Protein AF-A1Z9I0-F1 (afdb_monomer_lite)

pLDDT: mean 71.01, std 23.06, range [28.8, 97.38]

Foldseek 3Di:
DDDDDDDDDDDDDDDDDDDFDDDDDDDDDDDDDDDDDDDDDDDDDDDDDDDDDDDDDPPDDDPLRVVLVVVLVVLCVVQVDDDPDVVLVVLLSVQLSVLVVVQVVVVVCVVVVVAPHHDDDDNCSSDDPVRVVVVVDDPDDDDPDDPVVVVVVLVVVLVVVLVVLCLLQVDDDPDPVLVVLLSVQLSVLVVVQVVVQVCVVVVNDPDHDDDDNCSSPDPVRVPDDDDPDDDDDDDDDDDPPDSLVVNLVVVLVVLCVQQVDDDPDVVRVVLLSVQLSVLVVVQSVVVVCVVVVVDNDHDDDANCSSDDPVRVVVLWDFPDPPPPPDDDDDDDDDDVVVLVVVLVVVLVVLCVRQVDDDDDPVLVVLLSVQLSVLVVVQVVVVVCVVVVNDVDHDDDTNCSSDDPVRVVVVRDRCDDPPPPPPDDDDDDDDDDDDDDDDD

InterPro domains:
  IPR013201 Cathepsin propeptide inhibitor domain (I29) [PF08246] (72-132)
  IPR013201 Cathepsin propeptide inhibitor domain (I29) [PF08246] (162-221)
  IPR013201 Cathepsin propeptide inhibitor domain (I29) [PF08246] (252-312)
  IPR013201 Cathepsin propeptide inhibitor domain (I29) [PF08246] (347-407)
  IPR013201 Cathepsin propeptide inhibitor domain (I29) [SM00848] (72-132)
  IPR013201 Cathepsin propeptide inhibitor domain (I29) [SM00848] (162-222)
  IPR013201 Cathepsin propeptide inhibitor domain (I29) [SM00848] (252-312)
  IPR013201 Cathepsin propeptide inhibitor domain (I29) [SM00848] (347-407)
  IPR038765 Papain-like cysteine peptidase superfamily [SSF54001] (64-145)
  IPR038765 Papain-like cysteine peptidase superfamily [SSF54001] (156-223)
  IPR038765 Papain-like cysteine peptidase superfamily [SSF54001] (248-332)
  IPR038765 Papain-like cysteine peptidase superfamily [SSF54001] (341-419)

Organism: Drosophila melanogaster (NCBI:txid7227)

Structure (mmCIF, N/CA/C/O backbone):
data_AF-A1Z9I0-F1
#
_entry.id   AF-A1Z9I0-F1
#
loop_
_atom_site.group_PDB
_atom_site.id
_atom_site.type_symbol
_atom_site.label_atom_id
_atom_site.label_alt_id
_atom_site.label_comp_id
_atom_site.label_asym_id
_atom_site.label_entity_id
_atom_site.label_seq_id
_atom_site.pdbx_PDB_ins_code
_atom_site.Cartn_x
_atom_site.Cartn_y
_atom_site.Cartn_z
_atom_site.occupancy
_atom_site.B_iso_or_equiv
_atom_site.auth_seq_id
_atom_site.auth_comp_id
_atom_site.auth_asym_id
_atom_site.auth_atom_id
_atom_site.pdbx_PDB_model_num
ATOM 1 N N . MET A 1 1 ? 41.800 -22.179 2.570 1.00 43.41 1 MET A N 1
ATOM 2 C CA . MET A 1 1 ? 41.866 -21.353 1.348 1.00 43.41 1 MET A CA 1
ATOM 3 C C . MET A 1 1 ? 40.417 -21.153 0.883 1.00 43.41 1 MET A C 1
ATOM 5 O O . MET A 1 1 ? 39.860 -22.103 0.359 1.00 43.41 1 MET A O 1
ATOM 9 N N . THR A 1 2 ? 39.642 -20.210 1.454 1.00 34.44 2 THR A N 1
ATOM 10 C CA . THR A 1 2 ? 39.461 -18.777 1.050 1.00 34.44 2 THR A CA 1
ATOM 11 C C . THR A 1 2 ? 38.999 -18.659 -0.412 1.00 34.44 2 THR A C 1
ATOM 13 O O . THR A 1 2 ? 39.713 -19.169 -1.263 1.00 34.44 2 THR A O 1
ATOM 16 N N . SER A 1 3 ? 37.878 -18.054 -0.834 1.00 37.53 3 SER A N 1
ATOM 17 C CA . SER A 1 3 ? 36.896 -17.085 -0.289 1.00 37.53 3 SER A CA 1
ATOM 18 C C . SER A 1 3 ? 35.614 -17.184 -1.158 1.00 37.53 3 SER A C 1
ATOM 20 O O . SER A 1 3 ? 35.730 -17.409 -2.357 1.00 37.53 3 SER A O 1
ATOM 22 N N . ALA A 1 4 ? 34.395 -17.289 -0.617 1.00 37.38 4 ALA A N 1
ATOM 23 C CA . ALA A 1 4 ? 33.466 -16.244 -0.136 1.00 37.38 4 ALA A CA 1
ATOM 24 C C . ALA A 1 4 ? 32.798 -15.376 -1.238 1.00 37.38 4 ALA A C 1
ATOM 26 O O . ALA A 1 4 ? 33.452 -14.605 -1.932 1.00 37.38 4 ALA A O 1
ATOM 27 N N . ARG A 1 5 ? 31.466 -15.534 -1.341 1.00 34.91 5 ARG A N 1
ATOM 28 C CA . ARG A 1 5 ? 30.485 -14.810 -2.174 1.00 34.91 5 ARG A CA 1
ATOM 29 C C . ARG A 1 5 ? 30.151 -13.442 -1.558 1.00 34.91 5 ARG A C 1
ATOM 31 O O . ARG A 1 5 ? 30.059 -13.358 -0.337 1.00 34.91 5 ARG A O 1
ATOM 38 N N . ILE A 1 6 ? 29.864 -12.426 -2.378 1.00 44.31 6 ILE A N 1
ATOM 39 C CA . ILE A 1 6 ? 29.218 -11.171 -1.947 1.00 44.31 6 ILE A CA 1
ATOM 40 C C . ILE A 1 6 ? 28.050 -10.877 -2.900 1.00 44.31 6 ILE A C 1
ATOM 42 O O . ILE A 1 6 ? 28.255 -10.660 -4.090 1.00 44.31 6 ILE A O 1
ATOM 46 N N . LEU A 1 7 ? 26.830 -10.910 -2.356 1.00 37.28 7 LEU A N 1
ATOM 47 C CA . LEU A 1 7 ? 25.601 -10.373 -2.946 1.00 37.28 7 LEU A CA 1
ATOM 48 C C . LEU A 1 7 ? 25.390 -8.973 -2.352 1.00 37.28 7 LEU A C 1
ATOM 50 O O . LEU A 1 7 ? 25.405 -8.832 -1.131 1.00 37.28 7 LEU A O 1
ATOM 54 N N . LEU A 1 8 ? 25.192 -7.958 -3.195 1.00 43.47 8 LEU A N 1
ATOM 55 C CA . LEU A 1 8 ? 24.790 -6.611 -2.781 1.00 43.47 8 LEU A CA 1
ATOM 56 C C . LEU A 1 8 ? 23.334 -6.388 -3.200 1.00 43.47 8 LEU A C 1
ATOM 58 O O . LEU A 1 8 ? 23.023 -6.383 -4.389 1.00 43.47 8 LEU A O 1
ATOM 62 N N . GLY A 1 9 ? 22.453 -6.257 -2.207 1.00 34.62 9 GLY A N 1
ATOM 63 C CA . GLY A 1 9 ? 21.043 -5.906 -2.369 1.00 34.62 9 GLY A CA 1
ATOM 64 C C . GLY A 1 9 ? 20.837 -4.390 -2.390 1.00 34.62 9 GLY A C 1
ATOM 65 O O . GLY A 1 9 ? 21.487 -3.657 -1.647 1.00 34.62 9 GLY A O 1
ATOM 66 N N . VAL A 1 10 ? 19.920 -3.942 -3.246 1.00 39.88 10 VAL A N 1
ATOM 67 C CA . VAL A 1 10 ? 19.469 -2.551 -3.398 1.00 39.88 10 VAL A CA 1
ATOM 68 C C . VAL A 1 10 ? 18.107 -2.402 -2.696 1.00 39.88 10 VAL A C 1
ATOM 70 O O . VAL A 1 10 ? 17.238 -3.246 -2.922 1.00 39.88 10 VAL A O 1
ATOM 73 N N . PRO A 1 11 ? 17.881 -1.376 -1.851 1.00 36.09 11 PRO A N 1
ATOM 74 C CA . PRO A 1 11 ? 16.621 -1.203 -1.129 1.00 36.09 11 PRO A CA 1
ATOM 75 C C . PRO A 1 11 ? 15.579 -0.462 -1.987 1.00 36.09 11 PRO A C 1
ATOM 77 O O . PRO A 1 11 ? 15.831 0.642 -2.469 1.00 36.09 11 PRO A O 1
ATOM 80 N N . LEU A 1 12 ? 14.394 -1.061 -2.162 1.00 37.59 12 LEU A N 1
ATOM 81 C CA . LEU A 1 12 ? 13.264 -0.487 -2.903 1.00 37.59 12 LEU A CA 1
ATOM 82 C C . LEU A 1 12 ? 12.260 0.174 -1.938 1.00 37.59 12 LEU A C 1
ATOM 84 O O . LEU A 1 12 ? 11.637 -0.492 -1.115 1.00 37.59 12 LEU A O 1
ATOM 88 N N . LEU A 1 13 ? 12.095 1.491 -2.070 1.00 37.12 13 LEU A N 1
ATOM 89 C CA . LEU A 1 13 ? 11.088 2.319 -1.396 1.00 37.12 13 LEU A CA 1
ATOM 90 C C . LEU A 1 13 ? 9.708 2.146 -2.059 1.00 37.12 13 LEU A C 1
ATOM 92 O O . LEU A 1 13 ? 9.589 2.321 -3.271 1.00 37.12 13 LEU A O 1
ATOM 96 N N . LEU A 1 14 ? 8.651 1.870 -1.282 1.00 37.88 14 LEU A N 1
ATOM 97 C CA . LEU A 1 14 ? 7.260 1.851 -1.766 1.00 37.88 14 LEU A CA 1
ATOM 98 C C . LEU A 1 14 ? 6.380 2.848 -1.001 1.00 37.88 14 LEU A C 1
ATOM 100 O O . LEU A 1 14 ? 6.072 2.667 0.174 1.00 37.88 14 LEU A O 1
ATOM 104 N N . TYR A 1 15 ? 5.945 3.881 -1.726 1.00 36.34 15 TYR A N 1
ATOM 105 C CA . TYR A 1 15 ? 4.875 4.812 -1.366 1.00 36.34 15 TYR A CA 1
ATOM 106 C C . TYR A 1 15 ? 3.502 4.130 -1.512 1.00 36.34 15 TYR A C 1
ATOM 108 O O . TYR A 1 15 ? 3.177 3.624 -2.586 1.00 36.34 15 TYR A O 1
ATOM 116 N N . LEU A 1 16 ? 2.658 4.181 -0.475 1.00 38.50 16 LEU A N 1
ATOM 117 C CA . LEU A 1 16 ? 1.238 3.816 -0.552 1.00 38.50 16 LEU A CA 1
ATOM 118 C C . LEU A 1 16 ? 0.364 5.067 -0.392 1.00 38.50 16 LEU A C 1
ATOM 120 O O . LEU A 1 16 ? 0.183 5.583 0.707 1.00 38.50 16 LEU A O 1
ATOM 124 N N . MET A 1 17 ? -0.204 5.522 -1.510 1.00 37.25 17 MET A N 1
ATOM 125 C CA . MET A 1 17 ? -1.327 6.460 -1.546 1.00 37.25 17 MET A CA 1
ATOM 126 C C . MET A 1 17 ? -2.627 5.666 -1.379 1.00 37.25 17 MET A C 1
ATOM 128 O O . MET A 1 17 ? -2.884 4.716 -2.118 1.00 37.25 17 MET A O 1
ATOM 132 N N . GLY A 1 18 ? -3.426 6.036 -0.378 1.00 33.12 18 GLY A N 1
ATOM 133 C CA . GLY A 1 18 ? -4.686 5.376 -0.045 1.00 33.12 18 GLY A CA 1
ATOM 134 C C . GLY A 1 18 ? -5.742 5.525 -1.140 1.00 33.12 18 GLY A C 1
ATOM 135 O O . GLY A 1 18 ? -5.995 6.620 -1.635 1.00 33.12 18 GLY A O 1
ATOM 136 N N . VAL A 1 19 ? -6.390 4.413 -1.485 1.00 35.28 19 VAL A N 1
ATOM 137 C CA . VAL A 1 19 ? -7.591 4.386 -2.325 1.00 35.28 19 VAL A CA 1
ATOM 138 C C . VAL A 1 19 ? -8.806 4.567 -1.416 1.00 35.28 19 VAL A C 1
ATOM 140 O O . VAL A 1 19 ? -9.101 3.709 -0.583 1.00 35.28 19 VAL A O 1
ATOM 143 N N . ALA A 1 20 ? -9.505 5.693 -1.567 1.00 36.19 20 ALA A N 1
ATOM 144 C CA . ALA A 1 20 ? -10.797 5.933 -0.940 1.00 36.19 20 ALA A CA 1
ATOM 145 C C . ALA A 1 20 ? -11.881 5.137 -1.685 1.00 36.19 20 ALA A C 1
ATOM 147 O O . ALA A 1 20 ? -12.201 5.433 -2.835 1.00 36.19 20 ALA A O 1
ATOM 148 N N . LEU A 1 21 ? -12.458 4.129 -1.029 1.00 37.97 21 LEU A N 1
ATOM 149 C CA . LEU A 1 21 ? -13.727 3.544 -1.455 1.00 37.97 21 LEU A CA 1
ATOM 150 C C . LEU A 1 21 ? -14.845 4.482 -0.992 1.00 37.97 21 LEU A C 1
ATOM 152 O O . LEU A 1 21 ? -15.122 4.585 0.203 1.00 37.97 21 LEU A O 1
ATOM 156 N N . GLY A 1 22 ? -15.450 5.198 -1.940 1.00 31.09 22 GLY A N 1
ATOM 157 C CA . GLY A 1 22 ? -16.661 5.974 -1.703 1.00 31.09 22 GLY A CA 1
ATOM 158 C C . GLY A 1 22 ? -17.817 5.047 -1.335 1.00 31.09 22 GLY A C 1
ATOM 159 O O . GLY A 1 22 ? -18.150 4.134 -2.087 1.00 31.09 22 GLY A O 1
ATOM 160 N N . VAL A 1 23 ? -18.415 5.287 -0.171 1.00 41.28 23 VAL A N 1
ATOM 161 C CA . VAL A 1 23 ? -19.722 4.748 0.208 1.00 41.28 23 VAL A CA 1
ATOM 162 C C . VAL A 1 23 ? -20.722 5.895 0.037 1.00 41.28 23 VAL A C 1
ATOM 164 O O . VAL A 1 23 ? -20.463 6.972 0.583 1.00 41.28 23 VAL A O 1
ATOM 167 N N . PRO A 1 24 ? -21.827 5.722 -0.709 1.00 36.19 24 PRO A N 1
ATOM 168 C CA . PRO A 1 24 ? -22.887 6.718 -0.732 1.00 36.19 24 PRO A CA 1
ATOM 169 C C . PRO A 1 24 ? -23.533 6.767 0.658 1.00 36.19 24 PRO A C 1
ATOM 171 O O . PRO A 1 24 ? -23.943 5.742 1.200 1.00 36.19 24 PRO A O 1
ATOM 174 N N . VAL A 1 25 ? -23.567 7.955 1.260 1.00 37.38 25 VAL A N 1
ATOM 175 C CA . VAL A 1 25 ? -24.416 8.237 2.420 1.00 37.38 25 VAL A CA 1
ATOM 176 C C . VAL A 1 25 ? -25.590 9.040 1.891 1.00 37.38 25 VAL A C 1
ATOM 178 O O . VAL A 1 25 ? -25.453 10.218 1.567 1.00 37.38 25 VAL A O 1
ATOM 181 N N . SER A 1 26 ? -26.729 8.367 1.783 1.00 36.41 26 SER A N 1
ATOM 182 C CA . SER A 1 26 ? -28.038 8.953 1.536 1.00 36.41 26 SER A CA 1
ATOM 183 C C . SER A 1 26 ? -28.444 9.782 2.760 1.00 36.41 26 SER A C 1
ATOM 185 O O . SER A 1 26 ? -28.920 9.245 3.757 1.00 36.41 26 SER A O 1
ATOM 187 N N . THR A 1 27 ? -28.221 11.098 2.725 1.00 36.06 27 THR A N 1
ATOM 188 C CA . THR A 1 27 ? -28.807 12.027 3.699 1.00 36.06 27 THR A CA 1
ATOM 189 C C . THR A 1 27 ? -30.202 12.424 3.228 1.00 36.06 27 THR A C 1
ATOM 191 O O . THR A 1 27 ? -30.397 13.248 2.337 1.00 36.06 27 THR A O 1
ATOM 194 N N . SER A 1 28 ? -31.211 11.819 3.846 1.00 36.97 28 SER A N 1
ATOM 195 C CA . SER A 1 28 ? -32.586 12.301 3.788 1.00 36.97 28 SER A CA 1
ATOM 196 C C . SER A 1 28 ? -32.672 13.689 4.433 1.00 36.97 28 SER A C 1
ATOM 198 O O . SER A 1 28 ? -32.441 13.837 5.634 1.00 36.97 28 SER A O 1
ATOM 200 N N . SER A 1 29 ? -33.021 14.701 3.639 1.00 34.72 29 SER A N 1
ATOM 201 C CA . SER A 1 29 ? -33.411 16.036 4.106 1.00 34.72 29 SER A CA 1
ATOM 202 C C . SER A 1 29 ? -34.598 15.947 5.079 1.00 34.72 29 SER A C 1
ATOM 204 O O . SER A 1 29 ? -35.634 15.396 4.697 1.00 34.72 29 SER A O 1
ATOM 206 N N . PRO A 1 30 ? -34.543 16.543 6.284 1.00 38.78 30 PRO A N 1
ATOM 207 C CA . PRO A 1 30 ? -35.752 16.849 7.026 1.00 38.78 30 PRO A CA 1
ATOM 208 C C . PRO A 1 30 ? -36.396 18.100 6.421 1.00 38.78 30 PRO A C 1
ATOM 210 O O . PRO A 1 30 ? -35.777 19.157 6.298 1.00 38.78 30 PRO A O 1
ATOM 213 N N . ALA A 1 31 ? -37.658 17.957 6.023 1.00 32.50 31 ALA A N 1
ATOM 214 C CA . ALA A 1 31 ? -38.503 19.034 5.538 1.00 32.50 31 ALA A CA 1
ATOM 215 C C . ALA A 1 31 ? -38.617 20.161 6.579 1.00 32.50 31 ALA A C 1
ATOM 217 O O . ALA A 1 31 ? -39.081 19.952 7.699 1.00 32.50 31 ALA A O 1
ATOM 218 N N . THR A 1 32 ? -38.233 21.377 6.191 1.00 33.28 32 THR A N 1
ATOM 219 C CA . THR A 1 32 ? -38.437 22.596 6.977 1.00 33.28 32 THR A CA 1
ATOM 220 C C . THR A 1 32 ? -39.926 22.953 6.995 1.00 33.28 32 THR A C 1
ATOM 222 O O . THR A 1 32 ? -40.451 23.520 6.036 1.00 33.28 32 THR A O 1
ATOM 225 N N . GLN A 1 33 ? -40.623 22.646 8.091 1.00 35.53 33 GLN A N 1
ATOM 226 C CA . GLN A 1 33 ? -41.892 23.300 8.413 1.00 35.53 33 GLN A CA 1
ATOM 227 C C . GLN A 1 33 ? -41.602 24.628 9.123 1.00 35.53 33 GLN A C 1
ATOM 229 O O . GLN A 1 33 ? -41.048 24.666 10.217 1.00 35.53 33 GLN A O 1
ATOM 234 N N . LYS A 1 34 ? -41.970 25.725 8.454 1.00 28.80 34 LYS A N 1
ATOM 235 C CA . LYS A 1 34 ? -42.073 27.081 9.008 1.00 28.80 34 LYS A CA 1
ATOM 236 C C . LYS A 1 34 ? -43.088 27.090 10.152 1.00 28.80 34 LYS A C 1
ATOM 238 O O . LYS A 1 34 ? -44.208 26.683 9.884 1.00 28.80 34 LYS A O 1
ATOM 243 N N . ILE A 1 35 ? -42.752 27.650 11.317 1.00 35.78 35 ILE A N 1
ATOM 244 C CA . ILE A 1 35 ? -43.654 28.411 12.210 1.00 35.78 35 ILE A CA 1
ATOM 245 C C . ILE A 1 35 ? -42.771 29.271 13.147 1.00 35.78 35 ILE A C 1
ATOM 247 O O . ILE A 1 35 ? -41.953 28.741 13.892 1.00 35.78 35 ILE A O 1
ATOM 251 N N . ASN A 1 36 ? -42.942 30.597 13.091 1.00 30.64 36 ASN A N 1
ATOM 252 C CA . ASN A 1 36 ? -42.462 31.563 14.093 1.00 30.64 36 ASN A CA 1
ATOM 253 C C . ASN A 1 36 ? -43.268 31.423 15.395 1.00 30.64 36 ASN A C 1
ATOM 255 O O . ASN A 1 36 ? -44.474 31.181 15.316 1.00 30.64 36 ASN A O 1
ATOM 259 N N . PRO A 1 37 ? -42.682 31.770 16.551 1.00 39.50 37 PRO A N 1
ATOM 260 C CA . PRO A 1 37 ? -43.475 32.360 17.620 1.00 39.50 37 PRO A CA 1
ATOM 261 C C . PRO A 1 37 ? -42.853 33.669 18.125 1.00 39.50 37 PRO A C 1
ATOM 263 O O . PRO A 1 37 ? -41.742 33.710 18.646 1.00 39.50 37 PRO A O 1
ATOM 266 N N . GLU A 1 38 ? -43.622 34.741 17.969 1.00 30.47 38 GLU A N 1
ATOM 267 C CA . GLU A 1 38 ? -43.549 35.957 18.779 1.00 30.47 38 GLU A CA 1
ATOM 268 C C . GLU A 1 38 ? -44.595 35.825 19.911 1.00 30.47 38 GLU A C 1
ATOM 270 O O . GLU A 1 38 ? -45.464 34.958 19.820 1.00 30.47 38 GLU A O 1
ATOM 275 N N . ILE A 1 39 ? -44.544 36.712 20.917 1.00 37.28 39 ILE A N 1
ATOM 276 C CA . ILE A 1 39 ? -45.289 36.752 22.205 1.00 37.28 39 ILE A CA 1
ATOM 277 C C . ILE A 1 39 ? -44.434 36.130 23.333 1.00 37.28 39 ILE A C 1
ATOM 279 O O . ILE A 1 39 ? -44.256 34.923 23.390 1.00 37.28 39 ILE A O 1
ATOM 283 N N . GLY A 1 40 ? -43.795 36.858 24.254 1.00 32.03 40 GLY A N 1
ATOM 284 C CA . GLY A 1 40 ? -44.116 38.155 24.848 1.00 32.03 40 GLY A CA 1
ATOM 285 C C . GLY A 1 40 ? -44.891 37.955 26.157 1.00 32.03 40 GLY A C 1
ATOM 286 O O . GLY A 1 40 ? -45.962 37.368 26.120 1.00 32.03 40 GLY A O 1
ATOM 287 N N . VAL A 1 41 ? -44.377 38.531 27.258 1.00 33.34 41 VAL A N 1
ATOM 288 C CA . VAL A 1 41 ? -45.084 38.932 28.507 1.00 33.34 41 VAL A CA 1
ATOM 289 C C . VAL A 1 41 ? -44.722 38.187 29.822 1.00 33.34 41 VAL A C 1
ATOM 291 O O . VAL A 1 41 ? -45.245 37.135 30.164 1.00 33.34 41 VAL A O 1
ATOM 294 N N . THR A 1 42 ? -43.816 38.861 30.554 1.00 34.12 42 THR A N 1
ATOM 295 C CA . THR A 1 42 ? -43.811 39.284 31.983 1.00 34.12 42 THR A CA 1
ATOM 296 C C . THR A 1 42 ? -43.694 38.315 33.175 1.00 34.12 42 THR A C 1
ATOM 298 O O . THR A 1 42 ? -44.644 37.651 33.568 1.00 34.12 42 THR A O 1
ATOM 301 N N . THR A 1 43 ? -42.532 38.444 33.836 1.00 31.69 43 THR A N 1
ATOM 302 C CA . THR A 1 43 ? -42.279 38.852 35.244 1.00 31.69 43 THR A CA 1
ATOM 303 C C . THR A 1 43 ? -43.100 38.267 36.406 1.00 31.69 43 THR A C 1
ATOM 305 O O . THR A 1 43 ? -44.276 38.569 36.574 1.00 31.69 43 THR A O 1
ATOM 308 N N . GLY A 1 44 ? -42.393 37.627 37.349 1.00 38.62 44 GLY A N 1
ATOM 309 C CA . GLY A 1 44 ? -42.858 37.370 38.718 1.00 38.62 44 GLY A CA 1
ATOM 310 C C . GLY A 1 44 ? -41.786 36.699 39.587 1.00 38.62 44 GLY A C 1
ATOM 311 O O . GLY A 1 44 ? -41.400 35.568 39.335 1.00 38.62 44 GLY A O 1
ATOM 312 N N . LYS A 1 45 ? -41.289 37.436 40.581 1.00 37.62 45 LYS A N 1
ATOM 313 C CA . LYS A 1 45 ? -40.150 37.188 41.488 1.00 37.62 45 LYS A CA 1
ATOM 314 C C . LYS A 1 45 ? -40.559 36.402 42.748 1.00 37.62 45 LYS A C 1
ATOM 316 O O . LYS A 1 45 ? -41.625 36.697 43.278 1.00 37.62 45 LYS A O 1
ATOM 321 N N . SER A 1 46 ? -39.703 35.514 43.281 1.00 42.00 46 SER A N 1
ATOM 322 C CA . SER A 1 46 ? -39.294 35.466 44.714 1.00 42.00 46 SER A CA 1
ATOM 323 C C . SER A 1 46 ? -38.434 34.241 45.102 1.00 42.00 46 SER A C 1
ATOM 325 O O . SER A 1 46 ? -38.826 33.092 44.946 1.00 42.00 46 SER A O 1
ATOM 327 N N . ASP A 1 47 ? -37.238 34.592 45.579 1.00 39.06 47 ASP A N 1
ATOM 328 C CA . ASP A 1 47 ? -36.304 34.066 46.593 1.00 39.06 47 ASP A CA 1
ATOM 329 C C . ASP A 1 47 ? -36.656 32.816 47.442 1.00 39.06 47 ASP A C 1
ATOM 331 O O . ASP A 1 47 ? -37.715 32.762 48.062 1.00 39.06 47 ASP A O 1
ATOM 335 N N . ALA A 1 48 ? -35.693 31.885 47.598 1.00 42.19 48 ALA A N 1
ATOM 336 C CA . ALA A 1 48 ? -34.864 31.713 48.818 1.00 42.19 48 ALA A CA 1
ATOM 337 C C . ALA A 1 48 ? -34.287 30.280 49.008 1.00 42.19 4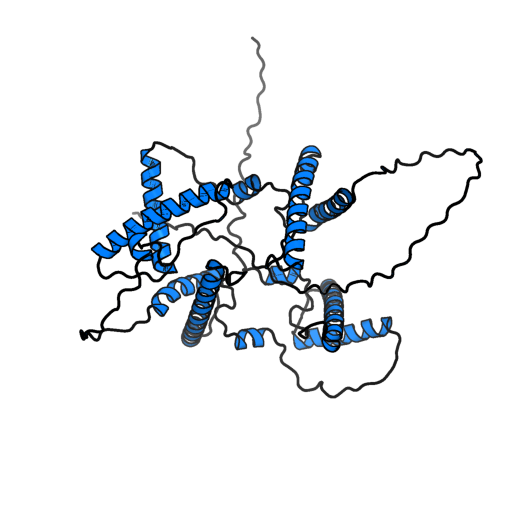8 ALA A C 1
ATOM 339 O O . ALA A 1 48 ? -35.024 29.301 49.054 1.00 42.19 48 ALA A O 1
ATOM 340 N N . ASP A 1 49 ? -32.955 30.231 49.169 1.00 37.31 49 ASP A N 1
ATOM 341 C CA . ASP A 1 49 ? -32.086 29.316 49.941 1.00 37.31 49 ASP A CA 1
ATOM 342 C C . ASP A 1 49 ? -32.342 27.794 50.022 1.00 37.31 49 ASP A C 1
ATOM 344 O O . ASP A 1 49 ? -33.227 27.333 50.738 1.00 37.31 49 ASP A O 1
ATOM 348 N N . SER A 1 50 ? -31.386 27.002 49.504 1.00 39.88 50 SER A N 1
ATOM 349 C CA . SER A 1 50 ? -30.664 26.004 50.323 1.00 39.88 50 SER A CA 1
ATOM 350 C C . SER A 1 50 ? -29.430 25.427 49.612 1.00 39.88 50 SER A C 1
ATOM 352 O O . SER A 1 50 ? -29.461 25.078 48.435 1.00 39.88 50 SER A O 1
ATOM 354 N N . SER A 1 51 ? -28.338 25.329 50.363 1.00 39.53 51 SER A N 1
ATOM 355 C CA . SER A 1 51 ? -26.960 25.071 49.944 1.00 39.53 51 SER A CA 1
ATOM 356 C C . SER A 1 51 ? -26.637 23.590 49.701 1.00 39.53 51 SER A C 1
ATOM 358 O O . SER A 1 51 ? -26.867 22.753 50.569 1.00 39.53 51 SER A O 1
ATOM 360 N N . THR A 1 52 ? -25.977 23.259 48.584 1.00 39.69 52 THR A N 1
ATOM 361 C CA . THR A 1 52 ? -25.137 22.048 48.406 1.00 39.69 52 THR A CA 1
ATOM 362 C C . THR A 1 52 ? -24.128 22.326 47.273 1.00 39.69 52 THR A C 1
ATOM 364 O O . THR A 1 52 ? -24.526 22.941 46.281 1.00 39.69 52 THR A O 1
ATOM 367 N N . PRO A 1 53 ? -22.828 21.968 47.384 1.00 35.81 53 PRO A N 1
ATOM 368 C CA . PRO A 1 53 ? -21.817 22.417 46.429 1.00 35.81 53 PRO A CA 1
ATOM 369 C C . PRO A 1 53 ? -22.047 21.739 45.076 1.00 35.81 53 PRO A C 1
ATOM 371 O O . PRO A 1 53 ? -21.855 20.535 44.921 1.00 35.81 53 PRO A O 1
ATOM 374 N N . THR A 1 54 ? -22.512 22.527 44.110 1.00 31.25 54 THR A N 1
ATOM 375 C CA . THR A 1 54 ? -22.735 22.093 42.733 1.00 31.25 54 THR A CA 1
ATOM 376 C C . THR A 1 54 ? -21.413 22.198 41.989 1.00 31.25 54 THR A C 1
ATOM 378 O O . THR A 1 54 ? -20.806 23.265 41.942 1.00 31.25 54 THR A O 1
ATOM 381 N N . ILE A 1 55 ? -20.969 21.063 41.453 1.00 45.19 55 ILE A N 1
ATOM 382 C CA . ILE A 1 55 ? -19.869 20.942 40.497 1.00 45.19 55 ILE A CA 1
ATOM 383 C C . ILE A 1 55 ? -20.100 21.967 39.380 1.00 45.19 55 ILE A C 1
ATOM 385 O O . ILE A 1 55 ? -21.159 21.966 38.753 1.00 45.19 55 ILE A O 1
ATOM 389 N N . GLU A 1 56 ? -19.129 22.860 39.184 1.00 34.56 56 GLU A N 1
ATOM 390 C CA . GLU A 1 56 ? -19.154 23.910 38.168 1.00 34.56 56 GLU A CA 1
ATOM 391 C C . GLU A 1 56 ? -19.394 23.303 36.779 1.00 34.56 56 GLU A C 1
ATOM 393 O O . GLU A 1 56 ? -18.514 22.692 36.176 1.00 34.56 56 GLU A O 1
ATOM 398 N N . HIS A 1 57 ? -20.610 23.481 36.265 1.00 34.16 57 HIS A N 1
ATOM 399 C CA . HIS A 1 57 ? -20.892 23.371 34.844 1.00 34.16 57 HIS A CA 1
ATOM 400 C C . HIS A 1 57 ? -20.269 24.590 34.158 1.00 34.16 57 HIS A C 1
ATOM 402 O O . HIS A 1 57 ? -20.787 25.703 34.250 1.00 34.16 57 HIS A O 1
ATOM 408 N N . THR A 1 58 ? -19.150 24.381 33.468 1.00 39.28 58 THR A N 1
ATOM 409 C CA . THR A 1 58 ? -18.551 25.343 32.544 1.00 39.28 58 THR A CA 1
ATOM 410 C C . THR A 1 58 ? -19.471 25.544 31.341 1.00 39.28 58 THR A C 1
ATOM 412 O O . THR A 1 58 ? -19.416 24.849 30.333 1.00 39.28 58 THR A O 1
ATOM 415 N N . SER A 1 59 ? -20.357 26.521 31.472 1.00 43.56 59 SER A N 1
ATOM 416 C CA . SER A 1 59 ? -21.163 27.106 30.408 1.00 43.56 59 SER A CA 1
ATOM 417 C C . SER A 1 59 ? -20.291 27.956 29.471 1.00 43.56 59 SER A C 1
ATOM 419 O O . SER A 1 59 ? -19.753 28.970 29.916 1.00 43.56 59 SER A O 1
ATOM 421 N N . GLY A 1 60 ? -20.191 27.586 28.184 1.00 46.25 60 GLY A N 1
ATOM 422 C CA . GLY A 1 60 ? -19.745 28.498 27.116 1.00 46.25 60 GLY A CA 1
ATOM 423 C C . GLY A 1 60 ? -18.728 27.984 26.085 1.00 46.25 60 GLY A C 1
ATOM 424 O O . GLY A 1 60 ? -18.046 28.811 25.485 1.00 46.25 60 GLY A O 1
ATOM 425 N N . LEU A 1 61 ? -18.582 26.673 25.864 1.00 54.16 61 LEU A N 1
ATOM 426 C CA . LEU A 1 61 ? -17.755 26.162 24.760 1.00 54.16 61 LEU A CA 1
ATOM 427 C C . LEU A 1 61 ? -18.507 26.311 23.429 1.00 54.16 61 LEU A C 1
ATOM 429 O O . LEU A 1 61 ? -19.711 26.081 23.357 1.00 54.16 61 LEU A O 1
ATOM 433 N N . SER A 1 62 ? -17.812 26.760 22.378 1.00 75.75 62 SER A N 1
ATOM 434 C CA . SER A 1 62 ? -18.412 26.858 21.041 1.00 75.75 62 SER A CA 1
ATOM 435 C C . SER A 1 62 ? -18.825 25.468 20.546 1.00 75.75 62 SER A C 1
ATOM 437 O O . SER A 1 62 ? -18.122 24.504 20.837 1.00 75.75 62 SER A O 1
ATOM 439 N N . GLU A 1 63 ? -19.902 25.366 19.763 1.00 81.31 63 GLU A N 1
ATOM 440 C CA . GLU A 1 63 ? -20.362 24.102 19.148 1.00 81.31 63 GLU A CA 1
ATOM 441 C C . GLU A 1 63 ? -19.205 23.346 18.465 1.00 81.31 63 GLU A C 1
ATOM 443 O O . GLU A 1 63 ? -19.056 22.137 18.617 1.00 81.31 63 GLU A O 1
ATOM 448 N N . PHE A 1 64 ? -18.302 24.087 17.814 1.00 80.12 64 PHE A N 1
ATOM 449 C CA . PHE A 1 64 ? -17.086 23.549 17.205 1.00 80.12 64 PHE A CA 1
ATOM 450 C C . PHE A 1 64 ? -16.142 22.863 18.208 1.00 80.12 64 PHE A C 1
ATOM 452 O O . PHE A 1 64 ? -15.578 21.812 17.908 1.00 80.12 64 PHE A O 1
ATOM 459 N N . GLU A 1 65 ? -15.971 23.443 19.394 1.00 86.88 65 GLU A N 1
ATOM 460 C CA . GLU A 1 65 ? -15.083 22.908 20.429 1.00 86.88 65 GLU A CA 1
ATOM 461 C C . GLU A 1 65 ? -15.689 21.659 21.078 1.00 86.88 65 GLU A C 1
ATOM 463 O O . GLU A 1 65 ? -14.969 20.700 21.337 1.00 86.88 65 GLU A O 1
ATOM 468 N N . GLU A 1 66 ? -17.013 21.615 21.268 1.00 86.62 66 GLU A N 1
ATOM 469 C CA . GLU A 1 66 ? -17.705 20.409 21.746 1.00 86.62 66 GLU A CA 1
ATOM 470 C C . GLU A 1 66 ? -17.601 19.256 20.736 1.00 86.62 66 GLU A C 1
ATOM 472 O O . GLU A 1 66 ? -17.292 18.119 21.109 1.00 86.62 66 GLU A O 1
ATOM 477 N N . GLU A 1 67 ? -17.789 19.544 19.445 1.00 89.19 67 GLU A N 1
ATOM 478 C CA . GLU A 1 67 ? -17.611 18.550 18.388 1.00 89.19 67 GLU A CA 1
ATOM 479 C C . GLU A 1 67 ? -16.156 18.060 18.303 1.00 89.19 67 GLU A C 1
ATOM 481 O O . GLU A 1 67 ? -15.922 16.847 18.203 1.00 89.19 67 GLU A O 1
ATOM 486 N N . CYS A 1 68 ? -15.169 18.967 18.384 1.00 93.56 68 CYS A N 1
ATOM 487 C CA . CYS A 1 68 ? -13.767 18.556 18.384 1.00 93.56 68 CYS A CA 1
ATOM 488 C C . CYS A 1 68 ? -13.430 17.725 19.626 1.00 93.56 68 CYS A C 1
ATOM 490 O O . CYS A 1 68 ? -12.778 16.689 19.505 1.00 93.56 68 CYS A O 1
ATOM 492 N N . GLN A 1 69 ? -13.903 18.124 20.808 1.00 91.50 69 GLN A N 1
ATOM 493 C CA . GLN A 1 69 ? -13.699 17.392 22.058 1.00 91.50 69 GLN A CA 1
ATOM 494 C C . GLN A 1 69 ? -14.173 15.936 21.924 1.00 91.50 69 GLN A C 1
ATOM 496 O O . GLN A 1 69 ? -13.452 15.010 22.306 1.00 91.50 69 GLN A O 1
ATOM 501 N N . PHE A 1 70 ? -15.352 15.716 21.334 1.00 89.75 70 PHE A N 1
ATOM 502 C CA . PHE A 1 70 ? -15.882 14.374 21.094 1.00 89.75 70 PHE A CA 1
ATOM 503 C C . PHE A 1 70 ? -15.043 13.592 20.070 1.00 89.75 70 PHE A C 1
ATOM 505 O O . PHE A 1 70 ? -14.703 12.425 20.290 1.00 89.75 70 PHE A O 1
ATOM 512 N N . ALA A 1 71 ? -14.655 14.232 18.962 1.00 91.50 71 ALA A N 1
ATOM 513 C CA . ALA A 1 71 ? -13.806 13.615 17.945 1.00 91.50 71 ALA A CA 1
ATOM 514 C C . ALA A 1 71 ? -12.412 13.248 18.483 1.00 91.50 71 ALA A C 1
ATOM 516 O O . ALA A 1 71 ? -11.876 12.193 18.145 1.00 91.50 71 ALA A O 1
ATOM 517 N N . TRP A 1 72 ? -11.851 14.085 19.352 1.00 94.50 72 TRP A N 1
ATOM 518 C CA . TRP A 1 72 ? -10.572 13.875 20.017 1.00 94.50 72 TRP A CA 1
ATOM 519 C C . TRP A 1 72 ? -10.617 12.688 20.978 1.00 94.50 72 TRP A C 1
ATOM 521 O O . TRP A 1 72 ? -9.753 11.816 20.921 1.00 94.50 72 TRP A O 1
ATOM 531 N N . GLN A 1 73 ? -11.653 12.603 21.820 1.00 91.88 73 GLN A N 1
ATOM 532 C CA . GLN A 1 73 ? -11.851 11.452 22.708 1.00 91.88 73 GLN A CA 1
ATOM 533 C C . GLN A 1 73 ? -11.940 10.148 21.917 1.00 91.88 73 GLN A C 1
ATOM 535 O O . GLN A 1 73 ? -11.317 9.153 22.281 1.00 91.88 73 GLN A O 1
ATOM 540 N N . ARG A 1 74 ? -12.665 10.175 20.797 1.00 89.69 74 ARG A N 1
ATOM 541 C CA . ARG A 1 74 ? -12.764 9.032 19.897 1.00 89.69 74 ARG A CA 1
ATOM 542 C C . ARG A 1 74 ? -11.425 8.683 19.251 1.00 89.69 74 ARG A C 1
ATOM 544 O O . ARG A 1 74 ? -11.083 7.512 19.205 1.00 89.69 74 ARG A O 1
ATOM 551 N N . PHE A 1 75 ? -10.646 9.669 18.809 1.00 92.94 75 PHE A N 1
ATOM 552 C CA . PHE A 1 75 ? -9.311 9.454 18.243 1.00 92.94 75 PHE A CA 1
ATOM 553 C C . PHE A 1 75 ? -8.357 8.761 19.226 1.00 92.94 75 PHE A C 1
ATOM 555 O O . PHE A 1 75 ? -7.685 7.804 18.849 1.00 92.94 75 PHE A O 1
ATOM 562 N N . LEU A 1 76 ? -8.340 9.192 20.491 1.00 90.69 76 LEU A N 1
ATOM 563 C CA . LEU A 1 76 ? -7.517 8.563 21.529 1.00 90.69 76 LEU A CA 1
ATOM 564 C C . LEU A 1 76 ? -7.849 7.074 21.704 1.00 90.69 76 LEU A C 1
ATOM 566 O O . LEU A 1 76 ? -6.940 6.267 21.872 1.00 90.69 76 LEU A O 1
ATOM 570 N N . VAL A 1 77 ? -9.139 6.723 21.646 1.00 85.88 77 VAL A N 1
ATOM 571 C CA . VAL A 1 77 ? -9.628 5.343 21.792 1.00 85.88 77 VAL A CA 1
ATOM 572 C C . VAL A 1 77 ? -9.391 4.524 20.522 1.00 85.88 77 VAL A C 1
ATOM 574 O O . VAL A 1 77 ? -8.852 3.425 20.599 1.00 85.88 77 VAL A O 1
ATOM 577 N N . ASP A 1 78 ? -9.764 5.054 19.356 1.00 80.62 78 ASP A N 1
ATOM 578 C CA . ASP A 1 78 ? -9.712 4.342 18.074 1.00 80.62 78 ASP A CA 1
ATOM 579 C C . ASP A 1 78 ? -8.261 4.028 17.644 1.00 80.62 78 ASP A C 1
ATOM 581 O O . ASP A 1 78 ? -8.029 3.029 16.961 1.00 80.62 78 ASP A O 1
ATOM 585 N N . PHE A 1 79 ? -7.283 4.853 18.047 1.00 85.31 79 PHE A N 1
ATOM 586 C CA . PHE A 1 79 ? -5.862 4.701 17.691 1.00 85.31 79 PHE A CA 1
ATOM 587 C C . PHE A 1 79 ? -4.941 4.371 18.876 1.00 85.31 79 PHE A C 1
ATOM 589 O O . PHE A 1 79 ? -3.724 4.361 18.700 1.00 85.31 79 PHE A O 1
ATOM 596 N N . ASP A 1 80 ? -5.506 4.090 20.056 1.00 89.06 80 ASP A N 1
ATOM 597 C CA . ASP A 1 80 ? -4.769 3.718 21.276 1.00 89.06 80 ASP A CA 1
ATOM 598 C C . ASP A 1 80 ? -3.633 4.705 21.633 1.00 89.06 80 ASP A C 1
ATOM 600 O O . ASP A 1 80 ? -2.496 4.336 21.945 1.00 89.06 80 ASP A O 1
ATOM 604 N N . VAL A 1 81 ? -3.923 6.007 21.531 1.00 87.50 81 VAL A N 1
ATOM 605 C CA . VAL A 1 81 ? -2.905 7.065 21.620 1.00 87.50 81 VAL A CA 1
ATOM 606 C C . VAL A 1 81 ? -2.656 7.488 23.063 1.00 87.50 81 VAL A C 1
ATOM 608 O O . VAL A 1 81 ? -3.564 7.886 23.796 1.00 87.50 81 VAL A O 1
ATOM 611 N N . HIS A 1 82 ? -1.380 7.481 23.442 1.00 89.38 82 HIS A N 1
ATOM 612 C CA . HIS A 1 82 ? -0.902 7.844 24.768 1.00 89.38 82 HIS A CA 1
ATOM 613 C C . HIS A 1 82 ? 0.147 8.954 24.662 1.00 89.38 82 HIS A C 1
ATOM 615 O O . HIS A 1 82 ? 1.063 8.868 23.847 1.00 89.38 82 HIS A O 1
ATOM 621 N N . TYR A 1 83 ? 0.024 9.981 25.504 1.00 92.12 83 TYR A N 1
ATOM 622 C CA . TYR A 1 83 ? 0.965 11.100 25.566 1.00 92.12 83 TYR A CA 1
ATOM 623 C C . TYR A 1 83 ? 1.656 11.145 26.922 1.00 92.12 83 TYR A C 1
ATOM 625 O O . TYR A 1 83 ? 1.028 10.876 27.947 1.00 92.12 83 TYR A O 1
ATOM 633 N N . ASP A 1 84 ? 2.930 11.532 26.916 1.00 89.00 84 ASP A N 1
ATOM 634 C CA . ASP A 1 84 ? 3.798 11.503 28.098 1.00 89.00 84 ASP A CA 1
ATOM 635 C C . ASP A 1 84 ? 3.333 12.435 29.222 1.00 89.00 84 ASP A C 1
ATOM 637 O O . ASP A 1 84 ? 3.592 12.184 30.398 1.00 89.00 84 ASP A O 1
ATOM 641 N N . ASN A 1 85 ? 2.691 13.547 28.867 1.00 92.06 85 ASN A N 1
ATOM 642 C CA . ASN A 1 85 ? 2.235 14.560 29.808 1.00 92.06 85 ASN A CA 1
ATOM 643 C C . ASN A 1 85 ? 1.081 15.384 29.221 1.00 92.06 85 ASN A C 1
ATOM 645 O O . ASN A 1 85 ? 0.824 15.367 28.014 1.00 92.06 85 ASN A O 1
ATOM 649 N N . ASP A 1 86 ? 0.404 16.136 30.088 1.00 92.31 86 ASP A N 1
ATOM 650 C CA . ASP A 1 86 ? -0.755 16.946 29.707 1.00 92.31 86 ASP A CA 1
ATOM 651 C C . ASP A 1 86 ? -0.406 18.077 28.735 1.00 92.31 86 ASP A C 1
ATOM 653 O O . ASP A 1 86 ? -1.238 18.444 27.911 1.00 92.31 86 ASP A O 1
ATOM 657 N N . TYR A 1 87 ? 0.826 18.594 28.773 1.00 92.88 87 TYR A N 1
ATOM 658 C CA . TYR A 1 87 ? 1.283 19.614 27.828 1.00 92.88 87 TYR A CA 1
ATOM 659 C C . TYR A 1 87 ? 1.372 19.059 26.397 1.00 92.88 87 TYR A C 1
ATOM 661 O O . TYR A 1 87 ? 0.849 19.672 25.468 1.00 92.88 87 TYR A O 1
ATOM 669 N N . GLU A 1 88 ? 1.957 17.872 26.212 1.00 93.00 88 GLU A N 1
ATOM 670 C CA . GLU A 1 88 ? 1.992 17.196 24.911 1.00 93.00 88 GLU A CA 1
ATOM 671 C C . GLU A 1 88 ? 0.581 16.788 24.474 1.00 93.00 88 GLU A C 1
ATOM 673 O O . GLU A 1 88 ? 0.205 17.031 23.332 1.00 93.00 88 GLU A O 1
ATOM 678 N N . ARG A 1 89 ? -0.248 16.262 25.388 1.00 94.56 89 ARG A N 1
ATOM 679 C CA . ARG A 1 89 ? -1.660 15.953 25.103 1.00 94.56 89 ARG A CA 1
ATOM 680 C C . ARG A 1 89 ? -2.419 17.181 24.599 1.00 94.56 89 ARG A C 1
ATOM 682 O O . ARG A 1 89 ? -3.186 17.068 23.648 1.00 94.56 89 ARG A O 1
ATOM 689 N N . GLN A 1 90 ? -2.215 18.331 25.233 1.00 93.94 90 GLN A N 1
ATOM 690 C CA . GLN A 1 90 ? -2.840 19.596 24.863 1.00 93.94 90 GLN A CA 1
ATOM 691 C C . GLN A 1 90 ? -2.367 20.065 23.482 1.00 93.94 90 GLN A C 1
ATOM 693 O O . GLN A 1 90 ? -3.193 20.287 22.603 1.00 93.94 90 GLN A O 1
ATOM 698 N N . LYS A 1 91 ? -1.048 20.106 23.253 1.00 96.31 91 LYS A N 1
ATOM 699 C CA . LYS A 1 91 ? -0.457 20.443 21.948 1.00 96.31 91 LYS A CA 1
ATOM 700 C C . LYS A 1 91 ? -1.016 19.559 20.826 1.00 96.31 91 LYS A C 1
ATOM 702 O O . LYS A 1 91 ? -1.347 20.043 19.747 1.00 96.31 91 LYS A O 1
ATOM 707 N N . ARG A 1 92 ? -1.124 18.254 21.080 1.00 97.00 92 ARG A N 1
ATOM 708 C CA . ARG A 1 92 ? -1.627 17.259 20.125 1.00 97.00 92 ARG A CA 1
ATOM 709 C C . ARG A 1 92 ? -3.122 17.401 19.875 1.00 97.00 92 ARG A C 1
ATOM 711 O O . ARG A 1 92 ? -3.542 17.249 18.731 1.00 97.00 92 ARG A O 1
ATOM 718 N N . ARG A 1 93 ? -3.902 17.764 20.900 1.00 96.19 93 ARG A N 1
ATOM 719 C CA . ARG A 1 93 ? -5.320 18.114 20.747 1.00 96.19 93 ARG A CA 1
ATOM 720 C C . ARG A 1 93 ? -5.492 19.312 19.821 1.00 96.19 93 ARG A C 1
ATOM 722 O O . ARG A 1 93 ? -6.322 19.251 18.924 1.00 96.19 93 ARG A O 1
ATOM 729 N N . ASP A 1 94 ? -4.702 20.365 20.011 1.00 95.50 94 ASP A N 1
ATOM 730 C CA . ASP A 1 94 ? -4.817 21.585 19.206 1.00 95.50 94 ASP A CA 1
ATOM 731 C C . ASP A 1 94 ? -4.520 21.286 17.724 1.00 95.50 94 ASP A C 1
ATOM 733 O O . ASP A 1 94 ? -5.321 21.610 16.845 1.00 95.50 94 ASP A O 1
ATOM 737 N N . ILE A 1 95 ? -3.446 20.534 17.450 1.00 96.25 95 ILE A N 1
ATOM 738 C CA . ILE A 1 95 ? -3.112 20.049 16.098 1.00 96.25 95 ILE A CA 1
ATOM 739 C C . ILE A 1 95 ? -4.228 19.157 15.531 1.00 96.25 95 ILE A C 1
ATOM 741 O O . ILE A 1 95 ? -4.604 19.281 14.361 1.00 96.25 95 ILE A O 1
ATOM 745 N N . PHE A 1 96 ? -4.771 18.258 16.352 1.00 97.38 96 PHE A N 1
ATOM 746 C CA . PHE A 1 96 ? -5.863 17.382 15.956 1.00 97.38 96 PHE A CA 1
ATOM 747 C C . PHE A 1 96 ? -7.119 18.166 15.578 1.00 97.38 96 PHE A C 1
ATOM 749 O O . PHE A 1 96 ? -7.695 17.876 14.533 1.00 97.38 96 PHE A O 1
ATOM 756 N N . CYS A 1 97 ? -7.530 19.163 16.365 1.00 95.75 97 CYS A N 1
ATOM 757 C CA . CYS A 1 97 ? -8.713 19.971 16.069 1.00 95.75 97 CYS A CA 1
ATOM 758 C C . CYS A 1 97 ? -8.561 20.739 14.754 1.00 95.75 97 CYS A C 1
ATOM 760 O O . CYS A 1 97 ? -9.486 20.744 13.937 1.00 95.75 97 CYS A O 1
ATOM 762 N N . GLU A 1 98 ? -7.381 21.307 14.487 1.00 94.94 98 GLU A N 1
ATOM 763 C CA . GLU A 1 98 ? -7.096 21.944 13.198 1.00 94.94 98 GLU A CA 1
ATOM 764 C C . GLU A 1 98 ? -7.198 20.955 12.027 1.00 94.94 98 GLU A C 1
ATOM 766 O O . GLU A 1 98 ? -7.775 21.256 10.978 1.00 94.94 98 GLU A O 1
ATOM 771 N N . ASN A 1 99 ? -6.631 19.756 12.176 1.00 94.50 99 ASN A N 1
ATOM 772 C CA . ASN A 1 99 ? -6.679 18.727 11.141 1.00 94.50 99 ASN A CA 1
ATOM 773 C C . ASN A 1 99 ? -8.095 18.171 10.950 1.00 94.50 99 ASN A C 1
ATOM 775 O O . ASN A 1 99 ? -8.531 17.972 9.814 1.00 94.50 99 ASN A O 1
ATOM 779 N N . TRP A 1 100 ? -8.836 17.972 12.036 1.00 94.56 100 TRP A N 1
ATOM 780 C CA . TRP A 1 100 ? -10.228 17.544 12.032 1.00 94.56 100 TRP A CA 1
ATOM 781 C C . TRP A 1 100 ? -11.118 18.557 11.305 1.00 94.56 100 TRP A C 1
ATOM 783 O O . TRP A 1 100 ? -11.910 18.164 10.445 1.00 94.56 100 TRP A O 1
ATOM 793 N N . GLN A 1 101 ? -10.911 19.857 11.534 1.00 93.50 101 GLN A N 1
ATOM 794 C CA . GLN A 1 101 ? -11.594 20.916 10.791 1.00 93.50 101 GLN A CA 1
ATOM 795 C C . GLN A 1 101 ? -11.279 20.855 9.293 1.00 93.50 101 GLN A C 1
ATOM 797 O O . GLN A 1 101 ? -12.193 20.850 8.469 1.00 93.50 101 GLN A O 1
ATOM 802 N N . LYS A 1 102 ? -10.003 20.697 8.915 1.00 94.19 102 LYS A N 1
ATOM 803 C CA . LYS A 1 102 ? -9.603 20.530 7.502 1.00 94.19 102 LYS A CA 1
ATOM 804 C C . LYS A 1 102 ? -10.257 19.301 6.855 1.00 94.19 102 LYS A C 1
ATOM 806 O O . LYS A 1 102 ? -10.565 19.323 5.661 1.00 94.19 102 LYS A O 1
ATOM 811 N N . VAL A 1 103 ? -10.456 18.218 7.612 1.00 91.50 103 VAL A N 1
ATOM 812 C CA . VAL A 1 103 ? -11.177 17.019 7.156 1.00 91.50 103 VAL A CA 1
ATOM 813 C C . VAL A 1 103 ? -12.667 17.316 6.974 1.00 91.50 103 VAL A C 1
ATOM 815 O O . VAL A 1 103 ? -13.218 16.963 5.930 1.00 91.50 103 VAL A O 1
ATOM 818 N N . ARG A 1 104 ? -13.304 18.003 7.930 1.00 90.38 104 ARG A N 1
ATOM 819 C CA . ARG A 1 104 ? -14.713 18.423 7.855 1.00 90.38 104 ARG A CA 1
ATOM 820 C C . ARG A 1 104 ? -14.965 19.319 6.642 1.00 90.38 104 ARG A C 1
ATOM 822 O O . ARG A 1 104 ? -15.842 19.007 5.841 1.00 90.38 104 ARG A O 1
ATOM 829 N N . ASP A 1 105 ? -14.144 20.344 6.439 1.00 91.56 105 ASP A N 1
ATOM 830 C CA . ASP A 1 105 ? -14.256 21.272 5.306 1.00 91.56 105 ASP A CA 1
ATOM 831 C C . ASP A 1 105 ? -14.072 20.565 3.957 1.00 91.56 105 ASP A C 1
ATOM 833 O O . ASP A 1 105 ? -14.761 20.858 2.977 1.00 91.56 105 ASP A O 1
ATOM 837 N N . HIS A 1 106 ? -13.149 19.603 3.882 1.00 90.31 106 HIS A N 1
ATOM 838 C CA . HIS A 1 106 ? -12.965 18.792 2.681 1.00 90.31 106 HIS A CA 1
ATOM 839 C C . HIS A 1 106 ? -14.158 17.869 2.416 1.00 90.31 106 HIS A C 1
ATOM 841 O O . HIS A 1 106 ? -14.573 17.715 1.269 1.00 90.31 106 HIS A O 1
ATOM 847 N N . ASN A 1 107 ? -14.719 17.257 3.459 1.00 87.56 107 ASN A N 1
ATOM 848 C CA . ASN A 1 107 ? -15.881 16.381 3.331 1.00 87.56 107 ASN A CA 1
ATOM 849 C C . ASN A 1 107 ? -17.146 17.164 2.973 1.00 87.56 107 ASN A C 1
ATOM 851 O O . ASN A 1 107 ? -17.935 16.674 2.173 1.00 87.56 107 ASN A O 1
ATOM 855 N N . LEU A 1 108 ? -17.274 18.411 3.432 1.00 90.00 108 LEU A N 1
ATOM 856 C CA . LEU A 1 108 ? -18.307 19.327 2.957 1.00 90.00 108 LEU A CA 1
ATOM 857 C C . LEU A 1 108 ? -18.148 19.616 1.457 1.00 90.00 108 LEU A C 1
ATOM 859 O O . LEU A 1 108 ? -19.113 19.531 0.706 1.00 90.00 108 LEU A O 1
ATOM 863 N N . LYS A 1 109 ? -16.922 19.893 0.984 1.00 85.75 109 LYS A N 1
ATOM 864 C CA . LYS A 1 109 ? -16.646 20.044 -0.459 1.00 85.75 109 LYS A CA 1
ATOM 865 C C . LYS A 1 109 ? -16.969 18.772 -1.247 1.00 85.75 109 LYS A C 1
ATOM 867 O O . LYS A 1 109 ? -17.383 18.878 -2.398 1.00 85.75 109 LYS A O 1
ATOM 872 N N . TYR A 1 110 ? -16.775 17.592 -0.657 1.00 83.62 110 TYR A N 1
ATOM 873 C CA . TYR A 1 110 ? -17.148 16.324 -1.283 1.00 83.62 110 TYR A CA 1
ATOM 874 C C . TYR A 1 110 ? -18.666 16.193 -1.397 1.00 83.62 110 TYR A C 1
ATOM 876 O O . TYR A 1 110 ? -19.165 15.854 -2.464 1.00 83.62 110 TYR A O 1
ATOM 884 N N . ASP A 1 111 ? -19.400 16.497 -0.323 1.00 84.00 111 ASP A N 1
ATOM 885 C CA . ASP A 1 111 ? -20.864 16.413 -0.306 1.00 84.00 111 ASP A CA 1
ATOM 886 C C . ASP A 1 111 ? -21.496 17.442 -1.273 1.00 84.00 111 ASP A C 1
ATOM 888 O O . ASP A 1 111 ? -22.566 17.205 -1.826 1.00 84.00 111 ASP A O 1
ATOM 892 N N . LEU A 1 112 ? -20.790 18.546 -1.555 1.00 89.50 112 LEU A N 1
ATOM 893 C CA . LEU A 1 112 ? -21.123 19.526 -2.600 1.00 89.50 112 LEU A CA 1
ATOM 894 C C . LEU A 1 112 ? -20.667 19.124 -4.019 1.00 89.50 112 LEU A C 1
ATOM 896 O O . LEU A 1 112 ? -20.897 19.876 -4.965 1.00 89.50 112 LEU A O 1
ATOM 900 N N . GLY A 1 113 ? -19.980 17.990 -4.189 1.00 82.94 113 GLY A N 1
ATOM 901 C CA . GLY A 1 113 ? -19.456 17.527 -5.480 1.00 82.94 113 GLY A CA 1
ATOM 902 C C . GLY A 1 113 ? -18.276 18.337 -6.038 1.00 82.94 113 GLY A C 1
ATOM 903 O O . GLY A 1 113 ? -17.925 18.174 -7.204 1.00 82.94 113 GLY A O 1
ATOM 904 N N . VAL A 1 114 ? -17.651 19.205 -5.231 1.00 87.62 114 VAL A N 1
ATOM 905 C CA . VAL A 1 114 ? -16.485 20.031 -5.618 1.00 87.62 114 VAL A CA 1
ATOM 906 C C . VAL A 1 114 ? -15.194 19.213 -5.607 1.00 87.62 114 VAL A C 1
ATOM 908 O O . VAL A 1 114 ? -14.268 19.479 -6.371 1.00 87.62 114 VAL A O 1
ATOM 911 N N . VAL A 1 115 ? -15.123 18.212 -4.730 1.00 80.06 115 VAL A N 1
ATOM 912 C CA . VAL A 1 115 ? -14.039 17.228 -4.690 1.00 80.06 115 VAL A CA 1
ATOM 913 C C . VAL A 1 115 ? -14.621 15.826 -4.765 1.00 80.06 115 VAL A C 1
ATOM 915 O O . VAL A 1 115 ? -15.802 15.595 -4.535 1.00 80.06 115 VAL A O 1
ATOM 918 N N . SER A 1 116 ? -13.772 14.869 -5.092 1.00 85.38 116 SER A N 1
ATOM 919 C CA . SER A 1 116 ? -14.183 13.551 -5.566 1.00 85.38 116 SER A CA 1
ATOM 920 C C . SER A 1 116 ? -13.863 12.404 -4.605 1.00 85.38 116 SER A C 1
ATOM 922 O O . SER A 1 116 ? -14.153 11.245 -4.899 1.00 85.38 116 SER A O 1
ATOM 924 N N . PHE A 1 117 ? -13.295 12.717 -3.440 1.00 84.25 117 PHE A N 1
ATOM 925 C CA . PHE A 1 117 ? -13.057 11.773 -2.351 1.00 84.25 117 PHE A CA 1
ATOM 926 C C . PHE A 1 117 ? -13.358 12.411 -0.987 1.00 84.25 117 PHE A C 1
ATOM 928 O O . PHE A 1 117 ? -13.324 13.632 -0.849 1.00 84.25 117 PHE A O 1
ATOM 935 N N . LYS A 1 118 ? -13.627 11.585 0.031 1.00 81.06 118 LYS A N 1
ATOM 936 C CA . LYS A 1 118 ? -13.703 12.016 1.437 1.00 81.06 118 LYS A CA 1
ATOM 937 C C . LYS A 1 118 ? -12.350 11.818 2.123 1.00 81.06 118 LYS A C 1
ATOM 939 O O . LYS A 1 118 ? -11.647 10.847 1.846 1.00 81.06 118 LYS A O 1
ATOM 944 N N . LYS A 1 119 ? -11.994 12.715 3.040 1.00 89.50 119 LYS A N 1
ATOM 945 C CA . LYS A 1 119 ? -10.907 12.523 4.009 1.00 89.50 119 LYS A CA 1
ATOM 946 C C . LYS A 1 119 ? -11.472 11.908 5.290 1.00 89.50 119 LYS A C 1
ATOM 948 O O . LYS A 1 119 ? -12.653 12.053 5.594 1.00 89.50 119 LYS A O 1
ATOM 953 N N . GLY A 1 120 ? -10.623 11.233 6.053 1.00 86.50 120 GLY A N 1
ATOM 954 C CA . GLY A 1 120 ? -10.984 10.658 7.344 1.00 86.50 120 GLY A CA 1
ATOM 955 C C . GLY A 1 120 ? -9.879 10.876 8.365 1.00 86.50 120 GLY A C 1
ATOM 956 O O . GLY A 1 120 ? -8.726 11.106 7.996 1.00 86.50 120 GLY A O 1
ATOM 957 N N . ILE A 1 121 ? -10.252 10.786 9.637 1.00 91.38 121 ILE A N 1
ATOM 958 C CA . ILE A 1 121 ? -9.305 10.748 10.750 1.00 91.38 121 ILE A CA 1
ATOM 959 C C . ILE A 1 121 ? -8.516 9.433 10.692 1.00 91.38 121 ILE A C 1
ATOM 961 O O . ILE A 1 121 ? -9.057 8.378 10.363 1.00 91.38 121 ILE A O 1
ATOM 965 N N . ASN A 1 122 ? -7.218 9.511 10.959 1.00 89.19 122 ASN A N 1
ATOM 966 C CA . ASN A 1 122 ? -6.254 8.412 10.914 1.00 89.19 122 ASN A CA 1
ATOM 967 C C . ASN A 1 122 ? -5.186 8.580 12.013 1.00 89.19 122 ASN A C 1
ATOM 969 O O . ASN A 1 122 ? -5.127 9.625 12.651 1.00 89.19 122 ASN A O 1
ATOM 973 N N . GLN A 1 123 ? -4.286 7.605 12.168 1.00 89.81 123 GLN A N 1
ATOM 974 C CA . GLN A 1 123 ? -3.227 7.589 13.197 1.00 89.81 123 GLN A CA 1
ATOM 975 C C . GLN A 1 123 ? -2.223 8.763 13.157 1.00 89.81 123 GLN A C 1
ATOM 977 O O . GLN A 1 123 ? -1.357 8.849 14.017 1.00 89.81 123 GLN A O 1
ATOM 982 N N . TRP A 1 124 ? -2.276 9.624 12.138 1.00 92.00 124 TRP A N 1
ATOM 983 C CA . TRP A 1 124 ? -1.408 10.797 11.989 1.00 92.00 124 TRP A CA 1
ATOM 984 C C . TRP A 1 124 ? -2.160 12.114 12.194 1.00 92.00 124 TRP A C 1
ATOM 986 O O . TRP A 1 124 ? -1.621 13.182 11.914 1.00 92.00 124 TRP A O 1
ATOM 996 N N . SER A 1 125 ? -3.424 12.052 12.613 1.00 93.00 125 SER A N 1
ATOM 997 C CA . SER A 1 125 ? -4.298 13.227 12.679 1.00 93.00 125 SER A CA 1
ATOM 998 C C . SER A 1 125 ? -3.904 14.219 13.774 1.00 93.00 125 SER A C 1
ATOM 1000 O O . SER A 1 125 ? -4.307 15.372 13.694 1.00 93.00 125 SER A O 1
ATOM 1002 N N . ASP A 1 126 ? -3.074 13.818 14.734 1.00 96.25 126 ASP A N 1
ATOM 1003 C CA . ASP A 1 126 ? -2.481 14.655 15.785 1.00 96.25 126 ASP A CA 1
ATOM 1004 C C . ASP A 1 126 ? -1.083 15.205 15.429 1.00 96.25 126 ASP A C 1
ATOM 1006 O O . ASP A 1 126 ? -0.398 15.801 16.269 1.00 96.25 126 ASP A O 1
ATOM 1010 N N . LEU A 1 127 ? -0.624 14.988 14.193 1.00 94.19 127 LEU A N 1
ATOM 1011 C CA . LEU A 1 127 ? 0.663 15.472 13.707 1.00 94.19 127 LEU A CA 1
ATOM 1012 C C . LEU A 1 127 ? 0.489 16.704 12.826 1.00 94.19 127 LEU A C 1
ATOM 1014 O O . LEU A 1 127 ? -0.444 16.816 12.024 1.00 94.19 127 LEU A O 1
ATOM 1018 N N . THR A 1 128 ? 1.444 17.621 12.931 1.00 93.38 128 THR A N 1
ATOM 1019 C CA . THR A 1 128 ? 1.622 18.644 11.902 1.00 93.38 128 THR A CA 1
ATOM 1020 C C . THR A 1 128 ? 2.097 17.993 10.604 1.00 93.38 128 THR A C 1
ATOM 1022 O O . THR A 1 128 ? 2.648 16.889 10.597 1.00 93.38 128 THR A O 1
ATOM 1025 N N . PHE A 1 129 ? 1.915 18.690 9.482 1.00 83.25 129 PHE A N 1
ATOM 1026 C CA . PHE A 1 129 ? 2.416 18.207 8.196 1.00 83.25 129 PHE A CA 1
ATOM 1027 C C . PHE A 1 129 ? 3.936 17.981 8.215 1.00 83.25 129 PHE A C 1
ATOM 1029 O O . PHE A 1 129 ? 4.400 16.970 7.694 1.00 83.25 129 PHE A O 1
ATOM 1036 N N . GLU A 1 130 ? 4.693 18.866 8.870 1.00 87.31 130 GLU A N 1
ATOM 1037 C CA . GLU A 1 130 ? 6.149 18.739 8.998 1.00 87.31 130 GLU A CA 1
ATOM 1038 C C . GLU A 1 130 ? 6.549 17.521 9.842 1.00 87.31 130 GLU A C 1
ATOM 1040 O O . GLU A 1 130 ? 7.384 16.731 9.408 1.00 87.31 130 GLU A O 1
ATOM 1045 N N . GLU A 1 131 ? 5.899 17.292 10.989 1.00 90.50 131 GLU A N 1
ATOM 1046 C CA . GLU A 1 131 ? 6.144 16.095 11.811 1.00 90.50 131 GLU A CA 1
ATOM 1047 C C . GLU A 1 131 ? 5.781 14.803 11.065 1.00 90.50 131 GLU A C 1
ATOM 1049 O O . GLU A 1 131 ? 6.497 13.803 11.145 1.00 90.50 131 GLU A O 1
ATOM 1054 N N . TRP A 1 132 ? 4.662 14.798 10.334 1.00 87.19 132 TRP A N 1
ATOM 1055 C CA . TRP A 1 132 ? 4.280 13.653 9.511 1.00 87.19 132 TRP A CA 1
ATOM 1056 C C . TRP A 1 132 ? 5.314 13.400 8.413 1.00 87.19 132 TRP A C 1
ATOM 1058 O O . TRP A 1 132 ? 5.740 12.260 8.232 1.00 87.19 132 TRP A O 1
ATOM 1068 N N . LYS A 1 133 ? 5.757 14.452 7.718 1.00 78.00 133 LYS A N 1
ATOM 1069 C CA . LYS A 1 133 ? 6.759 14.383 6.652 1.00 78.00 133 LYS A CA 1
ATOM 1070 C C . LYS A 1 133 ? 8.091 13.854 7.165 1.00 78.00 133 LYS A C 1
ATOM 1072 O O . LYS A 1 133 ? 8.635 12.953 6.536 1.00 78.00 133 LYS A O 1
ATOM 1077 N N . GLU A 1 134 ? 8.560 14.336 8.314 1.00 80.38 134 GLU A N 1
ATOM 1078 C CA . GLU A 1 134 ? 9.777 13.846 8.969 1.00 80.38 134 GLU A CA 1
ATOM 1079 C C . GLU A 1 134 ? 9.679 12.345 9.285 1.00 80.38 134 GLU A C 1
ATOM 1081 O O . GLU A 1 134 ? 10.620 11.592 9.032 1.00 80.38 134 GLU A O 1
ATOM 1086 N N . LYS A 1 135 ? 8.506 11.879 9.743 1.00 80.19 135 LYS A N 1
ATOM 1087 C CA . LYS A 1 135 ? 8.237 10.449 9.969 1.00 80.19 135 LYS A CA 1
ATOM 1088 C C . LYS A 1 135 ? 8.146 9.626 8.678 1.00 80.19 135 LYS A C 1
ATOM 1090 O O . LYS A 1 135 ? 8.412 8.428 8.726 1.00 80.19 135 LYS A O 1
ATOM 1095 N N . GLN A 1 136 ? 7.739 10.224 7.555 1.00 71.00 136 GLN A N 1
ATOM 1096 C CA . GLN A 1 136 ? 7.678 9.542 6.253 1.00 71.00 136 GLN A CA 1
ATOM 1097 C C . GLN A 1 136 ? 9.020 9.540 5.516 1.00 71.00 136 GLN A C 1
ATOM 1099 O O . GLN A 1 136 ? 9.254 8.660 4.687 1.00 71.00 136 GLN A O 1
ATOM 1104 N N . THR A 1 137 ? 9.897 10.512 5.771 1.00 57.69 137 THR A N 1
ATOM 1105 C CA . THR A 1 137 ? 11.231 10.531 5.175 1.00 57.69 137 THR A CA 1
ATOM 1106 C C . THR A 1 137 ? 12.078 9.399 5.752 1.00 57.69 137 THR A C 1
ATOM 1108 O O . THR A 1 137 ? 12.310 9.364 6.961 1.00 57.69 137 THR A O 1
ATOM 1111 N N . PRO A 1 138 ? 12.607 8.489 4.913 1.00 52.03 138 PRO A N 1
ATOM 1112 C CA . PRO A 1 138 ? 13.682 7.607 5.340 1.00 52.03 138 PRO A CA 1
ATOM 1113 C C . PRO A 1 138 ? 14.812 8.476 5.898 1.00 52.03 138 PRO A C 1
ATOM 1115 O O . PRO A 1 138 ? 15.150 9.489 5.284 1.00 52.03 138 PRO A O 1
ATOM 1118 N N . LYS A 1 139 ? 15.400 8.106 7.042 1.00 53.12 139 LYS A N 1
ATOM 1119 C CA . LYS A 1 139 ? 16.617 8.751 7.561 1.00 53.12 139 LYS A CA 1
ATOM 1120 C C . LYS A 1 139 ? 17.749 8.552 6.540 1.00 53.12 139 LYS A C 1
ATOM 1122 O O . LYS A 1 139 ? 18.482 7.570 6.608 1.00 53.12 139 LYS A O 1
ATOM 1127 N N . VAL A 1 140 ? 17.861 9.443 5.556 1.00 47.72 140 VAL A N 1
ATOM 1128 C CA . VAL A 1 140 ? 18.981 9.469 4.611 1.00 47.72 140 VAL A CA 1
ATOM 1129 C C . VAL A 1 140 ? 20.188 10.074 5.332 1.00 47.72 140 VAL A C 1
ATOM 1131 O O . VAL A 1 140 ? 20.065 11.069 6.043 1.00 47.72 140 VAL A O 1
ATOM 1134 N N . MET A 1 141 ? 21.334 9.405 5.186 1.00 37.47 141 MET A N 1
ATOM 1135 C CA . MET A 1 141 ? 22.640 9.681 5.801 1.00 37.47 141 MET A CA 1
ATOM 1136 C C . MET A 1 141 ? 23.067 11.167 5.776 1.00 37.47 141 MET A C 1
ATOM 1138 O O . MET A 1 141 ? 22.684 11.898 4.863 1.00 37.47 141 MET A O 1
ATOM 1142 N N . PRO A 1 142 ? 23.885 11.609 6.755 1.00 42.12 142 PRO A N 1
ATOM 1143 C CA . PRO A 1 142 ? 24.141 13.020 7.026 1.00 42.12 142 PRO A CA 1
ATOM 1144 C C . PRO A 1 142 ? 24.809 13.754 5.862 1.00 42.12 142 PRO A C 1
ATOM 1146 O O . PRO A 1 142 ? 25.681 13.237 5.162 1.00 42.12 142 PRO A O 1
ATOM 1149 N N . GLU A 1 143 ? 24.388 15.002 5.708 1.00 41.31 143 GLU A N 1
ATOM 1150 C CA . GLU A 1 143 ? 24.798 15.949 4.686 1.00 41.31 143 GLU A CA 1
ATOM 1151 C C . GLU A 1 143 ? 26.248 16.418 4.904 1.00 41.31 143 GLU A C 1
ATOM 1153 O O . GLU A 1 143 ? 26.555 17.126 5.859 1.00 41.31 143 GLU A O 1
ATOM 1158 N N . ILE A 1 144 ? 27.152 16.041 3.994 1.00 40.31 144 ILE A N 1
ATOM 1159 C CA . ILE A 1 144 ? 28.448 16.710 3.809 1.00 40.31 144 ILE A CA 1
ATOM 1160 C C . ILE A 1 144 ? 28.336 17.501 2.501 1.00 40.31 144 ILE A C 1
ATOM 1162 O O . ILE A 1 144 ? 28.663 16.997 1.428 1.00 40.31 144 ILE A O 1
ATOM 1166 N N . ALA A 1 145 ? 27.792 18.717 2.564 1.00 41.50 145 ALA A N 1
ATOM 1167 C CA . ALA A 1 145 ? 27.613 19.564 1.387 1.00 41.50 145 ALA A CA 1
ATOM 1168 C C . ALA A 1 145 ? 28.843 20.457 1.154 1.00 41.50 145 ALA A C 1
ATOM 1170 O O . ALA A 1 145 ? 29.020 21.491 1.790 1.00 41.50 145 ALA A O 1
ATOM 1171 N N . SER A 1 146 ? 29.675 20.055 0.192 1.00 44.16 146 SER A N 1
ATOM 1172 C CA . SER A 1 146 ? 30.391 20.992 -0.686 1.00 44.16 146 SER A CA 1
ATOM 1173 C C . SER A 1 146 ? 29.593 21.109 -1.990 1.00 44.16 146 SER A C 1
ATOM 1175 O O . SER A 1 146 ? 28.913 20.155 -2.368 1.00 44.16 146 SER A O 1
ATOM 1177 N N . GLU A 1 147 ? 29.611 22.250 -2.680 1.00 54.31 147 GLU A N 1
ATOM 1178 C CA . GLU A 1 147 ? 28.786 22.487 -3.884 1.00 54.31 147 GLU A CA 1
ATOM 1179 C C . GLU A 1 147 ? 28.997 21.456 -5.006 1.00 54.31 147 GLU A C 1
ATOM 1181 O O . GLU A 1 147 ? 28.052 21.148 -5.733 1.00 54.31 147 GLU A O 1
ATOM 1186 N N . SER A 1 148 ? 30.172 20.817 -5.071 1.00 52.56 148 SER A N 1
ATOM 1187 C CA . SER A 1 148 ? 30.433 19.694 -5.985 1.00 52.56 148 SER A CA 1
ATOM 1188 C C . SER A 1 148 ? 29.520 18.484 -5.737 1.00 52.56 148 SER A C 1
ATOM 1190 O O . SER A 1 148 ? 29.216 17.736 -6.662 1.00 52.56 148 SER A O 1
ATOM 1192 N N . SER A 1 149 ? 29.024 18.307 -4.508 1.00 65.62 149 SER A N 1
ATOM 1193 C CA . SER A 1 149 ? 28.136 17.200 -4.133 1.00 65.62 149 SER A CA 1
ATOM 1194 C C . SER A 1 149 ? 26.691 17.381 -4.603 1.00 65.62 149 SER A C 1
ATOM 1196 O O . SER A 1 149 ? 25.986 16.386 -4.773 1.00 65.62 149 SER A O 1
ATOM 1198 N N . LYS A 1 150 ? 26.229 18.623 -4.817 1.00 71.31 150 LYS A N 1
ATOM 1199 C CA . LYS A 1 150 ? 24.849 18.886 -5.252 1.00 71.31 150 LYS A CA 1
ATOM 1200 C C . LYS A 1 150 ? 24.675 18.564 -6.732 1.00 71.31 150 LYS A C 1
ATOM 1202 O O . LYS A 1 150 ? 23.728 17.875 -7.092 1.00 71.31 150 LYS A O 1
ATOM 1207 N N . GLU A 1 151 ? 25.616 18.999 -7.568 1.00 77.75 151 GLU A N 1
ATOM 1208 C CA . GLU A 1 151 ? 25.563 18.729 -9.007 1.00 77.75 151 GLU A CA 1
ATOM 1209 C C . GLU A 1 151 ? 25.646 17.223 -9.303 1.00 77.75 151 GLU A C 1
ATOM 1211 O O . GLU A 1 151 ? 24.896 16.709 -10.134 1.00 77.75 151 GLU A O 1
ATOM 1216 N N . GLU A 1 152 ? 26.504 16.499 -8.580 1.00 79.88 152 GLU A N 1
ATOM 1217 C CA . GLU A 1 152 ? 26.629 15.047 -8.726 1.00 79.88 152 GLU A CA 1
ATOM 1218 C C . GLU A 1 152 ? 25.353 14.320 -8.271 1.00 79.88 152 GLU A C 1
ATOM 1220 O O . GLU A 1 152 ? 24.859 13.420 -8.952 1.00 79.88 152 GLU A O 1
ATOM 1225 N N . ARG A 1 153 ? 24.744 14.772 -7.167 1.00 78.69 153 ARG A N 1
ATOM 1226 C CA . ARG A 1 153 ? 23.458 14.254 -6.677 1.00 78.69 153 ARG A CA 1
ATOM 1227 C C . ARG A 1 153 ? 22.330 14.486 -7.686 1.00 78.69 153 ARG A C 1
ATOM 1229 O O . ARG A 1 153 ? 21.548 13.574 -7.943 1.00 78.69 153 ARG A O 1
ATOM 1236 N N . ASP A 1 154 ? 22.266 15.668 -8.293 1.00 84.12 154 ASP A N 1
ATOM 1237 C CA . ASP A 1 154 ? 21.251 16.000 -9.297 1.00 84.12 154 ASP A CA 1
ATOM 1238 C C . ASP A 1 154 ? 21.419 15.177 -10.583 1.00 84.12 154 ASP A C 1
ATOM 1240 O O . ASP A 1 154 ? 20.421 14.819 -11.214 1.00 84.12 154 ASP A O 1
ATOM 1244 N N . LYS A 1 155 ? 22.657 14.827 -10.968 1.00 86.44 155 LYS A N 1
ATOM 1245 C CA . LYS A 1 155 ? 22.927 13.905 -12.088 1.00 86.44 155 LYS A CA 1
ATOM 1246 C C . LYS A 1 155 ? 22.397 12.503 -11.797 1.00 86.44 155 LYS A C 1
ATOM 1248 O O . LYS A 1 155 ? 21.681 11.955 -12.633 1.00 86.44 155 LYS A O 1
ATOM 1253 N N . VAL A 1 156 ? 22.687 11.955 -10.615 1.00 85.81 156 VAL A N 1
ATOM 1254 C CA . VAL A 1 156 ? 22.203 10.626 -10.196 1.00 85.81 156 VAL A CA 1
ATOM 1255 C C . VAL A 1 156 ? 20.674 10.596 -10.114 1.00 85.81 156 VAL A C 1
ATOM 1257 O O . VAL A 1 156 ? 20.042 9.687 -10.649 1.00 85.81 156 VAL A O 1
ATOM 1260 N N . ASN A 1 157 ? 20.064 11.620 -9.514 1.00 87.56 157 ASN A N 1
ATOM 1261 C CA . ASN A 1 157 ? 18.610 11.711 -9.393 1.00 87.56 157 ASN A CA 1
ATOM 1262 C C . ASN A 1 157 ? 17.925 11.857 -10.755 1.00 87.56 157 ASN A C 1
ATOM 1264 O O . ASN A 1 157 ? 16.910 11.202 -10.999 1.00 87.56 157 ASN A O 1
ATOM 1268 N N . CYS A 1 158 ? 18.484 12.675 -11.657 1.00 93.19 158 CYS A N 1
ATOM 1269 C CA . CYS A 1 158 ? 17.939 12.765 -13.004 1.00 93.19 158 CYS A CA 1
ATOM 1270 C C . CYS A 1 158 ? 18.055 11.428 -13.744 1.00 93.19 158 CYS A C 1
ATOM 1272 O O . CYS A 1 158 ? 17.103 11.021 -14.400 1.00 93.19 158 CYS A O 1
ATOM 1274 N N . GLN A 1 159 ? 19.191 10.735 -13.631 1.00 90.44 159 GLN A N 1
ATOM 1275 C CA . GLN A 1 159 ? 19.389 9.446 -14.291 1.00 90.44 159 GLN A CA 1
ATOM 1276 C C . GLN A 1 159 ? 18.335 8.420 -13.845 1.00 90.44 159 GLN A C 1
ATOM 1278 O O . GLN A 1 159 ? 17.706 7.788 -14.690 1.00 90.44 159 GLN A O 1
ATOM 1283 N N . ALA A 1 160 ? 18.061 8.328 -12.541 1.00 87.94 160 ALA A N 1
ATOM 1284 C CA . ALA A 1 160 ? 17.002 7.464 -12.021 1.00 87.94 160 ALA A CA 1
ATOM 1285 C C . ALA A 1 160 ? 15.604 7.876 -12.528 1.00 87.94 160 ALA A C 1
ATOM 1287 O O . ALA A 1 160 ? 14.791 7.028 -12.900 1.00 87.94 160 ALA A O 1
ATOM 1288 N N . ALA A 1 161 ? 15.316 9.182 -12.584 1.00 90.62 161 ALA A N 1
ATOM 1289 C CA . ALA A 1 161 ? 14.054 9.689 -13.122 1.00 90.62 161 ALA A CA 1
ATOM 1290 C C . ALA A 1 161 ? 13.906 9.429 -14.631 1.00 90.62 161 ALA A C 1
ATOM 1292 O O . ALA A 1 161 ? 12.804 9.150 -15.095 1.00 90.62 161 ALA A O 1
ATOM 1293 N N . TRP A 1 162 ? 15.004 9.493 -15.385 1.00 94.12 162 TRP A N 1
ATOM 1294 C CA . TRP A 1 162 ? 15.057 9.194 -16.813 1.00 94.12 162 TRP A CA 1
ATOM 1295 C C . TRP A 1 162 ? 14.773 7.720 -17.083 1.00 94.12 162 TRP A C 1
ATOM 1297 O O . TRP A 1 162 ? 13.926 7.405 -17.911 1.00 94.12 162 TRP A O 1
ATOM 1307 N N . GLU A 1 163 ? 15.414 6.815 -16.344 1.00 89.88 163 GLU A N 1
ATOM 1308 C CA . GLU A 1 163 ? 15.159 5.374 -16.449 1.00 89.88 163 GLU A CA 1
ATOM 1309 C C . GLU A 1 163 ? 13.691 5.051 -16.153 1.00 89.88 163 GLU A C 1
ATOM 1311 O O . GLU A 1 163 ? 13.045 4.332 -16.915 1.00 89.88 163 GLU A O 1
ATOM 1316 N N . LYS A 1 164 ? 13.127 5.674 -15.112 1.00 85.06 164 LYS A N 1
ATOM 1317 C CA . LYS A 1 164 ? 11.700 5.568 -14.803 1.00 85.06 164 LYS A CA 1
ATOM 1318 C C . LYS A 1 164 ? 10.815 6.146 -15.914 1.00 85.06 164 LYS A C 1
ATOM 1320 O O . LYS A 1 164 ? 9.804 5.542 -16.240 1.00 85.06 164 LYS A O 1
ATOM 1325 N N . PHE A 1 165 ? 11.188 7.270 -16.525 1.00 91.25 165 PHE A N 1
ATOM 1326 C CA . PHE A 1 165 ? 10.455 7.874 -17.644 1.00 91.25 165 PHE A CA 1
ATOM 1327 C C . PHE A 1 165 ? 10.422 6.970 -18.885 1.00 91.25 165 PHE A C 1
ATOM 1329 O O . PHE A 1 165 ? 9.364 6.815 -19.492 1.00 91.25 165 PHE A O 1
ATOM 1336 N N . LEU A 1 166 ? 11.546 6.335 -19.235 1.00 88.00 166 LEU A N 1
ATOM 1337 C CA . LEU A 1 166 ? 11.601 5.382 -20.347 1.00 88.00 166 LEU A CA 1
ATOM 1338 C C . LEU A 1 166 ? 10.620 4.220 -20.136 1.00 88.00 166 LEU A C 1
ATOM 1340 O O . LEU A 1 166 ? 9.957 3.800 -21.082 1.00 88.00 166 LEU A O 1
ATOM 1344 N N . ILE A 1 167 ? 10.503 3.745 -18.892 1.00 77.44 167 ILE A N 1
ATOM 1345 C CA . ILE A 1 167 ? 9.578 2.674 -18.501 1.00 77.44 167 ILE A CA 1
ATOM 1346 C C . ILE A 1 167 ? 8.128 3.174 -18.510 1.00 77.44 167 ILE A C 1
ATOM 1348 O O . ILE A 1 167 ? 7.265 2.555 -19.128 1.00 77.44 167 ILE A O 1
ATOM 1352 N N . ASP A 1 168 ? 7.858 4.301 -17.850 1.00 75.19 168 ASP A N 1
ATOM 1353 C CA . ASP A 1 168 ? 6.504 4.817 -17.632 1.00 75.19 168 ASP A CA 1
ATOM 1354 C C . ASP A 1 168 ? 5.823 5.268 -18.936 1.00 75.19 168 ASP A C 1
ATOM 1356 O O . ASP A 1 168 ? 4.604 5.120 -19.063 1.00 75.19 168 ASP A O 1
ATOM 1360 N N . PHE A 1 169 ? 6.589 5.806 -19.896 1.00 84.44 169 PHE A N 1
ATOM 1361 C CA . PHE A 1 169 ? 6.079 6.371 -21.156 1.00 84.44 169 PHE A CA 1
ATOM 1362 C C . PHE A 1 169 ? 6.488 5.584 -22.408 1.00 84.44 169 PHE A C 1
ATOM 1364 O O . PHE A 1 169 ? 6.142 5.991 -23.516 1.00 84.44 169 PHE A O 1
ATOM 1371 N N . GLY A 1 170 ? 7.216 4.472 -22.256 1.00 81.62 170 GLY A N 1
ATOM 1372 C CA . GLY A 1 170 ? 7.642 3.625 -23.375 1.00 81.62 170 GLY A CA 1
ATOM 1373 C C . GLY A 1 170 ? 8.479 4.369 -24.420 1.00 81.62 170 GLY A C 1
ATOM 1374 O O . GLY A 1 170 ? 8.392 4.063 -25.610 1.00 81.62 170 GLY A O 1
ATOM 1375 N N . ALA A 1 171 ? 9.238 5.384 -23.999 1.00 83.50 171 ALA A N 1
ATOM 1376 C CA . ALA A 1 171 ? 9.978 6.250 -24.906 1.00 83.50 171 ALA A CA 1
ATOM 1377 C C . ALA A 1 171 ? 11.146 5.488 -25.554 1.00 83.50 171 ALA A C 1
ATOM 1379 O O . ALA A 1 171 ? 12.011 4.939 -24.871 1.00 83.50 171 ALA A O 1
ATOM 1380 N N . GLN A 1 172 ? 11.181 5.471 -26.886 1.00 85.38 172 GLN A N 1
ATOM 1381 C CA . GLN A 1 172 ? 12.240 4.846 -27.677 1.00 85.38 172 GLN A CA 1
ATOM 1382 C C . GLN A 1 172 ? 12.776 5.836 -28.709 1.00 85.38 172 GLN A C 1
ATOM 1384 O O . GLN A 1 172 ? 12.023 6.604 -29.307 1.00 85.38 172 GLN A O 1
ATOM 1389 N N . TYR A 1 173 ? 14.087 5.799 -28.946 1.00 90.81 173 TYR A N 1
ATOM 1390 C CA . TYR A 1 173 ? 14.759 6.743 -29.834 1.00 90.81 173 TYR A CA 1
ATOM 1391 C C . TYR A 1 173 ? 15.592 6.025 -30.888 1.00 90.81 173 TYR A C 1
ATOM 1393 O O . TYR A 1 173 ? 16.181 4.975 -30.643 1.00 90.81 173 TYR A O 1
ATOM 1401 N N . LYS A 1 174 ? 15.676 6.643 -32.070 1.00 89.06 174 LYS A N 1
ATOM 1402 C CA . LYS A 1 174 ? 16.314 6.086 -33.276 1.00 89.06 174 LYS A CA 1
ATOM 1403 C C . LYS A 1 174 ? 17.769 5.639 -33.087 1.00 89.06 174 LYS A C 1
ATOM 1405 O O . LYS A 1 174 ? 18.223 4.740 -33.783 1.00 89.06 174 LYS A O 1
ATOM 1410 N N . ASN A 1 175 ? 18.530 6.320 -32.232 1.00 90.12 175 ASN A N 1
ATOM 1411 C CA . ASN A 1 175 ? 19.945 6.047 -31.996 1.00 90.12 175 ASN A CA 1
ATOM 1412 C C . ASN A 1 175 ? 20.417 6.694 -30.688 1.00 90.12 175 ASN A C 1
ATOM 1414 O O . ASN A 1 175 ? 19.735 7.549 -30.124 1.00 90.12 175 ASN A O 1
ATOM 1418 N N . ALA A 1 176 ? 21.620 6.322 -30.245 1.00 90.50 176 ALA A N 1
ATOM 1419 C CA . ALA A 1 176 ? 22.211 6.812 -29.002 1.00 90.50 176 ALA A CA 1
ATOM 1420 C C . ALA A 1 176 ? 22.341 8.345 -28.940 1.00 90.50 176 ALA A C 1
ATOM 1422 O O . ALA A 1 176 ? 22.146 8.921 -27.875 1.00 90.50 176 ALA A O 1
ATOM 1423 N N . ASN A 1 177 ? 22.613 9.008 -30.071 1.00 91.44 177 ASN A N 1
ATOM 1424 C CA . ASN A 1 177 ? 22.719 10.469 -30.129 1.00 91.44 177 ASN A CA 1
ATOM 1425 C C . ASN A 1 177 ? 21.360 11.145 -29.859 1.00 91.44 177 ASN A C 1
ATOM 1427 O O . ASN A 1 177 ? 21.273 12.113 -29.110 1.00 91.44 177 ASN A O 1
ATOM 1431 N N . GLU A 1 178 ? 20.271 10.602 -30.415 1.00 91.81 178 GLU A N 1
ATOM 1432 C CA . GLU A 1 178 ? 18.917 11.072 -30.104 1.00 91.81 178 GLU A CA 1
ATOM 1433 C C . GLU A 1 178 ? 18.546 10.774 -28.650 1.00 91.81 178 GLU A C 1
ATOM 1435 O O . GLU A 1 178 ? 18.042 11.665 -27.976 1.00 91.81 178 GLU A O 1
ATOM 1440 N N . THR A 1 179 ? 18.850 9.576 -28.137 1.00 92.38 179 THR A N 1
ATOM 1441 C CA . THR A 1 179 ? 18.630 9.229 -26.723 1.00 92.38 179 THR A CA 1
ATOM 1442 C C . THR A 1 179 ? 19.339 10.211 -25.795 1.00 92.38 179 THR A C 1
ATOM 1444 O O . THR A 1 179 ? 18.751 10.685 -24.829 1.00 92.38 179 THR A O 1
ATOM 1447 N N . GLU A 1 180 ? 20.591 10.555 -26.091 1.00 93.00 180 GLU A N 1
ATOM 1448 C CA . GLU A 1 180 ? 21.368 11.509 -25.304 1.00 93.00 180 GLU A CA 1
ATOM 1449 C C . GLU A 1 180 ? 20.792 12.927 -25.380 1.00 93.00 180 GLU A C 1
ATOM 1451 O O . GLU A 1 180 ? 20.617 13.572 -24.344 1.00 93.00 180 GLU A O 1
ATOM 1456 N N . LYS A 1 181 ? 20.419 13.394 -26.579 1.00 94.12 181 LYS A N 1
ATOM 1457 C CA . LYS A 1 181 ? 19.723 14.676 -26.756 1.00 94.12 181 LYS A CA 1
ATOM 1458 C C . LYS A 1 181 ? 18.445 14.725 -25.911 1.00 94.12 181 LYS A C 1
ATOM 1460 O O . LYS A 1 181 ? 18.228 15.693 -25.184 1.00 94.12 181 LYS A O 1
ATOM 1465 N N . ARG A 1 182 ? 17.624 13.676 -25.977 1.00 94.88 182 ARG A N 1
ATOM 1466 C CA . ARG A 1 182 ? 16.330 13.571 -25.287 1.00 94.88 182 ARG A CA 1
ATOM 1467 C C . ARG A 1 182 ? 16.497 13.466 -23.776 1.00 94.88 182 ARG A C 1
ATOM 1469 O O . ARG A 1 182 ? 15.802 14.171 -23.052 1.00 94.88 182 ARG A O 1
ATOM 1476 N N . ARG A 1 183 ? 17.499 12.719 -23.300 1.00 95.00 183 ARG A N 1
ATOM 1477 C CA . ARG A 1 183 ? 17.898 12.668 -21.884 1.00 95.00 183 ARG A CA 1
ATOM 1478 C C . ARG A 1 183 ? 18.303 14.045 -21.364 1.00 95.00 183 ARG A C 1
ATOM 1480 O O . ARG A 1 183 ? 17.903 14.429 -20.270 1.00 95.00 183 ARG A O 1
ATOM 1487 N N . ASN A 1 184 ? 19.076 14.809 -22.136 1.00 94.06 184 ASN A N 1
ATOM 1488 C CA . ASN A 1 184 ? 19.509 16.146 -21.722 1.00 94.06 184 ASN A CA 1
ATOM 1489 C C . ASN A 1 184 ? 18.320 17.113 -21.596 1.00 94.06 184 ASN A C 1
ATOM 1491 O O . ASN A 1 184 ? 18.225 17.840 -20.604 1.00 94.06 184 ASN A O 1
ATOM 1495 N N . VAL A 1 185 ? 17.388 17.077 -22.556 1.00 95.00 185 VAL A N 1
ATOM 1496 C CA . VAL A 1 185 ? 16.134 17.851 -22.504 1.00 95.00 185 VAL A CA 1
ATOM 1497 C C . VAL A 1 185 ? 15.268 17.407 -21.324 1.00 95.00 185 VAL A C 1
ATOM 1499 O O . VAL A 1 185 ? 14.810 18.248 -20.549 1.00 95.00 185 VAL A O 1
ATOM 1502 N N . PHE A 1 186 ? 15.116 16.097 -21.129 1.00 96.69 186 PHE A N 1
ATOM 1503 C CA . PHE A 1 186 ? 14.410 15.526 -19.989 1.00 96.69 186 PHE A CA 1
ATOM 1504 C C . PHE A 1 186 ? 14.998 16.005 -18.665 1.00 96.69 186 PHE A C 1
ATOM 1506 O O . PHE A 1 186 ? 14.255 16.497 -17.826 1.00 96.69 186 PHE A O 1
ATOM 1513 N N . CYS A 1 187 ? 16.320 15.948 -18.478 1.00 95.50 187 CYS A N 1
ATOM 1514 C CA . CYS A 1 187 ? 16.948 16.404 -17.241 1.00 95.50 187 CYS A CA 1
ATOM 1515 C C . CYS A 1 187 ? 16.754 17.897 -16.987 1.00 95.50 187 CYS A C 1
ATOM 1517 O O . CYS A 1 187 ? 16.602 18.306 -15.837 1.00 95.50 187 CYS A O 1
ATOM 1519 N N . ALA A 1 188 ? 16.763 18.731 -18.029 1.00 93.75 188 ALA A N 1
ATOM 1520 C CA . ALA A 1 188 ? 16.458 20.151 -17.881 1.00 93.75 188 ALA A CA 1
ATOM 1521 C C . ALA A 1 188 ? 15.006 20.363 -17.414 1.00 93.75 188 ALA A C 1
ATOM 1523 O O . ALA A 1 188 ? 14.768 21.074 -16.437 1.00 93.75 188 ALA A O 1
ATOM 1524 N N . ASN A 1 189 ? 14.051 19.680 -18.049 1.00 94.00 189 ASN A N 1
ATOM 1525 C CA . ASN A 1 189 ? 12.634 19.762 -17.699 1.00 94.00 189 ASN A CA 1
ATOM 1526 C C . ASN A 1 189 ? 12.333 19.162 -16.317 1.00 94.00 189 ASN A C 1
ATOM 1528 O O . ASN A 1 189 ? 11.583 19.751 -15.544 1.00 94.00 189 ASN A O 1
ATOM 1532 N N . TRP A 1 190 ? 12.951 18.033 -15.972 1.00 95.19 190 TRP A N 1
ATOM 1533 C CA . TRP A 1 190 ? 12.841 17.389 -14.666 1.00 95.19 190 TRP A CA 1
ATOM 1534 C C . TRP A 1 190 ? 13.323 18.315 -13.548 1.00 95.19 190 TRP A C 1
ATOM 1536 O O . TRP A 1 190 ? 12.605 18.501 -12.571 1.00 95.19 190 TRP A O 1
ATOM 1546 N N . ARG A 1 191 ? 14.477 18.981 -13.715 1.00 93.69 191 ARG A N 1
ATOM 1547 C CA . ARG A 1 191 ? 14.953 19.984 -12.744 1.00 93.69 191 ARG A CA 1
ATOM 1548 C C . ARG A 1 191 ? 13.959 21.134 -12.582 1.00 93.69 191 ARG A C 1
ATOM 1550 O O . ARG A 1 191 ? 13.692 21.541 -11.457 1.00 93.69 191 ARG A O 1
ATOM 1557 N N . ALA A 1 192 ? 13.371 21.619 -13.678 1.00 92.00 192 ALA A N 1
ATOM 1558 C CA . ALA A 1 192 ? 12.345 22.661 -13.623 1.00 92.00 192 ALA A CA 1
ATOM 1559 C C . ALA A 1 192 ? 11.064 22.190 -12.907 1.00 92.00 192 ALA A C 1
ATOM 1561 O O . ALA A 1 192 ? 10.452 22.967 -12.178 1.00 92.00 192 ALA A O 1
ATOM 1562 N N . ILE A 1 193 ? 10.667 20.924 -13.079 1.00 91.19 193 ILE A N 1
ATOM 1563 C CA . ILE A 1 193 ? 9.545 20.307 -12.355 1.00 91.19 193 ILE A CA 1
ATOM 1564 C C . ILE A 1 193 ? 9.866 20.195 -10.863 1.00 91.19 193 ILE A C 1
ATOM 1566 O O . ILE A 1 193 ? 9.036 20.573 -10.042 1.00 91.19 193 ILE A O 1
ATOM 1570 N N . VAL A 1 194 ? 11.056 19.706 -10.505 1.00 89.81 194 VAL A N 1
ATOM 1571 C CA . VAL A 1 194 ? 11.492 19.583 -9.108 1.00 89.81 194 VAL A CA 1
ATOM 1572 C C . VAL A 1 194 ? 11.506 20.950 -8.429 1.00 89.81 194 VAL A C 1
ATOM 1574 O O . VAL A 1 194 ? 10.914 21.087 -7.363 1.00 89.81 194 VAL A O 1
ATOM 1577 N N . GLU A 1 195 ? 12.094 21.969 -9.059 1.00 89.31 195 GLU A N 1
ATOM 1578 C CA . GLU A 1 195 ? 12.135 23.330 -8.510 1.00 89.31 195 GLU A CA 1
ATOM 1579 C C . GLU A 1 195 ? 10.730 23.926 -8.367 1.00 89.31 195 GLU A C 1
ATOM 1581 O O . GLU A 1 195 ? 10.372 24.426 -7.304 1.00 89.31 195 GLU A O 1
ATOM 1586 N N . HIS A 1 196 ? 9.886 23.804 -9.394 1.00 86.44 196 HIS A N 1
ATOM 1587 C CA . HIS A 1 196 ? 8.493 24.242 -9.311 1.00 86.44 196 HIS A CA 1
ATOM 1588 C C . HIS A 1 196 ? 7.736 23.529 -8.188 1.00 86.44 196 HIS A C 1
ATOM 1590 O O . HIS A 1 196 ? 6.973 24.152 -7.457 1.00 86.44 196 HIS A O 1
ATOM 1596 N N . ASN A 1 197 ? 7.960 22.228 -8.012 1.00 86.06 197 ASN A N 1
ATOM 1597 C CA . ASN A 1 197 ? 7.326 21.473 -6.944 1.00 86.06 197 ASN A CA 1
ATOM 1598 C C . ASN A 1 197 ? 7.836 21.915 -5.572 1.00 86.06 197 ASN A C 1
ATOM 1600 O O . ASN A 1 197 ? 7.035 22.013 -4.658 1.00 86.06 197 ASN A O 1
ATOM 1604 N N . VAL A 1 198 ? 9.110 22.287 -5.422 1.00 83.12 198 VAL A N 1
ATOM 1605 C CA . VAL A 1 198 ? 9.599 22.929 -4.190 1.00 83.12 198 VAL A CA 1
ATOM 1606 C C . VAL A 1 198 ? 8.849 24.238 -3.907 1.00 83.12 198 VAL A C 1
ATOM 1608 O O . VAL A 1 198 ? 8.515 24.498 -2.752 1.00 83.12 198 VAL A O 1
ATOM 1611 N N . GLN A 1 199 ? 8.550 25.047 -4.930 1.00 75.75 199 GLN A N 1
ATOM 1612 C CA . GLN A 1 199 ? 7.761 26.279 -4.778 1.00 75.75 199 GLN A CA 1
ATOM 1613 C C . GLN A 1 199 ? 6.278 25.998 -4.475 1.00 75.75 199 GLN A C 1
ATOM 1615 O O . GLN A 1 199 ? 5.685 26.678 -3.639 1.00 75.75 199 GLN A O 1
ATOM 1620 N N . TYR A 1 200 ? 5.691 24.960 -5.076 1.00 72.00 200 TYR A N 1
ATOM 1621 C CA . TYR A 1 200 ? 4.342 24.476 -4.760 1.00 72.00 200 TYR A CA 1
ATOM 1622 C C . TYR A 1 200 ? 4.221 24.032 -3.297 1.00 72.00 200 TYR A C 1
ATOM 1624 O O . TYR A 1 200 ? 3.295 24.445 -2.605 1.00 72.00 200 TYR A O 1
ATOM 1632 N N . GLU A 1 201 ? 5.186 23.259 -2.787 1.00 70.25 201 GLU A N 1
ATOM 1633 C CA . GLU A 1 201 ? 5.198 22.833 -1.377 1.00 70.25 201 GLU A CA 1
ATOM 1634 C C . GLU A 1 201 ? 5.376 24.032 -0.414 1.00 70.25 201 GLU A C 1
ATOM 1636 O O . GLU A 1 201 ? 5.014 23.948 0.757 1.00 70.25 201 GLU A O 1
ATOM 1641 N N . LYS A 1 202 ? 5.889 25.173 -0.904 1.00 77.00 202 LYS A N 1
ATOM 1642 C CA . LYS A 1 202 ? 5.962 26.462 -0.188 1.00 77.00 202 LYS A CA 1
ATOM 1643 C C . LYS A 1 202 ? 4.744 27.367 -0.421 1.00 77.00 202 LYS A C 1
ATOM 1645 O O . LYS A 1 202 ? 4.773 28.518 0.008 1.00 77.00 202 LYS A O 1
ATOM 1650 N N . TRP A 1 203 ? 3.702 26.882 -1.099 1.00 59.19 203 TRP A N 1
ATOM 1651 C CA . TRP A 1 203 ? 2.502 27.647 -1.472 1.00 59.19 203 TRP A CA 1
ATOM 1652 C C . TRP A 1 203 ? 2.763 28.867 -2.374 1.00 59.19 203 TRP A C 1
ATOM 1654 O O . TRP A 1 203 ? 1.916 29.753 -2.474 1.00 59.19 203 TRP A O 1
ATOM 1664 N N . ALA A 1 204 ? 3.918 28.920 -3.044 1.00 69.44 204 ALA A N 1
ATOM 1665 C CA . ALA A 1 204 ? 4.256 29.980 -3.995 1.00 69.44 204 ALA A CA 1
ATOM 1666 C C . ALA A 1 204 ? 3.713 29.704 -5.410 1.00 69.44 204 ALA A C 1
ATOM 1668 O O . ALA A 1 204 ? 3.530 30.639 -6.184 1.00 69.44 204 ALA A O 1
ATOM 1669 N N . GLU A 1 205 ? 3.420 28.440 -5.733 1.00 65.12 205 GLU A N 1
ATOM 1670 C CA . GLU A 1 205 ? 2.825 28.012 -7.005 1.00 65.12 205 GLU A CA 1
ATOM 1671 C C . GLU A 1 205 ? 1.464 27.332 -6.759 1.00 65.12 205 GLU A C 1
ATOM 1673 O O . GLU A 1 205 ? 1.327 26.580 -5.791 1.00 65.12 205 GLU A O 1
ATOM 1678 N N . PRO A 1 206 ? 0.443 27.545 -7.612 1.00 66.69 206 PRO A N 1
ATOM 1679 C CA . PRO A 1 206 ? -0.917 27.064 -7.350 1.00 66.69 206 PRO A CA 1
ATOM 1680 C C . PRO A 1 206 ? -1.143 25.577 -7.668 1.00 66.69 206 PRO A C 1
ATOM 1682 O O . PRO A 1 206 ? -2.168 25.015 -7.282 1.00 66.69 206 PRO A O 1
ATOM 1685 N N . PHE A 1 207 ? -0.222 24.926 -8.378 1.00 64.38 207 PHE A N 1
ATOM 1686 C CA . PHE A 1 207 ? -0.347 23.523 -8.780 1.00 64.38 207 PHE A CA 1
ATOM 1687 C C . PHE A 1 207 ? 0.990 22.792 -8.680 1.00 64.38 207 PHE A C 1
ATOM 1689 O O . PHE A 1 207 ? 2.046 23.413 -8.664 1.00 64.38 207 PHE A O 1
ATOM 1696 N N . LYS A 1 208 ? 0.946 21.459 -8.632 1.00 79.38 208 LYS A N 1
ATOM 1697 C CA . LYS A 1 208 ? 2.128 20.594 -8.716 1.00 79.38 208 LYS A CA 1
ATOM 1698 C C . LYS A 1 208 ? 2.339 20.190 -10.175 1.00 79.38 208 LYS A C 1
ATOM 1700 O O . LYS A 1 208 ? 1.372 19.879 -10.866 1.00 79.38 208 LYS A O 1
ATOM 1705 N N . ARG A 1 209 ? 3.580 20.211 -10.662 1.00 83.62 209 ARG A N 1
ATOM 1706 C CA . ARG A 1 209 ? 3.945 19.675 -11.985 1.00 83.62 209 ARG A CA 1
ATOM 1707 C C . ARG A 1 209 ? 4.412 18.235 -11.833 1.00 83.62 209 ARG A C 1
ATOM 1709 O O . ARG A 1 209 ? 4.974 17.874 -10.804 1.00 83.62 209 ARG A O 1
ATOM 1716 N N . ASP A 1 210 ? 4.236 17.434 -12.869 1.00 85.56 210 ASP A N 1
ATOM 1717 C CA . ASP A 1 210 ? 4.751 16.067 -12.902 1.00 85.56 210 ASP A CA 1
ATOM 1718 C C . ASP A 1 210 ? 5.383 15.760 -14.262 1.00 85.56 210 ASP A C 1
ATOM 1720 O O . ASP A 1 210 ? 5.223 16.512 -15.232 1.00 85.56 210 ASP A O 1
ATOM 1724 N N . ILE A 1 211 ? 6.129 14.662 -14.311 1.00 88.38 211 ILE A N 1
ATOM 1725 C CA . ILE A 1 211 ? 6.660 14.083 -15.536 1.00 88.38 211 ILE A CA 1
ATOM 1726 C C . ILE A 1 211 ? 5.483 13.552 -16.365 1.00 88.38 211 ILE A C 1
ATOM 1728 O O . ILE A 1 211 ? 4.611 12.842 -15.876 1.00 88.38 211 ILE A O 1
ATOM 1732 N N . ASN A 1 212 ? 5.483 13.884 -17.649 1.00 86.19 212 ASN A N 1
ATOM 1733 C CA . ASN A 1 212 ? 4.527 13.430 -18.658 1.00 86.19 212 ASN A CA 1
ATOM 1734 C C . ASN A 1 212 ? 5.240 12.972 -19.943 1.00 86.19 212 ASN A C 1
ATOM 1736 O O . ASN A 1 212 ? 6.443 13.186 -20.093 1.00 86.19 212 ASN A O 1
ATOM 1740 N N . GLN A 1 213 ? 4.492 12.431 -20.910 1.00 87.75 213 GLN A N 1
ATOM 1741 C CA . GLN A 1 213 ? 5.032 11.883 -22.167 1.00 87.75 213 GLN A CA 1
ATOM 1742 C C . GLN A 1 213 ? 5.806 12.876 -23.054 1.00 87.75 213 GLN A C 1
ATOM 1744 O O . GLN A 1 213 ? 6.471 12.459 -23.991 1.00 87.75 213 GLN A O 1
ATOM 1749 N N . TRP A 1 214 ? 5.734 14.180 -22.773 1.00 91.25 214 TRP A N 1
ATOM 1750 C CA . TRP A 1 214 ? 6.449 15.228 -23.509 1.00 91.25 214 TRP A CA 1
ATOM 1751 C C . TRP A 1 214 ? 7.635 15.788 -22.718 1.00 91.25 214 TRP A C 1
ATOM 1753 O O . TRP A 1 214 ? 8.194 16.829 -23.077 1.00 91.25 214 TRP A O 1
ATOM 1763 N N . THR A 1 215 ? 8.003 15.169 -21.594 1.00 91.69 215 THR A N 1
ATOM 1764 C CA . THR A 1 215 ? 9.032 15.704 -20.683 1.00 91.69 215 THR A CA 1
ATOM 1765 C C . THR A 1 215 ? 10.424 15.697 -21.308 1.00 91.69 215 THR A C 1
ATOM 1767 O O . THR A 1 215 ? 11.264 16.501 -20.931 1.00 91.69 215 THR A O 1
ATOM 1770 N N . ASP A 1 216 ? 10.647 14.888 -22.332 1.00 93.25 216 ASP A N 1
ATOM 1771 C CA . ASP A 1 216 ? 11.841 14.834 -23.179 1.00 93.25 216 ASP A CA 1
ATOM 1772 C C . ASP A 1 216 ? 11.793 15.770 -24.410 1.00 93.25 216 ASP A C 1
ATOM 1774 O O . ASP A 1 216 ? 12.730 15.791 -25.214 1.00 93.25 216 ASP A O 1
ATOM 1778 N N . HIS A 1 217 ? 10.717 16.544 -24.578 1.00 90.06 217 HIS A N 1
ATOM 1779 C CA . HIS A 1 217 ? 10.559 17.526 -25.654 1.00 90.06 217 HIS A CA 1
ATOM 1780 C C . HIS A 1 217 ? 10.906 18.940 -25.186 1.00 90.06 217 HIS A C 1
ATOM 1782 O O . HIS A 1 217 ? 10.632 19.328 -24.042 1.00 90.06 217 HIS A O 1
ATOM 1788 N N . THR A 1 218 ? 11.478 19.737 -26.088 1.00 89.81 218 THR A N 1
ATOM 1789 C CA . THR A 1 218 ? 11.685 21.169 -25.847 1.00 89.81 218 THR A CA 1
ATOM 1790 C C . THR A 1 218 ? 10.350 21.920 -25.897 1.00 89.81 218 THR A C 1
ATOM 1792 O O . THR A 1 218 ? 9.353 21.433 -26.433 1.00 89.81 218 THR A O 1
ATOM 1795 N N . ILE A 1 219 ? 10.309 23.137 -25.346 1.00 76.44 219 ILE A N 1
ATOM 1796 C CA . ILE A 1 219 ? 9.110 23.996 -25.389 1.00 76.44 219 ILE A CA 1
ATOM 1797 C C . ILE A 1 219 ? 8.672 24.267 -26.843 1.00 76.44 219 ILE A C 1
ATOM 1799 O O . ILE A 1 219 ? 7.477 24.272 -27.144 1.00 76.44 219 ILE A O 1
ATOM 1803 N N . GLU A 1 220 ? 9.639 24.435 -27.747 1.00 79.62 220 GLU A N 1
ATOM 1804 C CA . GLU A 1 220 ? 9.411 24.654 -29.181 1.00 79.62 220 GLU A CA 1
ATOM 1805 C C . GLU A 1 220 ? 8.799 23.422 -29.863 1.00 79.62 220 GLU A C 1
ATOM 1807 O O . GLU A 1 220 ? 7.855 23.542 -30.646 1.00 79.62 220 GLU A O 1
ATOM 1812 N N . GLU A 1 221 ? 9.279 22.225 -29.516 1.00 83.50 221 GLU A N 1
ATOM 1813 C CA . GLU A 1 221 ? 8.740 20.966 -30.039 1.00 83.50 221 GLU A CA 1
ATOM 1814 C C . GLU A 1 221 ? 7.308 20.706 -29.544 1.00 83.50 221 GLU A C 1
ATOM 1816 O O . GLU A 1 221 ? 6.494 20.178 -30.297 1.00 83.50 221 GLU A O 1
ATOM 1821 N N . ARG A 1 222 ? 6.961 21.121 -28.315 1.00 73.81 222 ARG A N 1
ATOM 1822 C CA . ARG A 1 222 ? 5.591 20.983 -27.777 1.00 73.81 222 ARG A CA 1
ATOM 1823 C C . ARG A 1 222 ? 4.575 21.925 -28.422 1.00 73.81 222 ARG A C 1
ATOM 1825 O O . ARG A 1 222 ? 3.385 21.628 -28.404 1.00 73.81 222 ARG A O 1
ATOM 1832 N N . SER A 1 223 ? 5.031 23.065 -28.939 1.00 58.16 223 SER A N 1
ATOM 1833 C CA . SER A 1 223 ? 4.163 24.137 -29.450 1.00 58.16 223 SER A CA 1
ATOM 1834 C C . SER A 1 223 ? 3.933 24.062 -30.964 1.00 58.16 223 SER A C 1
ATOM 1836 O O . SER A 1 223 ? 3.157 24.846 -31.508 1.00 58.16 223 SER A O 1
ATOM 1838 N N . SER A 1 224 ? 4.600 23.135 -31.657 1.00 42.81 224 SER A N 1
ATOM 1839 C CA . SER A 1 224 ? 4.454 22.958 -33.103 1.00 42.81 224 SER A CA 1
ATOM 1840 C C . SER A 1 224 ? 3.238 22.077 -33.431 1.00 42.81 224 SER A C 1
ATOM 1842 O O . SER A 1 224 ? 3.038 21.055 -32.769 1.00 42.81 224 SER A O 1
ATOM 1844 N N . PRO A 1 225 ? 2.426 22.410 -34.456 1.00 36.03 225 PRO A N 1
ATOM 1845 C CA . PRO A 1 225 ? 1.421 21.482 -34.961 1.00 36.03 225 PRO A CA 1
ATOM 1846 C C . PRO A 1 225 ? 2.141 20.231 -35.480 1.00 36.03 225 PRO A C 1
ATOM 1848 O O . PRO A 1 225 ? 3.176 20.344 -36.140 1.00 36.03 225 PRO A O 1
ATOM 1851 N N . ALA A 1 226 ? 1.626 19.049 -35.131 1.00 31.00 226 ALA A N 1
ATOM 1852 C CA . ALA A 1 226 ? 2.232 17.762 -35.464 1.00 31.00 226 ALA A CA 1
ATOM 1853 C C . ALA A 1 226 ? 2.675 17.716 -36.943 1.00 31.00 226 ALA A C 1
ATOM 1855 O O . ALA A 1 226 ? 1.866 18.036 -37.819 1.00 31.00 226 ALA A O 1
ATOM 1856 N N . PRO A 1 227 ? 3.930 17.336 -37.249 1.00 36.56 227 PRO A N 1
ATOM 1857 C CA . PRO A 1 227 ? 4.367 17.224 -38.628 1.00 36.56 227 PRO A CA 1
ATOM 1858 C C . PRO A 1 227 ? 3.593 16.096 -39.319 1.00 36.56 227 PRO A C 1
ATOM 1860 O O . PRO A 1 227 ? 3.460 14.988 -38.801 1.00 36.56 227 PRO A O 1
ATOM 1863 N N . GLU A 1 228 ? 3.082 16.405 -40.505 1.00 31.52 228 GLU A N 1
ATOM 1864 C CA . GLU A 1 228 ? 2.390 15.499 -41.416 1.00 31.52 228 GLU A CA 1
ATOM 1865 C C . GLU A 1 228 ? 3.383 14.419 -41.895 1.00 31.52 228 GLU A C 1
ATOM 1867 O O . GLU A 1 228 ? 4.137 14.618 -42.849 1.00 31.52 228 GLU A O 1
ATOM 1872 N N . ILE A 1 229 ? 3.464 13.283 -41.190 1.00 37.06 229 ILE A N 1
ATOM 1873 C CA . ILE A 1 229 ? 4.340 12.171 -41.587 1.00 37.06 229 ILE A CA 1
ATOM 1874 C C . ILE A 1 229 ? 3.739 11.514 -42.832 1.00 37.06 229 ILE A C 1
ATOM 1876 O O . ILE A 1 229 ? 2.820 10.695 -42.761 1.00 37.06 229 ILE A O 1
ATOM 1880 N N . ARG A 1 230 ? 4.287 11.883 -43.994 1.00 38.41 230 ARG A N 1
ATOM 1881 C CA . ARG A 1 230 ? 4.129 11.141 -45.245 1.00 38.41 230 ARG A CA 1
ATOM 1882 C C . ARG A 1 230 ? 4.671 9.728 -45.042 1.00 38.41 230 ARG A C 1
ATOM 1884 O O . ARG A 1 230 ? 5.819 9.542 -44.650 1.00 38.41 230 ARG A O 1
ATOM 1891 N N . LYS A 1 231 ? 3.812 8.747 -45.308 1.00 34.59 231 LYS A N 1
ATOM 1892 C CA . LYS A 1 231 ? 4.169 7.334 -45.409 1.00 34.59 231 LYS A CA 1
ATOM 1893 C C . LYS A 1 231 ? 5.029 7.163 -46.658 1.00 34.59 231 LYS A C 1
ATOM 1895 O O . LYS A 1 231 ? 4.491 7.219 -47.758 1.00 34.59 231 LYS A O 1
ATOM 1900 N N . GLU A 1 232 ? 6.325 6.950 -46.489 1.00 39.28 232 GLU A N 1
ATOM 1901 C CA . GLU A 1 232 ? 7.138 6.327 -47.529 1.00 39.28 232 GLU A CA 1
ATOM 1902 C C . GLU A 1 232 ? 7.806 5.078 -46.970 1.00 39.28 232 GLU A C 1
ATOM 1904 O O . GLU A 1 232 ? 8.346 5.040 -45.865 1.00 39.28 232 GLU A O 1
ATOM 1909 N N . GLU A 1 233 ? 7.628 4.030 -47.758 1.00 34.34 233 GLU A N 1
ATOM 1910 C CA . GLU A 1 233 ? 7.906 2.636 -47.500 1.00 34.34 233 GLU A CA 1
ATOM 1911 C C . GLU A 1 233 ? 9.416 2.390 -47.468 1.00 34.34 233 GLU A C 1
ATOM 1913 O O . GLU A 1 233 ? 10.138 2.704 -48.411 1.00 34.34 233 GLU A O 1
ATOM 1918 N N . ALA A 1 234 ? 9.892 1.750 -46.406 1.00 35.16 234 ALA A N 1
ATOM 1919 C CA . ALA A 1 234 ? 11.151 1.026 -46.434 1.00 35.16 234 ALA A CA 1
ATOM 1920 C C . ALA A 1 234 ? 10.963 -0.278 -45.660 1.00 35.16 234 ALA A C 1
ATOM 1922 O O . ALA A 1 234 ? 11.091 -0.359 -44.442 1.00 35.16 234 ALA A O 1
ATOM 1923 N N . THR A 1 235 ? 10.603 -1.303 -46.424 1.00 29.53 235 THR A N 1
ATOM 1924 C CA . THR A 1 235 ? 10.682 -2.725 -46.106 1.00 29.53 235 THR A CA 1
ATOM 1925 C C . THR A 1 235 ? 11.931 -3.076 -45.298 1.00 29.53 235 THR A C 1
ATOM 1927 O O . THR A 1 235 ? 13.039 -3.109 -45.829 1.00 29.53 235 THR A O 1
ATOM 1930 N N . THR A 1 236 ? 11.748 -3.436 -44.031 1.00 33.09 236 THR A N 1
ATOM 1931 C CA . THR A 1 236 ? 12.582 -4.426 -43.338 1.00 33.09 236 THR A CA 1
ATOM 1932 C C . THR A 1 236 ? 11.689 -5.169 -42.347 1.00 33.09 236 THR A C 1
ATOM 1934 O O . THR A 1 236 ? 11.410 -4.709 -41.247 1.00 33.09 236 THR A O 1
ATOM 1937 N N . SER A 1 237 ? 11.189 -6.321 -42.788 1.00 31.92 237 SER A N 1
ATOM 1938 C CA . SER A 1 237 ? 10.430 -7.284 -41.992 1.00 31.92 237 SER A CA 1
ATOM 1939 C C . SER A 1 237 ? 11.325 -7.871 -40.896 1.00 31.92 237 SER A C 1
ATOM 1941 O O . SER A 1 237 ? 12.015 -8.857 -41.141 1.00 31.92 237 SER A O 1
ATOM 1943 N N . THR A 1 238 ? 11.324 -7.275 -39.699 1.00 31.91 238 THR A N 1
ATOM 1944 C CA . THR A 1 238 ? 11.780 -7.934 -38.463 1.00 31.91 238 THR A CA 1
ATOM 1945 C C . THR A 1 238 ? 10.947 -7.440 -37.272 1.00 31.91 238 THR A C 1
ATOM 1947 O O . THR A 1 238 ? 11.170 -6.355 -36.752 1.00 31.91 238 THR A O 1
ATOM 1950 N N . SER A 1 239 ? 9.973 -8.271 -36.887 1.00 36.41 239 SER A N 1
ATOM 1951 C CA . SER A 1 239 ? 9.321 -8.384 -35.572 1.00 36.41 239 SER A CA 1
ATOM 1952 C C . SER A 1 239 ? 8.590 -7.168 -34.971 1.00 36.41 239 SER A C 1
ATOM 1954 O O . SER A 1 239 ? 9.170 -6.376 -34.232 1.00 36.41 239 SER A O 1
ATOM 1956 N N . GLU A 1 240 ? 7.265 -7.150 -35.140 1.00 41.06 240 GLU A N 1
ATOM 1957 C CA . GLU A 1 240 ? 6.289 -6.546 -34.217 1.00 41.06 240 GLU A CA 1
ATOM 1958 C C . GLU A 1 240 ? 6.276 -7.313 -32.874 1.00 41.06 240 GLU A C 1
ATOM 1960 O O . GLU A 1 240 ? 5.290 -7.946 -32.504 1.00 41.06 240 GLU A O 1
ATOM 1965 N N . ILE A 1 241 ? 7.391 -7.326 -32.136 1.00 42.62 241 ILE A N 1
ATOM 1966 C CA . ILE A 1 241 ? 7.328 -7.689 -30.714 1.00 42.62 241 ILE A CA 1
ATOM 1967 C C . ILE A 1 241 ? 6.765 -6.462 -30.001 1.00 42.62 241 ILE A C 1
ATOM 1969 O O . ILE A 1 241 ? 7.481 -5.503 -29.723 1.00 42.62 241 ILE A O 1
ATOM 1973 N N . ASP A 1 242 ? 5.449 -6.513 -29.801 1.00 50.31 242 ASP A N 1
ATOM 1974 C CA . ASP A 1 242 ? 4.595 -5.610 -29.033 1.00 50.31 242 ASP A CA 1
ATOM 1975 C C . ASP A 1 242 ? 5.352 -4.855 -27.928 1.00 50.31 242 ASP A C 1
ATOM 1977 O O . ASP A 1 242 ? 5.764 -5.439 -26.923 1.00 50.31 242 ASP A O 1
ATOM 1981 N N . ASN A 1 243 ? 5.470 -3.531 -28.077 1.00 52.50 243 ASN A N 1
ATOM 1982 C CA . ASN A 1 243 ? 5.971 -2.608 -27.045 1.00 52.50 243 ASN A CA 1
ATOM 1983 C C . ASN A 1 243 ? 5.251 -2.825 -25.692 1.00 52.50 243 ASN A C 1
ATOM 1985 O O . ASN A 1 243 ? 5.824 -2.682 -24.614 1.00 52.50 243 ASN A O 1
ATOM 1989 N N . ASP A 1 244 ? 4.003 -3.284 -25.767 1.00 52.50 244 ASP A N 1
ATOM 1990 C CA . ASP A 1 244 ? 3.165 -3.716 -24.657 1.00 52.50 244 ASP A CA 1
ATOM 1991 C C . ASP A 1 244 ? 3.755 -4.871 -23.825 1.00 52.50 244 ASP A C 1
ATOM 1993 O O . ASP A 1 244 ? 3.567 -4.916 -22.606 1.00 52.50 244 ASP A O 1
ATOM 1997 N N . ASN A 1 245 ? 4.466 -5.811 -24.457 1.00 58.41 245 ASN A N 1
ATOM 1998 C CA . ASN A 1 245 ? 5.096 -6.928 -23.758 1.00 58.41 245 ASN A CA 1
ATOM 1999 C C . ASN A 1 245 ? 6.331 -6.452 -22.976 1.00 58.41 245 ASN A C 1
ATOM 2001 O O . ASN A 1 245 ? 6.559 -6.909 -21.861 1.00 58.41 245 ASN A O 1
ATOM 2005 N N . ILE A 1 246 ? 7.078 -5.474 -23.502 1.00 61.47 246 ILE A N 1
ATOM 2006 C CA . ILE A 1 246 ? 8.292 -4.939 -22.859 1.00 61.47 246 ILE A CA 1
ATOM 2007 C C . ILE A 1 246 ? 7.963 -4.277 -21.509 1.00 61.47 246 ILE A C 1
ATOM 2009 O O . ILE A 1 246 ? 8.690 -4.477 -20.538 1.00 61.47 246 ILE A O 1
ATOM 2013 N N . ILE A 1 247 ? 6.851 -3.538 -21.418 1.00 70.50 247 ILE A N 1
ATOM 2014 C CA . ILE A 1 247 ? 6.449 -2.837 -20.184 1.00 70.50 247 ILE A CA 1
ATOM 2015 C C . ILE A 1 247 ? 5.826 -3.806 -19.165 1.00 70.50 247 ILE A C 1
ATOM 2017 O O . ILE A 1 247 ? 6.006 -3.644 -17.956 1.00 70.50 247 ILE A O 1
ATOM 2021 N N . CYS A 1 248 ? 5.102 -4.832 -19.626 1.00 83.69 248 CYS A N 1
ATOM 2022 C CA . CYS A 1 248 ? 4.408 -5.743 -18.719 1.00 83.69 248 CYS A CA 1
ATOM 2023 C C . CYS A 1 248 ? 5.355 -6.651 -17.916 1.00 83.69 248 CYS A C 1
ATOM 2025 O O . CYS A 1 248 ? 5.107 -6.874 -16.730 1.00 83.69 248 CYS A O 1
ATOM 2027 N N . GLN A 1 249 ? 6.428 -7.170 -18.526 1.00 84.44 249 GLN A N 1
ATOM 2028 C CA . GLN A 1 249 ? 7.322 -8.139 -17.869 1.00 84.44 249 GLN A CA 1
ATOM 2029 C C . GLN A 1 249 ? 7.856 -7.674 -16.496 1.00 84.44 249 GLN A C 1
ATOM 2031 O O . GLN A 1 249 ? 7.631 -8.389 -15.518 1.00 84.44 249 GLN A O 1
ATOM 2036 N N . PRO A 1 250 ? 8.463 -6.478 -16.340 1.00 87.31 250 PRO A N 1
ATOM 2037 C CA . PRO A 1 250 ? 8.949 -6.035 -15.029 1.00 87.31 250 PRO A CA 1
ATOM 2038 C C . PRO A 1 250 ? 7.818 -5.829 -14.007 1.00 87.31 250 PRO A C 1
ATOM 2040 O O . PRO A 1 250 ? 7.994 -6.087 -12.815 1.00 87.31 250 PRO A O 1
ATOM 2043 N N . ALA A 1 251 ? 6.632 -5.394 -14.451 1.00 86.38 251 ALA A N 1
ATOM 2044 C CA . ALA A 1 251 ? 5.471 -5.255 -13.573 1.00 86.38 251 ALA A CA 1
ATOM 2045 C C . ALA A 1 251 ? 4.955 -6.620 -13.086 1.00 86.38 251 ALA A C 1
ATOM 2047 O O . ALA A 1 251 ? 4.566 -6.754 -11.924 1.00 86.38 251 ALA A O 1
ATOM 2048 N N . TRP A 1 252 ? 4.984 -7.631 -13.955 1.00 91.25 252 TRP A N 1
ATOM 2049 C CA . TRP A 1 252 ? 4.617 -9.007 -13.635 1.00 91.25 252 TRP A CA 1
ATOM 2050 C C . TRP A 1 252 ? 5.596 -9.645 -12.645 1.00 91.25 252 TRP A C 1
ATOM 2052 O O . TRP A 1 252 ? 5.165 -10.201 -11.637 1.00 91.25 252 TRP A O 1
ATOM 2062 N N . GLU A 1 253 ? 6.906 -9.503 -12.863 1.00 90.56 253 GLU A N 1
ATOM 2063 C CA . GLU A 1 253 ? 7.934 -9.986 -11.929 1.00 90.56 253 GLU A CA 1
ATOM 2064 C C . GLU A 1 253 ? 7.752 -9.381 -10.533 1.00 90.56 253 GLU A C 1
ATOM 2066 O O . GLU A 1 253 ? 7.762 -10.094 -9.525 1.00 90.56 253 GLU A O 1
ATOM 2071 N N . LYS A 1 254 ? 7.494 -8.069 -10.468 1.00 86.69 254 LYS A N 1
ATOM 2072 C CA . LYS A 1 254 ? 7.195 -7.389 -9.206 1.00 86.69 254 LYS A CA 1
ATOM 2073 C C . LYS A 1 254 ? 5.920 -7.930 -8.553 1.00 86.69 254 LYS A C 1
ATOM 2075 O O . LYS A 1 254 ? 5.905 -8.157 -7.346 1.00 86.69 254 LYS A O 1
ATOM 2080 N N . PHE A 1 255 ? 4.864 -8.169 -9.329 1.00 88.88 255 PHE A N 1
ATOM 2081 C CA . PHE A 1 255 ? 3.616 -8.750 -8.832 1.00 88.88 255 PHE A CA 1
ATOM 2082 C C . PHE A 1 255 ? 3.823 -10.150 -8.228 1.00 88.88 255 PHE A C 1
ATOM 2084 O O . PHE A 1 255 ? 3.297 -10.431 -7.148 1.00 88.88 255 PHE A O 1
ATOM 2091 N N . LEU A 1 256 ? 4.638 -10.999 -8.863 1.00 91.94 256 LEU A N 1
ATOM 2092 C CA . LEU A 1 256 ? 4.990 -12.318 -8.328 1.00 91.94 256 LEU A CA 1
ATOM 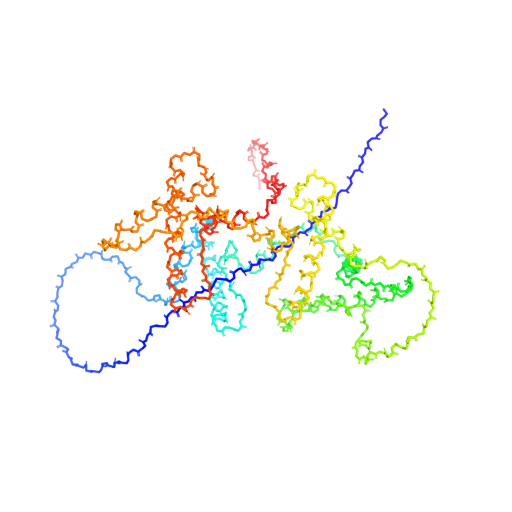2093 C C . LEU A 1 256 ? 5.721 -12.221 -6.980 1.00 91.94 256 LEU A C 1
ATOM 2095 O O . LEU A 1 256 ? 5.451 -13.013 -6.077 1.00 91.94 256 LEU A O 1
ATOM 2099 N N . ILE A 1 257 ? 6.611 -11.237 -6.822 1.00 85.88 257 ILE A N 1
ATOM 2100 C CA . ILE A 1 257 ? 7.344 -10.991 -5.570 1.00 85.88 257 ILE A CA 1
ATOM 2101 C C . ILE A 1 257 ? 6.410 -10.462 -4.474 1.00 85.88 257 ILE A C 1
ATOM 2103 O O . ILE A 1 257 ? 6.435 -10.964 -3.346 1.00 85.88 257 ILE A O 1
ATOM 2107 N N . ASP A 1 258 ? 5.590 -9.461 -4.803 1.00 79.38 258 ASP A N 1
ATOM 2108 C CA . ASP A 1 258 ? 4.733 -8.754 -3.849 1.00 79.38 258 ASP A CA 1
ATOM 2109 C C . ASP A 1 258 ? 3.606 -9.652 -3.307 1.00 79.38 258 ASP A C 1
ATOM 2111 O O . ASP A 1 258 ? 3.334 -9.646 -2.105 1.00 79.38 258 ASP A O 1
ATOM 2115 N N . PHE A 1 259 ? 2.939 -10.418 -4.180 1.00 87.06 259 PHE A N 1
ATOM 2116 C CA . PHE A 1 259 ? 1.712 -11.154 -3.836 1.00 87.06 259 PHE A CA 1
ATOM 2117 C C . PHE A 1 259 ? 1.895 -12.665 -3.746 1.00 87.06 259 PHE A C 1
ATOM 2119 O O . PHE A 1 259 ? 1.009 -13.346 -3.231 1.00 87.06 259 PHE A O 1
ATOM 2126 N N . LYS A 1 260 ? 3.040 -13.186 -4.207 1.00 91.12 260 LYS A N 1
ATOM 2127 C CA . LYS A 1 260 ? 3.406 -14.609 -4.137 1.00 91.12 260 LYS A CA 1
ATOM 2128 C C . LYS A 1 260 ? 2.267 -15.549 -4.578 1.00 91.12 260 LYS A C 1
ATOM 2130 O O . LYS A 1 260 ? 1.941 -16.485 -3.841 1.00 91.12 260 LYS A O 1
ATOM 2135 N N . PRO A 1 261 ? 1.622 -15.305 -5.736 1.00 89.81 261 PRO A N 1
ATOM 2136 C CA . PRO A 1 261 ? 0.556 -16.171 -6.218 1.00 89.81 261 PRO A CA 1
ATOM 2137 C C . PRO A 1 261 ? 1.105 -17.570 -6.540 1.00 89.81 261 PRO A C 1
ATOM 2139 O O . PRO A 1 261 ? 2.268 -17.730 -6.907 1.00 89.81 261 PRO A O 1
ATOM 2142 N N . SER A 1 262 ? 0.257 -18.590 -6.404 1.00 90.12 262 SER A N 1
ATOM 2143 C CA . SER A 1 262 ? 0.589 -19.979 -6.732 1.00 90.12 262 SER A CA 1
ATOM 2144 C C . SER A 1 262 ? -0.299 -20.458 -7.875 1.00 90.12 262 SER A C 1
ATOM 2146 O O . SER A 1 262 ? -1.527 -20.414 -7.775 1.00 90.12 262 SER A O 1
ATOM 2148 N N . TYR A 1 263 ? 0.332 -20.911 -8.955 1.00 93.44 263 TYR A N 1
ATOM 2149 C CA . TYR A 1 263 ? -0.333 -21.431 -10.147 1.00 93.44 263 TYR A CA 1
ATOM 2150 C C . TYR A 1 263 ? -0.048 -22.925 -10.296 1.00 93.44 263 TYR A C 1
ATOM 2152 O O . TYR A 1 263 ? 0.966 -23.417 -9.805 1.00 93.44 263 TYR A O 1
ATOM 2160 N N . GLN A 1 264 ? -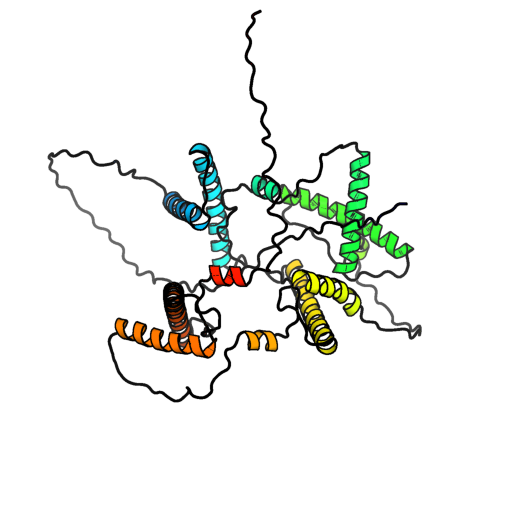0.973 -23.651 -10.929 1.00 89.19 264 GLN A N 1
ATOM 2161 C CA . GLN A 1 264 ? -0.905 -25.115 -11.030 1.00 89.19 264 GLN A CA 1
ATOM 2162 C C . GLN A 1 264 ? 0.237 -25.586 -11.935 1.00 89.19 264 GLN A C 1
ATOM 2164 O O . GLN A 1 264 ? 0.899 -26.574 -11.630 1.00 89.19 264 GLN A O 1
ATOM 2169 N N . ASP A 1 265 ? 0.455 -24.874 -13.038 1.00 91.62 265 ASP A N 1
ATOM 2170 C CA . ASP A 1 265 ? 1.449 -25.191 -14.053 1.00 91.62 265 ASP A CA 1
ATOM 2171 C C . ASP A 1 265 ? 1.857 -23.922 -14.828 1.00 91.62 265 ASP A C 1
ATOM 2173 O 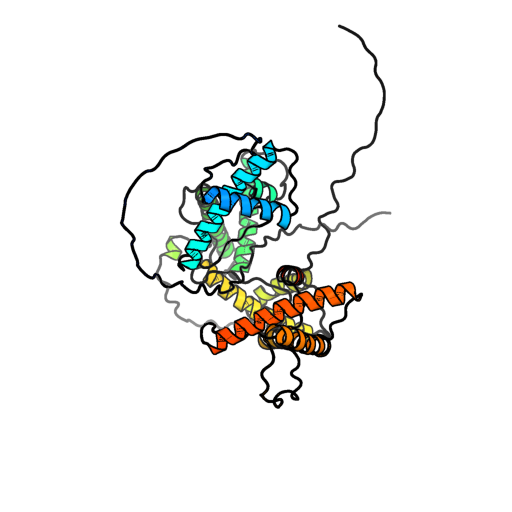O . ASP A 1 265 ? 1.327 -22.822 -14.614 1.00 91.62 265 ASP A O 1
ATOM 2177 N N . ASP A 1 266 ? 2.819 -24.071 -15.737 1.00 91.12 266 ASP A N 1
ATOM 2178 C CA . ASP A 1 266 ? 3.320 -22.975 -16.569 1.00 91.12 266 ASP A CA 1
ATOM 2179 C C . ASP A 1 266 ? 2.256 -22.439 -17.544 1.00 91.12 266 ASP A C 1
ATOM 2181 O O . ASP A 1 266 ? 2.283 -21.260 -17.895 1.00 91.12 266 ASP A O 1
ATOM 2185 N N . THR A 1 267 ? 1.275 -23.264 -17.936 1.00 92.25 267 THR A N 1
ATOM 2186 C CA . THR A 1 267 ? 0.187 -22.850 -18.841 1.00 92.25 267 THR A CA 1
ATOM 2187 C C . THR A 1 267 ? -0.771 -21.899 -18.126 1.00 92.25 267 THR A C 1
ATOM 2189 O O . THR A 1 267 ? -1.132 -20.848 -18.659 1.00 92.25 267 THR A O 1
ATOM 2192 N N . GLU A 1 268 ? -1.148 -22.220 -16.887 1.00 92.81 268 GLU A N 1
ATOM 2193 C CA . GLU A 1 268 ? -1.924 -21.327 -16.031 1.00 92.81 268 GLU A CA 1
ATOM 2194 C C . GLU A 1 268 ? -1.112 -20.075 -15.682 1.00 92.81 268 GLU A C 1
ATOM 2196 O O . GLU A 1 268 ? -1.655 -18.975 -15.724 1.00 92.81 268 GLU A O 1
ATOM 2201 N N . THR A 1 269 ? 0.193 -20.203 -15.421 1.00 93.00 269 THR A N 1
ATOM 2202 C CA . THR A 1 269 ? 1.075 -19.047 -15.175 1.00 93.00 269 THR A CA 1
ATOM 2203 C C . THR A 1 269 ? 1.087 -18.084 -16.363 1.00 93.00 269 THR A C 1
ATOM 2205 O O . THR A 1 269 ? 0.951 -16.875 -16.179 1.00 93.00 269 THR A O 1
ATOM 2208 N N . GLU A 1 270 ? 1.187 -18.595 -17.591 1.00 93.12 270 GLU A N 1
ATOM 2209 C CA . GLU A 1 270 ? 1.132 -17.779 -18.804 1.00 93.12 270 GLU A CA 1
ATOM 2210 C C . GLU A 1 270 ? -0.248 -17.142 -19.019 1.00 93.12 270 GLU A C 1
ATOM 2212 O O . GLU A 1 270 ? -0.338 -15.950 -19.328 1.00 93.12 270 GLU A O 1
ATOM 2217 N N . LYS A 1 271 ? -1.336 -17.883 -18.780 1.00 94.94 271 LYS A N 1
ATOM 2218 C CA . LYS A 1 271 ? -2.695 -17.324 -18.818 1.00 94.94 271 LYS A CA 1
ATOM 2219 C C . LYS A 1 271 ? -2.848 -16.169 -17.823 1.00 94.94 271 LYS A C 1
ATOM 2221 O O . LYS A 1 271 ? -3.378 -15.118 -18.181 1.00 94.94 271 LYS A O 1
ATOM 2226 N N . ARG A 1 272 ? -2.362 -16.344 -16.591 1.00 95.94 272 ARG A N 1
ATOM 2227 C CA . ARG A 1 272 ? -2.405 -15.338 -15.517 1.00 95.94 272 ARG A CA 1
ATOM 2228 C C . ARG A 1 272 ? -1.530 -14.131 -15.839 1.00 95.94 272 ARG A C 1
ATOM 2230 O O . ARG A 1 272 ? -1.974 -13.007 -15.621 1.00 95.94 272 ARG A O 1
ATOM 2237 N N . ARG A 1 273 ? -0.359 -14.343 -16.452 1.00 95.00 273 ARG A N 1
ATOM 2238 C CA . ARG A 1 273 ? 0.500 -13.272 -16.984 1.00 95.00 273 ARG A CA 1
ATOM 2239 C C . ARG A 1 273 ? -0.241 -12.436 -18.022 1.00 95.00 273 ARG A C 1
ATOM 2241 O O . ARG A 1 273 ? -0.227 -11.215 -17.933 1.00 95.00 273 ARG A O 1
ATOM 2248 N N . ASN A 1 274 ? -0.911 -13.071 -18.982 1.00 93.62 274 ASN A N 1
ATOM 2249 C CA . ASN A 1 274 ? -1.630 -12.354 -20.037 1.00 93.62 274 ASN A CA 1
ATOM 2250 C C . ASN A 1 274 ? -2.780 -11.508 -19.458 1.00 93.62 274 ASN A C 1
ATOM 2252 O O . ASN A 1 274 ? -2.870 -10.318 -19.753 1.00 93.62 274 ASN A O 1
ATOM 2256 N N . VAL A 1 275 ? -3.583 -12.077 -18.548 1.00 94.31 275 VAL A N 1
ATOM 2257 C CA . VAL A 1 275 ? -4.645 -11.338 -17.836 1.00 94.31 275 VAL A CA 1
ATOM 2258 C C . VAL A 1 275 ? -4.068 -10.185 -17.008 1.00 94.31 275 VAL A C 1
ATOM 2260 O O . VAL A 1 275 ? -4.613 -9.080 -17.014 1.00 94.31 275 VAL A O 1
ATOM 2263 N N . PHE A 1 276 ? -2.943 -10.414 -16.328 1.00 95.44 276 PHE A N 1
ATOM 2264 C CA . PHE A 1 276 ? -2.236 -9.369 -15.599 1.00 95.44 276 PHE A CA 1
ATOM 2265 C C . PHE A 1 276 ? -1.783 -8.234 -16.517 1.00 95.44 276 PHE A C 1
ATOM 2267 O O . PHE A 1 276 ? -2.006 -7.073 -16.182 1.00 95.44 276 PHE A O 1
ATOM 2274 N N . CYS A 1 277 ? -1.193 -8.540 -17.675 1.00 92.31 277 CYS A N 1
ATOM 2275 C CA . CYS A 1 277 ? -0.756 -7.528 -18.633 1.00 92.31 277 CYS A CA 1
ATOM 2276 C C . CYS A 1 277 ? -1.926 -6.676 -19.135 1.00 92.31 277 CYS A C 1
ATOM 2278 O O . CYS A 1 277 ? -1.808 -5.452 -19.196 1.00 92.31 277 CYS A O 1
ATOM 2280 N N . ASP A 1 278 ? -3.069 -7.290 -19.436 1.00 91.00 278 ASP A N 1
ATOM 2281 C CA . ASP A 1 278 ? -4.268 -6.565 -19.868 1.00 91.00 278 ASP A CA 1
ATOM 2282 C C . ASP A 1 278 ? -4.802 -5.641 -18.763 1.00 91.00 278 ASP A C 1
ATOM 2284 O O . ASP A 1 278 ? -5.091 -4.459 -18.994 1.00 91.00 278 ASP A O 1
ATOM 2288 N N . ASN A 1 279 ? -4.865 -6.144 -17.527 1.00 91.12 279 ASN A N 1
ATOM 2289 C CA . ASN A 1 279 ? -5.248 -5.350 -16.363 1.00 91.12 279 ASN A CA 1
ATOM 2290 C C . ASN A 1 279 ? -4.251 -4.214 -16.093 1.00 91.12 279 ASN A C 1
ATOM 2292 O O . ASN A 1 279 ? -4.669 -3.089 -15.815 1.00 91.12 279 ASN A O 1
ATOM 2296 N N . PHE A 1 280 ? -2.949 -4.473 -16.216 1.00 89.00 280 PHE A N 1
ATOM 2297 C CA . PHE A 1 280 ? -1.884 -3.486 -16.050 1.00 89.00 280 PHE A CA 1
ATOM 2298 C C . PHE A 1 280 ? -2.021 -2.346 -17.067 1.00 89.00 280 PHE A C 1
ATOM 2300 O O . PHE A 1 280 ? -2.012 -1.178 -16.674 1.00 89.00 280 PHE A O 1
ATOM 2307 N N . LYS A 1 281 ? -2.265 -2.658 -18.349 1.00 86.88 281 LYS A N 1
ATOM 2308 C CA . LYS A 1 281 ? -2.553 -1.654 -19.390 1.00 86.88 281 LYS A CA 1
ATOM 2309 C C . LYS A 1 281 ? -3.791 -0.821 -19.053 1.00 86.88 281 LYS A C 1
ATOM 2311 O O . LYS A 1 281 ? -3.774 0.403 -19.178 1.00 86.88 281 LYS A O 1
ATOM 2316 N N . SER A 1 282 ? -4.865 -1.464 -18.589 1.00 87.25 282 SER A N 1
ATOM 2317 C CA . SER A 1 282 ? -6.101 -0.781 -18.177 1.00 87.25 282 SER A CA 1
ATOM 2318 C C . SER A 1 282 ? -5.878 0.160 -16.984 1.00 87.25 282 SER A C 1
ATOM 2320 O O . SER A 1 282 ? -6.376 1.290 -16.969 1.00 87.25 282 SER A O 1
ATOM 2322 N N . ILE A 1 283 ? -5.082 -0.273 -16.002 1.00 85.75 283 ILE A N 1
ATOM 2323 C CA . ILE A 1 283 ? -4.666 0.531 -14.846 1.00 85.75 283 ILE A CA 1
ATOM 2324 C C . ILE A 1 283 ? -3.818 1.719 -15.296 1.00 85.75 283 ILE A C 1
ATOM 2326 O O . ILE A 1 283 ? -4.087 2.839 -14.867 1.00 85.75 283 ILE A O 1
ATOM 2330 N N . HIS A 1 284 ? -2.841 1.507 -16.179 1.00 79.00 284 HIS A N 1
ATOM 2331 C CA . HIS A 1 284 ? -1.989 2.576 -16.704 1.00 79.00 284 HIS A CA 1
ATOM 2332 C C . HIS A 1 284 ? -2.816 3.619 -17.462 1.00 79.00 284 HIS A C 1
ATOM 2334 O O . HIS A 1 284 ? -2.796 4.791 -17.093 1.00 79.00 284 HIS A O 1
ATOM 2340 N N . LYS A 1 285 ? -3.679 3.194 -18.394 1.00 81.44 285 LYS A N 1
ATOM 2341 C CA . LYS A 1 285 ? -4.601 4.085 -19.119 1.00 81.44 285 LYS A CA 1
ATOM 2342 C C . LYS A 1 285 ? -5.495 4.896 -18.178 1.00 81.44 285 LYS A C 1
ATOM 2344 O O . LYS A 1 285 ? -5.713 6.084 -18.401 1.00 81.44 285 LYS A O 1
ATOM 2349 N N . HIS A 1 286 ? -6.024 4.268 -17.130 1.00 82.06 286 HIS A N 1
ATOM 2350 C CA . HIS A 1 286 ? -6.809 4.958 -16.110 1.00 82.06 286 HIS A CA 1
ATOM 2351 C C . HIS A 1 286 ? -5.973 5.974 -15.324 1.00 82.06 286 HIS A C 1
ATOM 2353 O O . HIS A 1 286 ? -6.435 7.079 -15.060 1.00 82.06 286 HIS A O 1
ATOM 2359 N N . ASN A 1 287 ? -4.743 5.615 -14.965 1.00 80.06 287 ASN A N 1
ATOM 2360 C CA . ASN A 1 287 ? -3.845 6.481 -14.213 1.00 80.06 287 ASN A CA 1
ATOM 2361 C C . ASN A 1 287 ? -3.388 7.687 -15.040 1.00 80.06 287 ASN A C 1
ATOM 2363 O O . ASN A 1 287 ? -3.331 8.778 -14.495 1.00 80.06 287 ASN A O 1
ATOM 2367 N N . VAL A 1 288 ? -3.225 7.538 -16.358 1.00 76.12 288 VAL A N 1
ATOM 2368 C CA . VAL A 1 288 ? -3.044 8.675 -17.274 1.00 76.12 288 VAL A CA 1
ATOM 2369 C C . VAL A 1 288 ? -4.250 9.623 -17.221 1.00 76.12 288 VAL A C 1
ATOM 2371 O O . VAL A 1 288 ? -4.077 10.834 -17.179 1.00 76.12 288 VAL A O 1
ATOM 2374 N N . GLN A 1 289 ? -5.486 9.109 -17.183 1.00 70.38 289 GLN A N 1
ATOM 2375 C CA . GLN A 1 289 ? -6.682 9.959 -17.045 1.00 70.38 289 GLN A CA 1
ATOM 2376 C C . GLN A 1 289 ? -6.778 10.636 -15.669 1.00 70.38 289 GLN A C 1
ATOM 2378 O O . GLN A 1 289 ? -7.284 11.753 -15.579 1.00 70.38 289 GLN A O 1
ATOM 2383 N N . P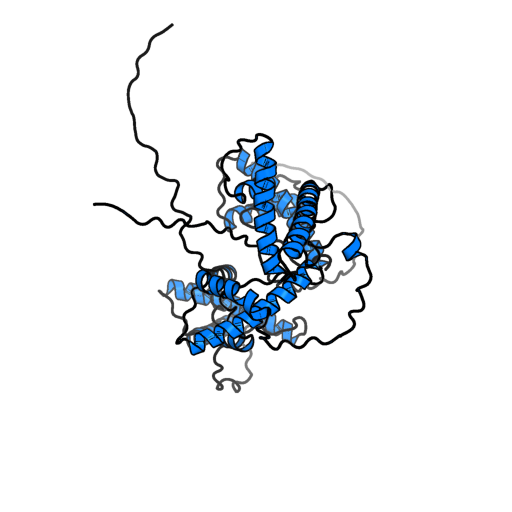HE A 1 290 ? -6.288 9.984 -14.612 1.00 76.19 290 PHE A N 1
ATOM 2384 C CA . PHE A 1 290 ? -6.135 10.593 -13.290 1.00 76.19 290 PHE A CA 1
ATOM 2385 C C . PHE A 1 290 ? -5.109 11.734 -13.310 1.00 76.19 290 PHE A C 1
ATOM 2387 O O . PHE A 1 290 ? -5.412 12.823 -12.831 1.00 76.19 290 PHE A O 1
ATOM 2394 N N . ASP A 1 291 ? -3.949 11.529 -13.939 1.00 71.38 291 ASP A N 1
ATOM 2395 C CA . ASP A 1 291 ? -2.893 12.545 -14.047 1.00 71.38 291 ASP A CA 1
ATOM 2396 C C . ASP A 1 291 ? -3.334 13.745 -14.919 1.00 71.38 291 ASP A C 1
ATOM 2398 O O . ASP A 1 291 ? -2.913 14.877 -14.689 1.00 71.38 291 ASP A O 1
ATOM 2402 N N . LEU A 1 292 ? -4.241 13.523 -15.881 1.00 79.44 292 LEU A N 1
ATOM 2403 C CA . LEU A 1 292 ? -4.909 14.578 -16.661 1.00 79.44 292 LEU A CA 1
ATOM 2404 C C . LEU A 1 292 ? -6.038 15.297 -15.895 1.00 79.44 292 LEU A C 1
ATOM 2406 O O . LEU A 1 292 ? -6.607 16.252 -16.419 1.00 79.44 292 LEU A O 1
ATOM 2410 N N . GLY A 1 293 ? -6.397 14.841 -14.691 1.00 75.50 293 GLY A N 1
ATOM 2411 C CA . GLY A 1 293 ? -7.501 15.390 -13.895 1.00 75.50 293 GLY A CA 1
ATOM 2412 C C . GLY A 1 293 ? -8.904 14.988 -14.370 1.00 75.50 293 GLY A C 1
ATOM 2413 O O . GLY A 1 293 ? -9.892 15.479 -13.829 1.00 75.50 293 GLY A O 1
ATOM 2414 N N . ASN A 1 294 ? -9.016 14.079 -15.346 1.00 70.94 294 ASN A N 1
ATOM 2415 C CA . ASN A 1 294 ? -10.297 13.582 -15.866 1.00 70.94 294 ASN A CA 1
ATOM 2416 C C . ASN A 1 294 ? -10.940 12.532 -14.946 1.00 70.94 294 ASN A C 1
ATOM 2418 O O . ASN A 1 294 ? -12.143 12.282 -15.027 1.00 70.94 294 ASN A O 1
ATOM 2422 N N . ILE A 1 295 ? -10.139 11.882 -14.098 1.00 66.75 295 ILE A N 1
ATOM 2423 C CA . ILE A 1 295 ? -10.584 10.910 -13.096 1.00 66.75 295 ILE A CA 1
ATOM 2424 C C . ILE A 1 295 ? -10.015 11.305 -11.731 1.00 66.75 295 ILE A C 1
ATOM 2426 O O . ILE A 1 295 ? -8.929 11.858 -11.620 1.00 66.75 295 ILE A O 1
ATOM 2430 N N . SER A 1 296 ? -10.762 11.011 -10.674 1.00 79.56 296 SER A N 1
ATOM 2431 C CA . SER A 1 296 ? -10.477 11.428 -9.303 1.00 79.56 296 SER A CA 1
ATOM 2432 C C . SER A 1 296 ? -9.563 10.526 -8.486 1.00 79.56 296 SER A C 1
ATOM 2434 O O . SER A 1 296 ? -9.118 10.913 -7.406 1.00 79.56 296 SER A O 1
ATOM 2436 N N . PHE A 1 297 ? -9.340 9.302 -8.944 1.00 80.75 297 PHE A N 1
ATOM 2437 C CA . PHE A 1 297 ? -8.609 8.289 -8.201 1.00 80.75 297 PHE A CA 1
ATOM 2438 C C . PHE A 1 297 ? -7.597 7.593 -9.096 1.00 80.75 297 PHE A C 1
ATOM 2440 O O . PHE A 1 297 ? -7.746 7.559 -10.314 1.00 80.75 297 PHE A O 1
ATOM 2447 N N . LYS A 1 298 ? -6.582 6.996 -8.473 1.00 77.38 298 LYS A N 1
ATOM 2448 C CA . LYS A 1 298 ? -5.580 6.160 -9.131 1.00 77.38 298 LYS A CA 1
ATOM 2449 C C . LYS A 1 298 ? -5.894 4.689 -8.858 1.00 77.38 298 LYS A C 1
ATOM 2451 O O . LYS A 1 298 ? -6.336 4.338 -7.765 1.00 77.38 298 LYS A O 1
ATOM 2456 N N . LYS A 1 299 ? -5.669 3.818 -9.837 1.00 84.00 299 LYS A N 1
ATOM 2457 C CA . LYS A 1 299 ? -5.708 2.362 -9.657 1.00 84.00 299 LYS A CA 1
ATOM 2458 C C . LYS A 1 299 ? -4.296 1.847 -9.387 1.00 84.00 299 LYS A C 1
ATOM 2460 O O . LYS A 1 299 ? -3.327 2.345 -9.957 1.00 84.00 299 LYS A O 1
ATOM 2465 N N . GLY A 1 300 ? -4.188 0.841 -8.528 1.00 86.31 300 GLY A N 1
ATOM 2466 C CA . GLY A 1 300 ? -2.935 0.153 -8.223 1.00 86.31 300 GLY A CA 1
ATOM 2467 C C . GLY A 1 300 ? -3.029 -1.340 -8.517 1.00 86.31 300 GLY A C 1
ATOM 2468 O O . GLY A 1 300 ? -4.125 -1.885 -8.656 1.00 86.31 300 GLY A O 1
ATOM 2469 N N . ILE A 1 301 ? -1.868 -1.988 -8.587 1.00 86.44 301 ILE A N 1
ATOM 2470 C CA . ILE A 1 301 ? -1.757 -3.447 -8.650 1.00 86.44 301 ILE A CA 1
ATOM 2471 C C . ILE A 1 301 ? -2.071 -4.035 -7.266 1.00 86.44 301 ILE A C 1
ATOM 2473 O O . ILE A 1 301 ? -1.646 -3.493 -6.246 1.00 86.44 301 ILE A O 1
ATOM 2477 N N . ASN A 1 302 ? -2.849 -5.116 -7.223 1.00 87.12 302 ASN A N 1
ATOM 2478 C CA . ASN A 1 302 ? -3.265 -5.816 -6.005 1.00 87.12 302 ASN A CA 1
ATOM 2479 C C . ASN A 1 302 ? -3.252 -7.340 -6.226 1.00 87.12 302 ASN A C 1
ATOM 2481 O O . ASN A 1 302 ? -3.013 -7.788 -7.339 1.00 87.12 302 ASN A O 1
ATOM 2485 N N . GLN A 1 303 ? -3.567 -8.138 -5.199 1.00 89.19 303 GLN A N 1
ATOM 2486 C CA . GLN A 1 303 ? -3.507 -9.612 -5.249 1.00 89.19 303 GLN A CA 1
ATOM 2487 C C . GLN A 1 303 ? -4.468 -10.292 -6.244 1.00 89.19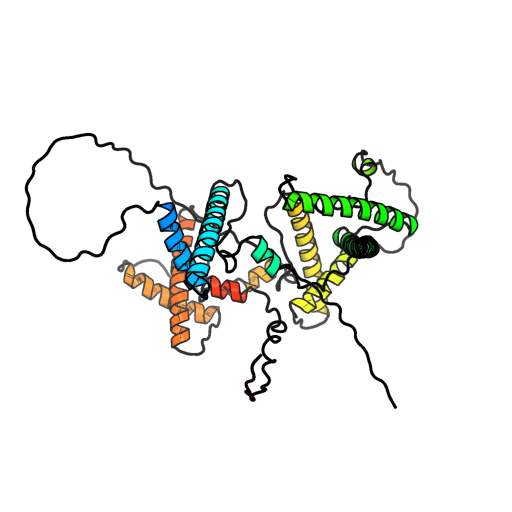 303 GLN A C 1
ATOM 2489 O O . GLN A 1 303 ? -4.424 -11.508 -6.388 1.00 89.19 303 GLN A O 1
ATOM 2494 N N . TRP A 1 304 ? -5.370 -9.541 -6.879 1.00 91.50 304 TRP A N 1
ATOM 2495 C CA . TRP A 1 304 ? -6.294 -10.035 -7.904 1.00 91.50 304 TRP A CA 1
ATOM 2496 C C . TRP A 1 304 ? -6.002 -9.444 -9.284 1.00 91.50 304 TRP A C 1
ATOM 2498 O O . TRP A 1 304 ? -6.818 -9.587 -10.193 1.00 91.50 304 TRP A O 1
ATOM 2508 N N . SER A 1 305 ? -4.878 -8.740 -9.446 1.00 92.12 305 SER A N 1
ATOM 2509 C CA . SER A 1 305 ? -4.490 -8.123 -10.716 1.00 92.12 305 SER A CA 1
ATOM 2510 C C . SER A 1 305 ? -4.286 -9.132 -11.849 1.00 92.12 305 SER A C 1
ATOM 2512 O O . SER A 1 305 ? -4.294 -8.722 -13.001 1.00 92.12 305 SER A O 1
ATOM 2514 N N . ASP A 1 306 ? -4.164 -10.424 -11.553 1.00 95.31 306 ASP A N 1
ATOM 2515 C CA . ASP A 1 306 ? -4.066 -11.556 -12.484 1.00 95.31 306 ASP A CA 1
ATOM 2516 C C . ASP A 1 306 ? -5.422 -12.227 -12.809 1.00 95.31 306 ASP A C 1
ATOM 2518 O O . ASP A 1 306 ? -5.470 -13.266 -13.478 1.00 95.31 306 ASP A O 1
ATOM 2522 N N . LEU A 1 307 ? -6.538 -11.673 -12.321 1.00 93.25 307 LEU A N 1
ATOM 2523 C CA . LEU A 1 307 ? -7.886 -12.191 -12.560 1.00 93.25 307 LEU A CA 1
ATOM 2524 C C . LEU A 1 307 ? -8.650 -11.330 -13.564 1.00 93.25 307 LEU A C 1
ATOM 2526 O O . LEU A 1 307 ? -8.577 -10.100 -13.551 1.00 93.25 307 LEU A O 1
ATOM 2530 N N . THR A 1 308 ? -9.461 -11.976 -14.398 1.00 91.94 308 THR A N 1
ATOM 2531 C CA . THR A 1 308 ? -10.472 -11.268 -15.194 1.00 91.94 308 THR A CA 1
ATOM 2532 C C . THR A 1 308 ? -11.558 -10.694 -14.282 1.00 91.94 308 THR A C 1
ATOM 2534 O O . THR A 1 308 ? -11.753 -11.152 -13.151 1.00 91.94 308 THR A O 1
ATOM 2537 N N . VAL A 1 309 ? -12.313 -9.703 -14.765 1.00 78.00 309 VAL A N 1
ATOM 2538 C CA . VAL A 1 309 ? -13.430 -9.119 -14.003 1.00 78.00 309 VAL A CA 1
ATOM 2539 C C . VAL A 1 309 ? -14.467 -10.193 -13.652 1.00 78.00 309 VAL A C 1
ATOM 2541 O O . VAL A 1 309 ? -15.012 -10.184 -12.549 1.00 78.00 309 VAL A O 1
ATOM 2544 N N . GLU A 1 310 ? -14.722 -11.137 -14.556 1.00 85.88 310 GLU A N 1
ATOM 2545 C CA . GLU A 1 310 ? -15.634 -12.265 -14.369 1.00 85.88 310 GLU A CA 1
ATOM 2546 C C . GLU A 1 310 ? -15.100 -13.263 -13.338 1.00 85.88 310 GLU A C 1
ATOM 2548 O O . GLU A 1 310 ? -15.841 -13.650 -12.435 1.00 85.88 310 GLU A O 1
ATOM 2553 N N . GLU A 1 311 ? -13.822 -13.650 -13.418 1.00 90.12 311 GLU A N 1
ATOM 2554 C CA . GLU A 1 311 ? -13.194 -14.521 -12.415 1.00 90.12 311 GLU A CA 1
ATOM 2555 C C . GLU A 1 311 ? -13.203 -13.869 -11.034 1.00 90.12 311 GLU A C 1
ATOM 2557 O O . GLU A 1 311 ? -13.568 -14.517 -10.052 1.00 90.12 311 GLU A O 1
ATOM 2562 N N . TRP A 1 312 ? -12.859 -12.581 -10.950 1.00 83.25 312 TRP A N 1
ATOM 2563 C CA . TRP A 1 312 ? -12.914 -11.833 -9.702 1.00 83.25 312 TRP A CA 1
ATOM 2564 C C . TRP A 1 312 ? -14.345 -11.787 -9.154 1.00 83.25 312 TRP A C 1
ATOM 2566 O O . TRP A 1 312 ? -14.555 -12.166 -8.005 1.00 83.25 312 TRP A O 1
ATOM 2576 N N . LYS A 1 313 ? -15.352 -11.437 -9.973 1.00 74.44 313 LYS A N 1
ATOM 2577 C CA . LYS A 1 313 ? -16.777 -11.440 -9.578 1.00 74.44 313 LYS A CA 1
ATOM 2578 C C . LYS A 1 313 ? -17.257 -12.815 -9.117 1.00 74.44 313 LYS A C 1
ATOM 2580 O O . LYS A 1 313 ? -18.001 -12.892 -8.144 1.00 74.44 313 LYS A O 1
ATOM 2585 N N . ASN A 1 314 ? -16.841 -13.888 -9.785 1.00 75.81 314 ASN A N 1
ATOM 2586 C CA . ASN A 1 314 ? -17.202 -15.254 -9.408 1.00 75.81 314 ASN A CA 1
ATOM 2587 C C . ASN A 1 314 ? -16.553 -15.659 -8.083 1.00 75.81 314 ASN A C 1
ATOM 2589 O O . ASN A 1 314 ? -17.222 -16.276 -7.264 1.00 75.81 314 ASN A O 1
ATOM 2593 N N . LYS A 1 315 ? -15.309 -15.233 -7.816 1.00 78.62 315 LYS A N 1
ATOM 2594 C CA . LYS A 1 315 ? -14.686 -15.389 -6.490 1.00 78.62 315 LYS A CA 1
ATOM 2595 C C . LYS A 1 315 ? -15.408 -14.597 -5.393 1.00 78.62 315 LYS A C 1
ATOM 2597 O O . LYS A 1 315 ? -15.286 -14.957 -4.227 1.00 78.62 315 LYS A O 1
ATOM 2602 N N . GLN A 1 316 ? -16.153 -13.545 -5.751 1.00 67.81 316 GLN A N 1
ATOM 2603 C CA . GLN A 1 316 ? -16.978 -12.778 -4.809 1.00 67.81 316 GLN A CA 1
ATOM 2604 C C . GLN A 1 316 ? -18.408 -13.304 -4.639 1.00 67.81 316 GLN A C 1
ATOM 2606 O O . GLN A 1 316 ? -19.077 -12.934 -3.671 1.00 67.81 316 GLN A O 1
ATOM 2611 N N . ARG A 1 317 ? -18.910 -14.131 -5.564 1.00 59.69 317 ARG A N 1
ATOM 2612 C CA . ARG A 1 317 ? -20.298 -14.605 -5.556 1.00 59.69 317 ARG A CA 1
ATOM 2613 C C . ARG A 1 317 ? -20.395 -15.969 -4.856 1.00 59.69 317 ARG A C 1
ATOM 2615 O O . ARG A 1 317 ? -19.629 -16.864 -5.196 1.00 59.69 317 ARG A O 1
ATOM 2622 N N . PRO A 1 318 ? -21.362 -16.183 -3.947 1.00 50.81 318 PRO A N 1
ATOM 2623 C CA . PRO A 1 318 ? -21.663 -17.525 -3.456 1.00 50.81 318 PRO A CA 1
ATOM 2624 C C . PRO A 1 318 ? -22.107 -18.449 -4.600 1.00 50.81 318 PRO A C 1
ATOM 2626 O O . PRO A 1 318 ? -22.798 -18.017 -5.529 1.00 50.81 318 PRO A O 1
ATOM 2629 N N . ALA A 1 319 ? -21.746 -19.731 -4.523 1.00 47.09 319 ALA A N 1
ATOM 2630 C CA . ALA A 1 319 ? -22.332 -20.754 -5.380 1.00 47.09 319 ALA A CA 1
ATOM 2631 C C . ALA A 1 319 ? -23.843 -20.797 -5.105 1.00 47.09 319 ALA A C 1
ATOM 2633 O O . ALA A 1 319 ? -24.281 -21.183 -4.024 1.00 47.09 319 ALA A O 1
ATOM 2634 N N . PHE A 1 320 ? -24.650 -20.329 -6.056 1.00 38.28 320 PHE A N 1
ATOM 2635 C CA . PHE A 1 320 ? -26.101 -20.323 -5.915 1.00 38.28 320 PHE A CA 1
ATOM 2636 C C . PHE A 1 320 ? -26.587 -21.776 -5.865 1.00 38.28 320 PHE A C 1
ATOM 2638 O O . PHE A 1 320 ? -26.542 -22.464 -6.882 1.00 38.28 320 PHE A O 1
ATOM 2645 N N . ASN A 1 321 ? -27.052 -22.248 -4.705 1.00 36.94 321 ASN A N 1
ATOM 2646 C CA . ASN A 1 321 ? -27.875 -23.452 -4.647 1.00 36.94 321 ASN A CA 1
ATOM 2647 C C . ASN A 1 321 ? -29.271 -23.092 -5.210 1.00 36.94 321 ASN A C 1
ATOM 2649 O O . ASN A 1 321 ? -29.935 -22.222 -4.633 1.00 36.94 321 ASN A O 1
ATOM 2653 N N . PRO A 1 322 ? -29.728 -23.696 -6.325 1.00 41.56 322 PRO A N 1
ATOM 2654 C CA . PRO A 1 322 ? -30.974 -23.309 -6.992 1.00 41.56 322 PRO A CA 1
ATOM 2655 C C . PRO A 1 322 ? -32.271 -23.627 -6.219 1.00 41.56 322 PRO A C 1
ATOM 2657 O O . PRO A 1 322 ? -33.358 -23.356 -6.721 1.00 41.56 322 PRO A O 1
ATOM 2660 N N . GLU A 1 323 ? -32.210 -24.161 -4.998 1.00 41.50 323 GLU A N 1
ATOM 2661 C CA . GLU A 1 323 ? -33.397 -24.655 -4.283 1.00 41.50 323 GLU A CA 1
ATOM 2662 C C . GLU A 1 323 ? -34.322 -23.596 -3.645 1.00 41.50 323 GLU A C 1
ATOM 2664 O O . GLU A 1 323 ? -35.417 -23.942 -3.211 1.00 41.50 323 GLU A O 1
ATOM 2669 N N . PHE A 1 324 ? -33.957 -22.309 -3.576 1.00 37.53 324 PHE A N 1
ATOM 2670 C CA . PHE A 1 324 ? -34.646 -21.378 -2.657 1.00 37.53 324 PHE A CA 1
ATOM 2671 C C . PHE A 1 324 ? -35.719 -20.445 -3.251 1.00 37.53 324 PHE A C 1
ATOM 2673 O O . PHE A 1 324 ? -36.289 -19.632 -2.526 1.00 37.53 324 PHE A O 1
ATOM 2680 N N . SER A 1 325 ? -36.068 -20.558 -4.534 1.00 46.62 325 SER A N 1
ATOM 2681 C CA . SER A 1 325 ? -37.040 -19.656 -5.187 1.00 46.62 325 SER A CA 1
ATOM 2682 C C . SER A 1 325 ? -38.529 -19.944 -4.891 1.00 46.62 325 SER A C 1
ATOM 2684 O O . SER A 1 325 ? -39.378 -19.484 -5.648 1.00 46.62 325 SER A O 1
ATOM 2686 N N . LYS A 1 326 ? -38.889 -20.697 -3.837 1.00 46.62 326 LYS A N 1
ATOM 2687 C CA . LYS A 1 326 ? -40.273 -21.197 -3.656 1.00 46.62 326 LYS A CA 1
ATOM 2688 C C . LYS A 1 326 ? -40.948 -21.033 -2.289 1.00 46.62 326 LYS A C 1
ATOM 2690 O O . LYS A 1 326 ? -42.065 -21.517 -2.153 1.00 46.62 326 LYS A O 1
ATOM 2695 N N . VAL A 1 327 ? -40.371 -20.348 -1.300 1.00 40.75 327 VAL A N 1
ATOM 2696 C CA . VAL A 1 327 ? -41.043 -20.221 0.014 1.00 40.75 327 VAL A CA 1
ATOM 2697 C C . VAL A 1 327 ? -41.631 -18.823 0.217 1.00 40.75 327 VAL A C 1
ATOM 2699 O O . VAL A 1 327 ? -40.983 -17.896 0.693 1.00 40.75 327 VAL A O 1
ATOM 2702 N N . GLU A 1 328 ? -42.874 -18.735 -0.254 1.00 39.31 328 GLU A N 1
ATOM 2703 C CA . GLU A 1 328 ? -44.004 -17.878 0.132 1.00 39.31 328 GLU A CA 1
ATOM 2704 C C . GLU A 1 328 ? -43.860 -17.210 1.515 1.00 39.31 328 GLU A C 1
ATOM 2706 O O . GLU A 1 328 ? -43.440 -17.814 2.497 1.00 39.31 328 GLU A O 1
ATOM 2711 N N . ALA A 1 329 ? -44.057 -15.896 1.621 1.00 34.75 329 ALA A N 1
ATOM 2712 C CA . ALA A 1 329 ? -45.355 -15.230 1.770 1.00 34.75 329 ALA A CA 1
ATOM 2713 C C . ALA A 1 329 ? -46.186 -15.726 2.975 1.00 34.75 329 ALA A C 1
ATOM 2715 O O . ALA A 1 329 ? -46.454 -16.909 3.147 1.00 34.75 329 ALA A O 1
ATOM 2716 N N . THR A 1 330 ? -46.699 -14.752 3.738 1.00 37.25 330 THR A N 1
ATOM 2717 C CA . THR A 1 330 ? -47.694 -14.841 4.830 1.00 37.25 330 THR A CA 1
ATOM 2718 C C . THR A 1 330 ? -47.220 -15.316 6.214 1.00 37.25 330 THR A C 1
ATOM 2720 O O . THR A 1 330 ? -47.051 -16.499 6.465 1.00 37.25 330 THR A O 1
ATOM 2723 N N . THR A 1 331 ? -47.114 -14.372 7.168 1.00 39.06 331 THR A N 1
ATOM 2724 C CA . THR A 1 331 ? -47.854 -14.352 8.463 1.00 39.06 331 THR A CA 1
ATOM 2725 C C . THR A 1 331 ? -47.263 -13.287 9.401 1.00 39.06 331 THR A C 1
ATOM 2727 O O . THR A 1 331 ? -46.077 -13.312 9.721 1.00 39.06 331 THR A O 1
ATOM 2730 N N . LYS A 1 332 ? -48.086 -12.315 9.827 1.00 39.84 332 LYS A N 1
ATOM 2731 C CA . LYS A 1 332 ? -47.744 -11.164 10.691 1.00 39.84 332 LYS A CA 1
ATOM 2732 C C . LYS A 1 332 ? -47.367 -11.623 12.114 1.00 39.84 332 LYS A C 1
ATOM 2734 O O . LYS A 1 332 ? -48.215 -12.149 12.820 1.00 39.84 332 LYS A O 1
ATOM 2739 N N . ILE A 1 333 ? -46.119 -11.395 12.531 1.00 40.53 333 ILE A N 1
ATOM 2740 C CA . ILE A 1 333 ? -45.605 -11.599 13.902 1.00 40.53 333 ILE A CA 1
ATOM 2741 C C . ILE A 1 333 ? -44.730 -10.379 14.230 1.00 40.53 333 ILE A C 1
ATOM 2743 O O . ILE A 1 333 ? -44.081 -9.845 13.330 1.00 40.53 333 ILE A O 1
ATOM 2747 N N . SER A 1 334 ? -44.781 -9.909 15.479 1.00 50.81 334 SER A N 1
ATOM 2748 C CA . SER A 1 334 ? -44.145 -8.690 16.002 1.00 50.81 334 SER A CA 1
ATOM 2749 C C . SER A 1 334 ? -42.683 -8.498 15.561 1.00 50.81 334 SER A C 1
ATOM 2751 O O . SER A 1 334 ? -41.880 -9.430 15.593 1.00 50.81 334 SER A O 1
ATOM 2753 N N . LYS A 1 335 ? -42.364 -7.260 15.153 1.00 49.06 335 LYS A N 1
ATOM 2754 C CA . LYS A 1 335 ? -41.172 -6.873 14.374 1.00 49.06 335 LYS A CA 1
ATOM 2755 C C . LYS A 1 335 ? -39.838 -7.260 15.043 1.00 49.06 335 LYS A C 1
ATOM 2757 O O . LYS A 1 335 ? -39.002 -7.850 14.378 1.00 49.06 335 LYS A O 1
ATOM 2762 N N . ASP A 1 336 ? -39.700 -7.101 16.361 1.00 52.06 336 ASP A N 1
ATOM 2763 C CA . ASP A 1 336 ? -38.434 -7.402 17.063 1.00 52.06 336 ASP A CA 1
ATOM 2764 C C . ASP A 1 336 ? -38.090 -8.894 17.188 1.00 52.06 336 ASP A C 1
ATOM 2766 O O . ASP A 1 336 ? -36.928 -9.275 17.099 1.00 52.06 336 ASP A O 1
ATOM 2770 N N . LYS A 1 337 ? -39.080 -9.778 17.378 1.00 50.16 337 LYS A N 1
ATOM 2771 C CA . LYS A 1 337 ? -38.814 -11.231 17.461 1.00 50.16 337 LYS A CA 1
ATOM 2772 C C . LYS A 1 337 ? -38.660 -11.873 16.087 1.00 50.16 337 LYS A C 1
ATOM 2774 O O . LYS A 1 337 ? -38.111 -12.970 15.976 1.00 50.16 337 LYS A O 1
ATOM 2779 N N . ARG A 1 338 ? -39.190 -11.223 15.048 1.00 50.38 338 ARG A N 1
ATOM 2780 C CA . ARG A 1 338 ? -39.031 -11.686 13.673 1.00 50.38 338 ARG A CA 1
ATOM 2781 C C . ARG A 1 338 ? -37.581 -11.513 13.233 1.00 50.38 338 ARG A C 1
ATOM 2783 O O . ARG A 1 338 ? -37.038 -12.475 12.704 1.00 50.38 338 ARG A O 1
ATOM 2790 N N . ASP A 1 339 ? -36.975 -10.365 13.529 1.00 57.12 339 ASP A N 1
ATOM 2791 C CA . ASP A 1 339 ? -35.617 -10.036 13.087 1.00 57.12 339 ASP A CA 1
ATOM 2792 C C . ASP A 1 339 ? -34.568 -11.022 13.634 1.00 57.12 339 ASP A C 1
ATOM 2794 O O . ASP A 1 339 ? -33.739 -11.513 12.864 1.00 57.12 339 ASP A O 1
ATOM 2798 N N . ASP A 1 340 ? -34.660 -11.410 14.913 1.00 60.19 340 ASP A N 1
ATOM 2799 C CA . ASP A 1 340 ? -33.739 -12.385 15.525 1.00 60.19 340 ASP A CA 1
ATOM 2800 C C . ASP A 1 340 ? -33.887 -13.794 14.915 1.00 60.19 340 ASP A C 1
ATOM 2802 O O . ASP A 1 340 ? -32.905 -14.419 14.507 1.00 60.19 340 ASP A O 1
ATOM 2806 N N . ASN A 1 341 ? -35.128 -14.263 14.721 1.00 72.62 341 ASN A N 1
ATOM 2807 C CA . ASN A 1 341 ? -35.386 -15.547 14.061 1.00 72.62 341 ASN A CA 1
ATOM 2808 C C . ASN A 1 341 ? -34.943 -15.547 12.588 1.00 72.62 341 ASN A C 1
ATOM 2810 O O . ASN A 1 341 ? -34.413 -16.550 12.099 1.00 72.62 341 ASN A O 1
ATOM 2814 N N . THR A 1 342 ? -35.133 -14.436 11.867 1.00 82.56 342 THR A N 1
ATOM 2815 C CA . THR A 1 342 ? -34.685 -14.318 10.474 1.00 82.56 342 THR A CA 1
ATOM 2816 C C . THR A 1 342 ? -33.170 -14.241 10.368 1.00 82.56 342 THR A C 1
ATOM 2818 O O . THR A 1 342 ? -32.605 -14.906 9.496 1.00 82.56 342 THR A O 1
ATOM 2821 N N . CYS A 1 343 ? -32.498 -13.528 11.283 1.00 90.38 343 CYS A N 1
ATOM 2822 C CA . CYS A 1 343 ? -31.044 -13.533 11.307 1.00 90.38 343 CYS A CA 1
ATOM 2823 C C . CYS A 1 343 ? -30.518 -14.938 11.604 1.00 90.38 343 CYS A C 1
ATOM 2825 O O . CYS A 1 343 ? -29.623 -15.408 10.911 1.00 90.38 343 CYS A O 1
ATOM 2827 N N . GLN A 1 344 ? -31.085 -15.654 12.580 1.00 88.88 344 GLN A N 1
ATOM 2828 C CA . GLN A 1 344 ? -30.610 -16.994 12.920 1.00 88.88 344 GLN A CA 1
ATOM 2829 C C . GLN A 1 344 ? -30.698 -17.960 11.725 1.00 88.88 344 GLN A C 1
ATOM 2831 O O . GLN A 1 344 ? -29.791 -18.770 11.511 1.00 88.88 344 GLN A O 1
ATOM 2836 N N . ALA A 1 345 ? -31.757 -17.864 10.916 1.00 89.44 345 ALA A N 1
ATOM 2837 C CA . ALA A 1 345 ? -31.874 -18.623 9.672 1.00 89.44 345 ALA A CA 1
ATOM 2838 C C . ALA A 1 345 ? -30.813 -18.202 8.636 1.00 89.44 345 ALA A C 1
ATOM 2840 O O . ALA A 1 345 ? -30.160 -19.062 8.042 1.00 89.44 345 ALA A O 1
ATOM 2841 N N . ALA A 1 346 ? -30.597 -16.894 8.458 1.00 90.56 346 ALA A N 1
ATOM 2842 C CA . ALA A 1 346 ? -29.573 -16.363 7.559 1.00 90.56 346 ALA A CA 1
ATOM 2843 C C . ALA A 1 346 ? -28.146 -16.737 7.997 1.00 90.56 346 ALA A C 1
ATOM 2845 O O . ALA A 1 346 ? -27.317 -17.058 7.153 1.00 90.56 346 ALA A O 1
ATOM 2846 N N . TRP A 1 347 ? -27.879 -16.770 9.302 1.00 92.44 347 TRP A N 1
ATOM 2847 C CA . TRP A 1 347 ? -26.608 -17.176 9.894 1.00 92.44 347 TRP A CA 1
ATOM 2848 C C . TRP A 1 347 ? -26.317 -18.650 9.628 1.00 92.44 347 TRP A C 1
ATOM 2850 O O . TRP A 1 347 ? -25.252 -18.987 9.119 1.00 92.44 347 TRP A O 1
ATOM 2860 N N . LYS A 1 348 ? -27.288 -19.540 9.882 1.00 91.19 348 LYS A N 1
ATOM 2861 C CA . LYS A 1 348 ? -27.158 -20.971 9.552 1.00 91.19 348 LYS A CA 1
ATOM 2862 C C . LYS A 1 348 ? -26.863 -21.173 8.069 1.00 91.19 348 LYS A C 1
ATOM 2864 O O . LYS A 1 348 ? -26.016 -21.989 7.720 1.00 91.19 348 LYS A O 1
ATOM 2869 N N . LYS A 1 349 ? -27.531 -20.403 7.206 1.00 86.81 349 LYS A N 1
ATOM 2870 C CA . LYS A 1 349 ? -27.276 -20.417 5.767 1.00 86.81 349 LYS A CA 1
ATOM 2871 C C . LYS A 1 349 ? -25.873 -19.912 5.427 1.00 86.81 349 LYS A C 1
ATOM 2873 O O . LYS A 1 349 ? -25.183 -20.567 4.662 1.00 86.81 349 LYS A O 1
ATOM 2878 N N . PHE A 1 350 ? -25.421 -18.818 6.033 1.00 91.00 350 PHE A N 1
ATOM 2879 C CA . PHE A 1 350 ? -24.072 -18.282 5.848 1.00 91.00 350 PHE A CA 1
ATOM 2880 C C . PHE A 1 350 ? -22.980 -19.297 6.225 1.00 91.00 350 PHE A C 1
ATOM 2882 O O . PHE A 1 350 ? -22.036 -19.488 5.460 1.00 91.00 350 PHE A O 1
ATOM 2889 N N . LEU A 1 351 ? -23.135 -20.007 7.348 1.00 90.25 351 LEU A N 1
ATOM 2890 C CA . LEU A 1 351 ? -22.197 -21.061 7.753 1.00 90.25 351 LEU A CA 1
ATOM 2891 C C . LEU A 1 351 ? -22.086 -22.179 6.702 1.00 90.25 351 LEU A C 1
ATOM 2893 O O . LEU A 1 351 ? -20.992 -22.689 6.467 1.00 90.25 351 LEU A O 1
ATOM 2897 N N . ILE A 1 352 ? -23.205 -22.546 6.067 1.00 85.12 352 ILE A N 1
ATOM 2898 C CA . ILE A 1 352 ? -23.259 -23.575 5.019 1.00 85.12 352 ILE A CA 1
ATOM 2899 C C . ILE A 1 352 ? -22.673 -23.040 3.707 1.00 85.12 352 ILE A C 1
ATOM 2901 O O . ILE A 1 352 ? -21.761 -23.651 3.155 1.00 85.12 352 ILE A O 1
ATOM 2905 N N . ASP A 1 353 ? -23.165 -21.895 3.235 1.00 78.56 353 ASP A N 1
ATOM 2906 C CA . ASP A 1 353 ? -22.839 -21.332 1.922 1.00 78.56 353 ASP A CA 1
ATOM 2907 C C . ASP A 1 353 ? -21.357 -20.919 1.817 1.00 78.56 353 ASP A C 1
ATOM 2909 O O . ASP A 1 353 ? -20.765 -21.037 0.744 1.00 78.56 353 ASP A O 1
ATOM 2913 N N . PHE A 1 354 ? -20.739 -20.465 2.917 1.00 84.62 354 PHE A N 1
ATOM 2914 C CA . PHE A 1 354 ? -19.338 -20.008 2.947 1.00 84.62 354 PHE A CA 1
ATOM 2915 C C . PHE A 1 354 ? -18.398 -20.928 3.733 1.00 84.62 354 PHE A C 1
ATOM 2917 O O . PHE A 1 354 ? -17.215 -20.619 3.877 1.00 84.62 354 PHE A O 1
ATOM 2924 N N . GLY A 1 355 ? -18.903 -22.053 4.251 1.00 85.81 355 GLY A N 1
ATOM 2925 C CA . GLY A 1 355 ? -18.103 -23.019 5.008 1.00 85.81 355 GLY A CA 1
ATOM 2926 C C . GLY A 1 355 ? -17.405 -22.420 6.233 1.00 85.81 355 GLY A C 1
ATOM 2927 O O . GLY A 1 355 ? -16.327 -22.890 6.608 1.00 85.81 355 GLY A O 1
ATOM 2928 N N . ALA A 1 356 ? -17.977 -21.368 6.828 1.00 83.44 356 ALA A N 1
ATOM 2929 C CA . ALA A 1 356 ? -17.367 -20.639 7.931 1.00 83.44 356 ALA A CA 1
ATOM 2930 C C . ALA A 1 356 ? -17.255 -21.528 9.181 1.00 83.44 356 ALA A C 1
ATOM 2932 O O . ALA A 1 356 ? -18.221 -22.158 9.615 1.00 83.44 356 ALA A O 1
ATOM 2933 N N . LYS A 1 357 ? -16.050 -21.586 9.756 1.00 87.62 357 LYS A N 1
ATOM 2934 C CA . LYS A 1 357 ? -15.726 -22.338 10.975 1.00 87.62 357 LYS A CA 1
ATOM 2935 C C . LYS A 1 357 ? -14.917 -21.446 11.905 1.00 87.62 357 LYS A C 1
ATOM 2937 O O . LYS A 1 357 ? -13.973 -20.794 11.461 1.00 87.62 357 LYS A O 1
ATOM 2942 N N . TYR A 1 358 ? -15.259 -21.460 13.186 1.00 90.44 358 TYR A N 1
ATOM 2943 C CA . TYR A 1 358 ? -14.623 -20.627 14.203 1.00 90.44 358 TYR A CA 1
ATOM 2944 C C . TYR A 1 358 ? -13.969 -21.486 15.281 1.00 90.44 358 TYR A C 1
ATOM 2946 O O . TYR A 1 358 ? -14.305 -22.658 15.437 1.00 90.44 358 TYR A O 1
ATOM 2954 N N . GLN A 1 359 ? -12.994 -20.900 15.979 1.00 86.38 359 GLN A N 1
ATOM 2955 C CA . GLN A 1 359 ? -12.132 -21.617 16.924 1.00 86.38 359 GLN A CA 1
ATOM 2956 C C . GLN A 1 359 ? -12.899 -22.123 18.147 1.00 86.38 359 GLN A C 1
ATOM 2958 O O . GLN A 1 359 ? -12.682 -23.243 18.598 1.00 86.38 359 GLN A O 1
ATOM 2963 N N . ASP A 1 360 ? -13.800 -21.295 18.669 1.00 90.69 360 ASP A N 1
ATOM 2964 C CA . ASP A 1 360 ? -14.583 -21.591 19.857 1.00 90.69 360 ASP A CA 1
ATOM 2965 C C . ASP A 1 360 ? -15.978 -20.953 19.776 1.00 90.69 360 ASP A C 1
ATOM 2967 O O . ASP A 1 360 ? -16.317 -20.208 18.847 1.00 90.69 360 ASP A O 1
ATOM 2971 N N . GLU A 1 361 ? -16.818 -21.285 20.751 1.00 90.25 361 GLU A N 1
ATOM 2972 C CA . GLU A 1 361 ? -18.188 -20.786 20.844 1.00 90.25 361 GLU A CA 1
ATOM 2973 C C . GLU A 1 361 ? -18.239 -19.267 21.072 1.00 90.25 361 GLU A C 1
ATOM 2975 O O . GLU A 1 361 ? -19.139 -18.604 20.562 1.00 90.25 361 GLU A O 1
ATOM 2980 N N . LYS A 1 362 ? -17.239 -18.685 21.748 1.00 91.06 362 LYS A N 1
ATOM 2981 C CA . LYS A 1 362 ? -17.164 -17.239 22.002 1.00 91.06 362 LYS A CA 1
ATOM 2982 C C . LYS A 1 362 ? -16.887 -16.463 20.713 1.00 91.06 362 LYS A C 1
ATOM 2984 O O . LYS A 1 362 ? -17.524 -15.440 20.466 1.00 91.06 362 LYS A O 1
ATOM 2989 N N . GLU A 1 363 ? -15.973 -16.948 19.879 1.00 92.12 363 GLU A N 1
ATOM 2990 C CA . GLU A 1 363 ? -15.709 -16.394 18.552 1.00 92.12 363 GLU A CA 1
ATOM 2991 C C . GLU A 1 363 ? -16.904 -16.631 17.625 1.00 92.12 363 GLU A C 1
ATOM 2993 O O . GLU A 1 363 ? -17.307 -15.714 16.916 1.00 92.12 363 GLU A O 1
ATOM 2998 N N . THR A 1 364 ? -17.528 -17.813 17.675 1.00 92.44 364 THR A N 1
ATOM 2999 C CA . THR A 1 364 ? -18.757 -18.098 16.910 1.00 92.44 364 THR A CA 1
ATOM 3000 C C . THR A 1 364 ? -19.861 -17.100 17.251 1.00 92.44 364 THR A C 1
ATOM 3002 O O . THR A 1 364 ? -20.503 -16.563 16.351 1.00 92.44 364 THR A O 1
ATOM 3005 N N . GLU A 1 365 ? -20.050 -16.803 18.535 1.00 93.12 365 GLU A N 1
ATOM 3006 C CA . GLU A 1 365 ? -21.048 -15.847 19.005 1.00 93.12 365 GLU A CA 1
ATOM 3007 C C . GLU A 1 365 ? -20.704 -14.406 18.606 1.00 93.12 365 GLU A C 1
ATOM 3009 O O . GLU A 1 365 ? -21.566 -13.683 18.109 1.00 93.12 365 GLU A O 1
ATOM 3014 N N . LYS A 1 366 ? -19.432 -13.992 18.715 1.00 94.62 366 LYS A N 1
ATOM 3015 C CA . LYS A 1 366 ? -18.970 -12.685 18.213 1.00 94.62 366 LYS A CA 1
ATOM 3016 C C . LYS A 1 366 ? -19.268 -12.528 16.717 1.00 94.62 366 LYS A C 1
ATOM 3018 O O . LYS A 1 366 ? -19.790 -11.498 16.292 1.00 94.62 366 LYS A O 1
ATOM 3023 N N . ARG A 1 367 ? -18.945 -13.549 15.921 1.00 96.25 367 ARG A N 1
ATOM 3024 C CA . ARG A 1 367 ? -19.127 -13.567 14.461 1.00 96.25 367 ARG A CA 1
ATOM 3025 C C . ARG A 1 367 ? -20.600 -13.582 14.079 1.00 96.25 367 ARG A C 1
ATOM 3027 O O . ARG A 1 367 ? -20.982 -12.873 13.153 1.00 96.25 367 ARG A O 1
ATOM 3034 N N . ARG A 1 368 ? -21.431 -14.301 14.839 1.00 94.69 368 ARG A N 1
ATOM 3035 C CA . ARG A 1 368 ? -22.892 -14.296 14.699 1.00 94.69 368 ARG A CA 1
ATOM 3036 C C . ARG A 1 368 ? -23.474 -12.905 14.933 1.00 94.69 368 ARG A C 1
ATOM 3038 O O . ARG A 1 368 ? -24.296 -12.468 14.136 1.00 94.69 368 ARG A O 1
ATOM 3045 N N . THR A 1 369 ? -23.039 -12.210 15.983 1.00 93.69 369 THR A N 1
ATOM 3046 C CA . THR A 1 369 ? -23.505 -10.847 16.283 1.00 93.69 369 THR A CA 1
ATOM 3047 C C . THR A 1 369 ? -23.147 -9.883 15.153 1.00 93.69 369 THR A C 1
ATOM 3049 O O . THR A 1 369 ? -24.039 -9.243 14.602 1.00 93.69 369 THR A O 1
ATOM 3052 N N . ILE A 1 370 ? -21.881 -9.870 14.714 1.00 93.00 370 ILE A N 1
ATOM 3053 C CA . ILE A 1 370 ? -21.429 -9.038 13.583 1.00 93.00 370 ILE A CA 1
ATOM 3054 C C . ILE A 1 370 ? -22.206 -9.379 12.304 1.00 93.00 370 ILE A C 1
ATOM 3056 O O . ILE A 1 370 ? -22.630 -8.487 11.569 1.00 93.00 370 ILE A O 1
ATOM 3060 N N . PHE A 1 371 ? -22.426 -10.670 12.045 1.00 95.69 371 PHE A N 1
ATOM 3061 C CA . PHE A 1 371 ? -23.220 -11.114 10.910 1.00 95.69 371 PHE A CA 1
ATOM 3062 C C . PHE A 1 371 ? -24.659 -10.609 10.975 1.00 95.69 371 PHE A C 1
ATOM 3064 O O . PHE A 1 371 ? -25.172 -10.151 9.958 1.00 95.69 371 PHE A O 1
ATOM 3071 N N . CYS A 1 372 ? -25.315 -10.670 12.136 1.00 93.62 372 CYS A N 1
ATOM 3072 C CA . CYS A 1 372 ? -26.680 -10.172 12.282 1.00 93.62 372 CYS A CA 1
ATOM 3073 C C . CYS A 1 372 ? -26.776 -8.665 12.058 1.00 93.62 372 CYS A C 1
ATOM 3075 O O . CYS A 1 372 ? -27.695 -8.221 11.366 1.00 93.62 372 CYS A O 1
ATOM 3077 N N . ASP A 1 373 ? -25.808 -7.899 12.561 1.00 91.44 373 ASP A N 1
ATOM 3078 C CA . ASP A 1 373 ? -25.739 -6.455 12.337 1.00 91.44 373 ASP A CA 1
ATOM 3079 C C . ASP A 1 373 ? -25.568 -6.139 10.842 1.00 91.44 373 ASP A C 1
ATOM 3081 O O . ASP A 1 373 ? -26.335 -5.363 10.263 1.00 91.44 373 ASP A O 1
ATOM 3085 N N . ASN A 1 374 ? -24.626 -6.813 10.176 1.00 92.12 374 ASN A N 1
ATOM 3086 C CA . ASN A 1 374 ? -24.395 -6.665 8.739 1.00 92.12 374 ASN A CA 1
ATOM 3087 C C . ASN A 1 374 ? -25.601 -7.127 7.907 1.00 92.12 374 ASN A C 1
ATOM 3089 O O . ASN A 1 374 ? -25.972 -6.473 6.932 1.00 92.12 374 ASN A O 1
ATOM 3093 N N . TRP A 1 375 ? -26.238 -8.238 8.279 1.00 92.62 375 TRP A N 1
ATOM 3094 C CA . TRP A 1 375 ? -27.426 -8.761 7.610 1.00 92.62 375 TRP A CA 1
ATOM 3095 C C . TRP A 1 375 ? -28.580 -7.764 7.691 1.00 92.62 375 TRP A C 1
ATOM 3097 O O . TRP A 1 375 ? -29.218 -7.502 6.670 1.00 92.62 375 TRP A O 1
ATOM 3107 N N . LYS A 1 376 ? -28.796 -7.151 8.863 1.00 90.81 376 LYS A N 1
ATOM 3108 C CA . LYS A 1 376 ? -29.801 -6.102 9.065 1.00 90.81 376 LYS A CA 1
ATOM 3109 C C . LYS A 1 376 ? -29.509 -4.872 8.203 1.00 90.81 376 LYS A C 1
ATOM 3111 O O . LYS A 1 376 ? -30.402 -4.416 7.494 1.00 90.81 376 LYS A O 1
ATOM 3116 N N . ALA A 1 377 ? -28.257 -4.410 8.167 1.00 89.06 377 ALA A N 1
ATOM 3117 C CA . ALA A 1 377 ? -27.839 -3.303 7.302 1.00 89.06 377 ALA A CA 1
ATOM 3118 C C . ALA A 1 377 ? -28.014 -3.616 5.799 1.00 89.06 377 ALA A C 1
ATOM 3120 O O . ALA A 1 377 ? -28.338 -2.735 5.001 1.00 89.06 377 ALA A O 1
ATOM 3121 N N . ILE A 1 378 ? -27.824 -4.877 5.392 1.00 88.94 378 ILE A N 1
ATOM 3122 C CA . ILE A 1 378 ? -28.087 -5.336 4.021 1.00 88.94 378 ILE A CA 1
ATOM 3123 C C . ILE A 1 378 ? -29.588 -5.338 3.720 1.00 88.94 378 ILE A C 1
ATOM 3125 O O . ILE A 1 378 ? -29.967 -4.914 2.628 1.00 88.94 378 ILE A O 1
ATOM 3129 N N . GLN A 1 379 ? -30.437 -5.793 4.650 1.00 88.44 379 GLN A N 1
ATOM 3130 C CA . GLN A 1 379 ? -31.890 -5.744 4.463 1.00 88.44 379 GLN A CA 1
ATOM 3131 C C . GLN A 1 379 ? -32.371 -4.300 4.317 1.00 88.44 379 GLN A C 1
ATOM 3133 O O . GLN A 1 379 ? -33.058 -4.002 3.348 1.00 88.44 379 GLN A O 1
ATOM 3138 N N . GLU A 1 380 ? -31.935 -3.395 5.195 1.00 86.38 380 GLU A N 1
ATOM 3139 C CA . GLU A 1 380 ? -32.303 -1.976 5.139 1.00 86.38 380 GLU A CA 1
ATOM 3140 C C . GLU A 1 380 ? -31.879 -1.320 3.815 1.00 86.38 380 GLU A C 1
ATOM 3142 O O . GLU A 1 380 ? -32.679 -0.661 3.156 1.00 86.38 380 GLU A O 1
ATOM 3147 N N . HIS A 1 381 ? -30.651 -1.569 3.352 1.00 83.00 381 HIS A N 1
ATOM 3148 C CA . HIS A 1 381 ? -30.202 -1.086 2.044 1.00 83.00 381 HIS A CA 1
ATOM 3149 C C . HIS A 1 381 ? -31.012 -1.679 0.883 1.00 83.00 381 HIS A C 1
ATOM 3151 O O . HIS A 1 381 ? -31.295 -0.998 -0.099 1.00 83.00 381 HIS A O 1
ATOM 3157 N N . ASN A 1 382 ? -31.378 -2.960 0.959 1.00 84.00 382 ASN A N 1
ATOM 3158 C CA . ASN A 1 382 ? -32.186 -3.593 -0.078 1.00 84.00 382 ASN A CA 1
ATOM 3159 C C . ASN A 1 382 ? -33.627 -3.076 -0.075 1.00 84.00 382 ASN A C 1
ATOM 3161 O O . ASN A 1 382 ? -34.195 -2.930 -1.150 1.00 84.00 382 ASN A O 1
ATOM 3165 N N . GLU A 1 383 ? -34.192 -2.732 1.083 1.00 86.12 383 GLU A N 1
ATOM 3166 C CA . GLU A 1 383 ? -35.461 -2.003 1.167 1.00 86.12 383 GLU A CA 1
ATOM 3167 C C . GLU A 1 383 ? -35.341 -0.619 0.507 1.00 86.12 383 GLU A C 1
ATOM 3169 O O . GLU A 1 383 ? -36.201 -0.248 -0.289 1.00 86.12 383 GLU A O 1
ATOM 3174 N N . GLN A 1 384 ? -34.246 0.116 0.741 1.00 77.69 384 GLN A N 1
ATOM 3175 C CA . GLN A 1 384 ? -33.982 1.398 0.069 1.00 77.69 384 GLN A CA 1
ATOM 3176 C C . GLN A 1 384 ? -33.801 1.259 -1.452 1.00 77.69 384 GLN A C 1
ATOM 3178 O O . GLN A 1 384 ? -34.234 2.135 -2.202 1.00 77.69 384 GLN A O 1
ATOM 3183 N N . PHE A 1 385 ? -33.219 0.154 -1.923 1.00 81.25 385 PHE A N 1
ATOM 3184 C CA . PHE A 1 385 ? -33.167 -0.177 -3.348 1.00 81.25 385 PHE A CA 1
ATOM 3185 C C . PHE A 1 385 ? -34.566 -0.418 -3.935 1.00 81.25 385 PHE A C 1
ATOM 3187 O O . PHE A 1 385 ? -34.871 0.107 -5.002 1.00 81.25 385 PHE A O 1
ATOM 3194 N N . GLU A 1 386 ? -35.438 -1.169 -3.249 1.00 82.31 386 GLU A N 1
ATOM 3195 C CA . GLU A 1 386 ? -36.827 -1.381 -3.704 1.00 82.31 386 GLU A CA 1
ATOM 3196 C C . GLU A 1 386 ? -37.634 -0.071 -3.735 1.00 82.31 386 GLU A C 1
ATOM 3198 O O . GLU A 1 386 ? -38.553 0.077 -4.539 1.00 82.31 386 GLU A O 1
ATOM 3203 N N . LEU A 1 387 ? -37.272 0.903 -2.892 1.00 85.00 387 LEU A N 1
ATOM 3204 C CA . LEU A 1 387 ? -37.829 2.260 -2.901 1.00 85.00 387 LEU A CA 1
ATOM 3205 C C . LEU A 1 387 ? -37.191 3.180 -3.961 1.00 85.00 387 LEU A C 1
ATOM 3207 O O . LEU A 1 387 ? -37.625 4.322 -4.110 1.00 85.00 387 LEU A O 1
ATOM 3211 N N . GLY A 1 388 ? -36.169 2.713 -4.686 1.00 78.19 388 GLY A N 1
ATOM 3212 C CA . GLY A 1 388 ? -35.447 3.486 -5.699 1.00 78.19 388 GLY A CA 1
ATOM 3213 C C . GLY A 1 388 ? -34.515 4.571 -5.144 1.00 78.19 388 GLY A C 1
ATOM 3214 O O . GLY A 1 388 ? -34.070 5.423 -5.909 1.00 78.19 388 GLY A O 1
ATOM 3215 N N . VAL A 1 389 ? -34.227 4.560 -3.836 1.00 78.81 389 VAL A N 1
ATOM 3216 C CA . VAL A 1 389 ? -33.275 5.487 -3.190 1.00 78.81 389 VAL A CA 1
ATOM 3217 C C . VAL A 1 389 ? -31.837 5.062 -3.484 1.00 78.81 389 VAL A C 1
ATOM 3219 O O . VAL A 1 389 ? -30.990 5.897 -3.787 1.00 78.81 389 VAL A O 1
ATOM 3222 N N . GLU A 1 390 ? -31.579 3.755 -3.449 1.00 76.25 390 GLU A N 1
ATOM 3223 C CA . GLU A 1 390 ? -30.278 3.167 -3.771 1.00 76.25 390 GLU A CA 1
ATOM 3224 C C . GLU A 1 390 ? -30.295 2.540 -5.172 1.00 76.25 390 GLU A C 1
ATOM 3226 O O . GLU A 1 390 ? -31.294 1.974 -5.614 1.00 76.25 390 GLU A O 1
ATOM 3231 N N . SER A 1 391 ? -29.169 2.610 -5.887 1.00 82.94 391 SER A N 1
ATOM 3232 C CA . SER A 1 391 ? -29.067 2.152 -7.289 1.00 82.94 391 SER A CA 1
ATOM 3233 C C . SER A 1 391 ? -28.685 0.675 -7.453 1.00 82.94 391 SER A C 1
ATOM 3235 O O . SER A 1 391 ? -28.655 0.158 -8.571 1.00 82.94 391 SER A O 1
ATOM 3237 N N . PHE A 1 392 ? -28.384 -0.026 -6.357 1.00 81.88 392 PHE A N 1
ATOM 3238 C CA . PHE A 1 392 ? -27.961 -1.427 -6.370 1.00 81.88 392 PHE A CA 1
ATOM 3239 C C . PHE A 1 392 ? -28.492 -2.198 -5.157 1.00 81.88 392 PHE A C 1
ATOM 3241 O O . PHE A 1 392 ? -28.875 -1.606 -4.157 1.00 81.88 392 PHE A O 1
ATOM 3248 N N . LYS A 1 393 ? -28.485 -3.536 -5.226 1.00 79.19 393 LYS A N 1
ATOM 3249 C CA . LYS A 1 393 ? -28.742 -4.415 -4.072 1.00 79.19 393 LYS A CA 1
ATOM 3250 C C . LYS A 1 393 ? -27.432 -4.885 -3.448 1.00 79.19 393 LYS A C 1
ATOM 3252 O O . LYS A 1 393 ? -26.479 -5.197 -4.161 1.00 79.19 393 LYS A O 1
ATOM 3257 N N . LYS A 1 394 ? -27.405 -5.009 -2.123 1.00 86.38 394 LYS A N 1
ATOM 3258 C CA . LYS A 1 394 ? -26.357 -5.713 -1.374 1.00 86.38 394 LYS A CA 1
ATOM 3259 C C . LYS A 1 394 ? -26.770 -7.170 -1.156 1.00 86.38 394 LYS A C 1
ATOM 3261 O O . LYS A 1 394 ? -27.950 -7.496 -1.054 1.00 86.38 394 LYS A O 1
ATOM 3266 N N . GLY A 1 395 ? -25.791 -8.060 -1.074 1.00 86.88 395 GLY A N 1
ATOM 3267 C CA . GLY A 1 395 ? -26.003 -9.478 -0.793 1.00 86.88 395 GLY A CA 1
ATOM 3268 C C . GLY A 1 395 ? -25.025 -9.975 0.261 1.00 86.88 395 GLY A C 1
ATOM 3269 O O . GLY A 1 395 ? -23.981 -9.362 0.478 1.00 86.88 395 GLY A O 1
ATOM 3270 N N . ILE A 1 396 ? -25.368 -11.093 0.897 1.00 88.25 396 ILE A N 1
ATOM 3271 C CA . ILE A 1 396 ? -24.470 -11.791 1.819 1.00 88.25 396 ILE A CA 1
ATOM 3272 C C . ILE A 1 396 ? -23.307 -12.403 1.021 1.00 88.25 396 ILE A C 1
ATOM 3274 O O . ILE A 1 396 ? -23.508 -12.986 -0.045 1.00 88.25 396 ILE A O 1
ATOM 3278 N N . ASN A 1 397 ? -22.092 -12.250 1.539 1.00 85.94 397 ASN A N 1
ATOM 3279 C CA . ASN A 1 397 ? -20.832 -12.739 0.976 1.00 85.94 397 ASN A CA 1
ATOM 3280 C C . ASN A 1 397 ? -19.947 -13.366 2.074 1.00 85.94 397 ASN A C 1
ATOM 3282 O O . ASN A 1 397 ? -20.290 -13.310 3.251 1.00 85.94 397 ASN A O 1
ATOM 3286 N N . GLN A 1 398 ? -18.777 -13.895 1.705 1.00 87.75 398 GLN A N 1
ATOM 3287 C CA . GLN A 1 398 ? -17.845 -14.590 2.613 1.00 87.75 398 GLN A CA 1
ATOM 3288 C C . GLN A 1 398 ? -17.246 -13.733 3.745 1.00 87.75 398 GLN A C 1
ATOM 3290 O O . GLN A 1 398 ? -16.503 -14.245 4.575 1.00 87.75 398 GLN A O 1
ATOM 3295 N N . TRP A 1 399 ? -17.514 -12.427 3.756 1.00 90.88 399 TRP A N 1
ATOM 3296 C CA . TRP A 1 399 ? -17.029 -11.482 4.761 1.00 90.88 399 TRP A CA 1
ATOM 3297 C C . TRP A 1 399 ? -18.160 -10.846 5.561 1.00 90.88 399 TRP A C 1
ATOM 3299 O O . TRP A 1 399 ? -17.938 -9.870 6.273 1.00 90.88 399 TRP A O 1
ATOM 3309 N N . SER A 1 400 ? -19.384 -11.356 5.418 1.00 92.56 400 SER A N 1
ATOM 3310 C CA . SER A 1 400 ? -20.553 -10.790 6.093 1.00 92.56 400 SER A CA 1
ATOM 3311 C C . SER A 1 400 ? -20.504 -10.950 7.614 1.00 92.56 400 SER A C 1
ATOM 3313 O O . SER A 1 400 ? -21.272 -10.295 8.297 1.00 92.56 400 SER A O 1
ATOM 3315 N N . ASP A 1 401 ? -19.590 -11.758 8.151 1.00 94.75 401 ASP A N 1
ATOM 3316 C CA . ASP A 1 401 ? -19.288 -11.925 9.580 1.00 94.75 401 ASP A CA 1
ATOM 3317 C C . ASP A 1 401 ? -18.125 -11.041 10.081 1.00 94.75 401 ASP A C 1
ATOM 3319 O O . ASP A 1 401 ? -17.657 -11.199 11.216 1.00 94.75 401 ASP A O 1
ATOM 3323 N N . LEU A 1 402 ? -17.612 -10.144 9.233 1.00 92.56 402 LEU A N 1
ATOM 3324 C CA . LEU A 1 402 ? -16.514 -9.238 9.557 1.00 92.56 402 LEU A CA 1
ATOM 3325 C C . LEU A 1 402 ? -17.021 -7.815 9.754 1.00 92.56 402 LEU A C 1
ATOM 3327 O O . LEU A 1 402 ? -17.926 -7.347 9.060 1.00 92.56 402 LEU A O 1
ATOM 3331 N N . THR A 1 403 ? -16.376 -7.086 10.658 1.00 89.94 403 THR A N 1
ATOM 3332 C CA . THR A 1 403 ? -16.522 -5.629 10.684 1.00 89.94 403 THR A CA 1
ATOM 3333 C C . THR A 1 403 ? -15.840 -5.007 9.462 1.00 89.94 403 THR A C 1
ATOM 3335 O O . THR A 1 403 ? -14.971 -5.615 8.830 1.00 89.94 403 THR A O 1
ATOM 3338 N N . VAL A 1 404 ? -16.187 -3.758 9.139 1.00 76.19 404 VAL A N 1
ATOM 3339 C CA . VAL A 1 404 ? -15.527 -3.005 8.057 1.00 76.19 404 VAL A CA 1
ATOM 3340 C C . VAL A 1 404 ? -14.007 -2.938 8.268 1.00 76.19 404 VAL A C 1
ATOM 3342 O O . VAL A 1 404 ? -13.248 -3.082 7.310 1.00 76.19 404 VAL A O 1
ATOM 3345 N N . GLU A 1 405 ? -13.551 -2.783 9.512 1.00 82.00 405 GLU A N 1
ATOM 3346 C CA . GLU A 1 405 ? -12.124 -2.713 9.852 1.00 82.00 405 GLU A CA 1
ATOM 3347 C C . GLU A 1 405 ? -11.424 -4.076 9.750 1.00 82.00 405 GLU A C 1
ATOM 3349 O O . GLU A 1 405 ? -10.320 -4.172 9.205 1.00 82.00 405 GLU A O 1
ATOM 3354 N N . GLU A 1 406 ? -12.080 -5.158 10.183 1.00 88.38 406 GLU A N 1
ATOM 3355 C CA . GLU A 1 406 ? -11.574 -6.521 9.978 1.00 88.38 406 GLU A CA 1
ATOM 3356 C C . GLU A 1 406 ? -11.472 -6.849 8.482 1.00 88.38 406 GLU A C 1
ATOM 3358 O O . GLU A 1 406 ? -10.457 -7.386 8.030 1.00 88.38 406 GLU A O 1
ATOM 3363 N N . TRP A 1 407 ? -12.487 -6.484 7.692 1.00 82.19 407 TRP A N 1
ATOM 3364 C CA . TRP A 1 407 ? -12.472 -6.674 6.245 1.00 82.19 407 TRP A CA 1
ATOM 3365 C C . TRP A 1 407 ? -11.334 -5.889 5.585 1.00 82.19 407 TRP A C 1
ATOM 3367 O O . TRP A 1 407 ? -10.542 -6.492 4.859 1.00 82.19 407 TRP A O 1
ATOM 3377 N N . LYS A 1 408 ? -11.181 -4.589 5.884 1.00 73.06 408 LYS A N 1
ATOM 3378 C CA . LYS A 1 408 ? -10.073 -3.750 5.379 1.00 73.06 408 LYS A CA 1
ATOM 3379 C C . LYS A 1 408 ? -8.708 -4.343 5.713 1.00 73.06 408 LYS A C 1
ATOM 3381 O O . LYS A 1 408 ? -7.825 -4.362 4.859 1.00 73.06 408 LYS A O 1
ATOM 3386 N N . THR A 1 409 ? -8.549 -4.860 6.931 1.00 75.00 409 THR A N 1
ATOM 3387 C CA . THR A 1 409 ? -7.308 -5.506 7.370 1.00 75.00 409 THR A CA 1
ATOM 3388 C C . THR A 1 409 ? -7.012 -6.752 6.536 1.00 75.00 409 THR A C 1
ATOM 3390 O O . THR A 1 409 ? -5.878 -6.929 6.105 1.00 75.00 409 THR A O 1
ATOM 3393 N N . LYS A 1 410 ? -8.029 -7.566 6.213 1.00 77.88 410 LYS A N 1
ATOM 3394 C CA . LYS A 1 410 ? -7.880 -8.726 5.313 1.00 77.88 410 LYS A CA 1
ATOM 3395 C C . LYS A 1 410 ? -7.613 -8.352 3.851 1.00 77.88 410 LYS A C 1
ATOM 3397 O O . LYS A 1 410 ? -7.041 -9.160 3.127 1.00 77.88 410 LYS A O 1
ATOM 3402 N N . GLN A 1 411 ? -8.036 -7.168 3.399 1.00 68.62 411 GLN A N 1
ATOM 3403 C CA . GLN A 1 411 ? -7.735 -6.683 2.045 1.00 68.62 411 GLN A CA 1
ATOM 3404 C C . GLN A 1 411 ? -6.332 -6.061 1.933 1.00 68.62 411 GLN A C 1
ATOM 3406 O O . GLN A 1 411 ? -5.848 -5.853 0.819 1.00 68.62 411 GLN A O 1
ATOM 3411 N N . ARG A 1 412 ? -5.676 -5.733 3.056 1.00 63.56 412 ARG A N 1
ATOM 3412 C CA . ARG A 1 412 ? -4.322 -5.174 3.047 1.00 63.56 412 ARG A CA 1
ATOM 3413 C C . ARG A 1 412 ? -3.333 -6.263 2.597 1.00 63.56 412 ARG A C 1
ATOM 3415 O O . ARG A 1 412 ? -3.424 -7.389 3.084 1.00 63.56 412 ARG A O 1
ATOM 3422 N N . PRO A 1 413 ? -2.380 -5.959 1.697 1.00 56.09 413 PRO A N 1
ATOM 3423 C CA . PRO A 1 413 ? -1.324 -6.903 1.353 1.00 56.09 413 PRO A CA 1
ATOM 3424 C C . PRO A 1 413 ? -0.594 -7.352 2.625 1.00 56.09 413 PRO A C 1
ATOM 3426 O O . PRO A 1 413 ? -0.233 -6.508 3.450 1.00 56.09 413 PRO A O 1
ATOM 3429 N N . ASN A 1 414 ? -0.362 -8.659 2.783 1.00 52.94 414 ASN A N 1
ATOM 3430 C CA . ASN A 1 414 ? 0.543 -9.190 3.805 1.00 52.94 414 ASN A CA 1
ATOM 3431 C C . ASN A 1 414 ? 1.980 -8.765 3.457 1.00 52.94 414 ASN A C 1
ATOM 3433 O O . ASN A 1 414 ? 2.745 -9.522 2.864 1.00 52.94 414 ASN A O 1
ATOM 3437 N N . LEU A 1 415 ? 2.344 -7.530 3.798 1.00 40.44 415 LEU A N 1
ATOM 3438 C CA . LEU A 1 415 ? 3.727 -7.070 3.771 1.00 40.44 415 LEU A CA 1
ATOM 3439 C C . LEU A 1 415 ? 4.481 -7.840 4.864 1.00 40.44 415 LEU A C 1
ATOM 3441 O O . LEU A 1 415 ? 4.061 -7.848 6.021 1.00 40.44 415 LEU A O 1
ATOM 3445 N N . ALA A 1 416 ? 5.547 -8.548 4.484 1.00 37.62 416 ALA A N 1
ATOM 3446 C CA . ALA A 1 416 ? 6.319 -9.378 5.404 1.00 37.62 416 ALA A CA 1
ATOM 3447 C C . ALA A 1 416 ? 6.793 -8.565 6.631 1.00 37.62 416 ALA A C 1
ATOM 3449 O O . ALA A 1 416 ? 7.225 -7.419 6.472 1.00 37.62 416 ALA A O 1
ATOM 3450 N N . PRO A 1 417 ? 6.749 -9.134 7.852 1.00 42.25 417 PRO A N 1
ATOM 3451 C CA . PRO A 1 417 ? 7.186 -8.458 9.067 1.00 42.25 417 PRO A CA 1
ATOM 3452 C C . PRO A 1 417 ? 8.719 -8.490 9.171 1.00 42.25 417 PRO A C 1
ATOM 3454 O O . PRO A 1 417 ? 9.269 -9.176 10.027 1.00 42.25 417 PRO A O 1
ATOM 3457 N N . GLU A 1 418 ? 9.423 -7.777 8.291 1.00 41.09 418 GLU A N 1
ATOM 3458 C CA . GLU A 1 418 ? 10.891 -7.655 8.357 1.00 41.09 418 GLU A CA 1
ATOM 3459 C C . GLU A 1 418 ? 11.394 -6.255 8.744 1.00 41.09 418 GLU A C 1
ATOM 3461 O O . GLU A 1 418 ? 12.596 -6.047 8.817 1.00 41.09 418 GLU A O 1
ATOM 3466 N N . PHE A 1 419 ? 10.515 -5.313 9.110 1.00 42.56 419 PHE A N 1
ATOM 3467 C CA . PHE A 1 419 ? 10.927 -3.942 9.471 1.00 42.56 419 PHE A CA 1
ATOM 3468 C C . PHE A 1 419 ? 10.685 -3.523 10.936 1.00 42.56 419 PHE A C 1
ATOM 3470 O O . PHE A 1 419 ? 10.867 -2.359 11.272 1.00 42.56 419 PHE A O 1
ATOM 3477 N N . SER A 1 420 ? 10.309 -4.441 11.836 1.00 41.03 420 SER A N 1
ATOM 3478 C CA . SER A 1 420 ? 9.963 -4.116 13.239 1.00 41.03 420 SER A CA 1
ATOM 3479 C C . SER A 1 420 ? 10.879 -4.728 14.312 1.00 41.03 420 SER A C 1
ATOM 3481 O O . SER A 1 420 ? 10.487 -4.820 15.475 1.00 41.03 420 SER A O 1
ATOM 3483 N N . LYS A 1 421 ? 12.106 -5.144 13.965 1.00 36.88 421 LYS A N 1
ATOM 3484 C CA . LYS A 1 421 ? 13.048 -5.776 14.912 1.00 36.88 421 LYS A CA 1
ATOM 3485 C C . LYS A 1 421 ? 14.450 -5.155 14.930 1.00 36.88 421 LYS A C 1
ATOM 3487 O O . LYS A 1 421 ? 15.423 -5.888 14.999 1.00 36.88 421 LYS A O 1
ATOM 3492 N N . GLU A 1 422 ? 14.577 -3.833 14.937 1.00 35.06 422 GLU A N 1
ATOM 3493 C CA . GLU A 1 422 ? 15.856 -3.171 15.246 1.00 35.06 422 GLU A CA 1
ATOM 3494 C C . GLU A 1 422 ? 15.612 -1.863 16.007 1.00 35.06 422 GLU A C 1
ATOM 3496 O O . GLU A 1 422 ? 15.496 -0.816 15.395 1.00 35.06 422 GLU A O 1
ATOM 3501 N N . GLU A 1 423 ? 15.470 -1.931 17.338 1.00 35.34 423 GLU A N 1
ATOM 3502 C CA . GLU A 1 423 ? 15.832 -0.865 18.302 1.00 35.34 423 GLU A CA 1
ATOM 3503 C C . GLU A 1 423 ? 15.481 -1.322 19.735 1.00 35.34 423 GLU A C 1
ATOM 3505 O O . GLU A 1 423 ? 14.626 -0.768 20.421 1.00 35.34 423 GLU A O 1
ATOM 3510 N N . THR A 1 424 ? 16.097 -2.405 20.231 1.00 30.53 424 THR A N 1
ATOM 3511 C CA . THR A 1 424 ? 16.006 -2.738 21.672 1.00 30.53 424 THR A CA 1
ATOM 3512 C C . THR A 1 424 ? 17.208 -3.522 22.196 1.00 30.53 424 THR A C 1
ATOM 3514 O O . THR A 1 424 ? 17.044 -4.505 22.901 1.00 30.53 424 THR A O 1
ATOM 3517 N N . THR A 1 425 ? 18.444 -3.103 21.910 1.00 31.34 425 THR A N 1
ATOM 3518 C CA . THR A 1 425 ? 19.625 -3.710 22.563 1.00 31.34 425 THR A CA 1
ATOM 3519 C C . THR A 1 425 ? 20.828 -2.767 22.592 1.00 31.34 425 THR A C 1
ATOM 3521 O O . THR A 1 425 ? 21.784 -2.969 21.857 1.00 31.34 425 THR A O 1
ATOM 3524 N N . THR A 1 426 ? 20.841 -1.756 23.472 1.00 32.38 426 THR A N 1
ATOM 3525 C CA . THR A 1 426 ? 22.100 -1.228 24.053 1.00 32.38 426 THR A CA 1
ATOM 3526 C C . THR A 1 426 ? 21.845 -0.533 25.401 1.00 32.38 426 THR A C 1
ATOM 3528 O O . THR A 1 426 ? 21.842 0.688 25.513 1.00 32.38 426 THR A O 1
ATOM 3531 N N . LYS A 1 427 ? 21.653 -1.310 26.472 1.00 38.09 427 LYS A N 1
ATOM 3532 C CA . LYS A 1 427 ? 21.931 -0.859 27.848 1.00 38.09 427 LYS A CA 1
ATOM 3533 C C . LYS A 1 427 ? 22.766 -1.933 28.541 1.00 38.09 427 LYS A C 1
ATOM 3535 O O . LYS A 1 427 ? 22.232 -2.808 29.211 1.00 38.09 427 LYS A O 1
ATOM 3540 N N . ILE A 1 428 ? 24.084 -1.880 28.343 1.00 44.44 428 ILE A N 1
ATOM 3541 C CA . ILE A 1 428 ? 25.049 -2.661 29.126 1.00 44.44 428 ILE A CA 1
ATOM 3542 C C . ILE A 1 428 ? 25.662 -1.736 30.181 1.00 44.44 428 ILE A C 1
ATOM 3544 O O . ILE A 1 428 ? 26.454 -0.845 29.889 1.00 44.44 428 ILE A O 1
ATOM 3548 N N . SER A 1 429 ? 25.213 -1.973 31.412 1.00 37.12 429 SER A N 1
ATOM 3549 C CA . SER A 1 429 ? 25.880 -1.792 32.704 1.00 37.12 429 SER A CA 1
ATOM 3550 C C . SER A 1 429 ? 27.327 -1.275 32.705 1.00 37.12 429 SER A C 1
ATOM 3552 O O . SER A 1 429 ? 28.228 -1.997 32.279 1.00 37.12 429 SER A O 1
ATOM 3554 N N . LYS A 1 430 ? 27.575 -0.145 33.384 1.00 42.25 430 LYS A N 1
ATOM 3555 C CA . LYS A 1 430 ? 28.723 0.009 34.301 1.00 42.25 430 LYS A CA 1
ATOM 3556 C C . LYS A 1 430 ? 28.324 0.849 35.514 1.00 42.25 430 LYS A C 1
ATOM 3558 O O . LYS A 1 430 ? 28.187 2.065 35.456 1.00 42.25 430 LYS A O 1
ATOM 3563 N N . GLU A 1 431 ? 28.125 0.136 36.612 1.00 36.25 431 GLU A N 1
ATOM 3564 C CA . GLU A 1 431 ? 27.983 0.642 37.970 1.00 36.25 431 GLU A CA 1
ATOM 3565 C C . GLU A 1 431 ? 29.359 1.055 38.540 1.00 36.25 431 GLU A C 1
ATOM 3567 O O . GLU A 1 431 ? 30.376 0.436 38.230 1.00 36.25 431 GLU A O 1
ATOM 3572 N N . LYS A 1 432 ? 29.326 2.007 39.485 1.00 38.69 432 LYS A N 1
ATOM 3573 C CA . LYS A 1 432 ? 30.287 2.243 40.586 1.00 38.69 432 LYS A CA 1
ATOM 3574 C C . LYS A 1 432 ? 31.641 2.901 40.261 1.00 38.69 432 LYS A C 1
ATOM 3576 O O . LYS A 1 432 ? 32.631 2.228 39.998 1.00 38.69 432 LYS A O 1
ATOM 3581 N N . LYS A 1 433 ? 31.749 4.194 40.601 1.00 44.50 433 LYS A N 1
ATOM 3582 C CA . LYS A 1 433 ? 32.394 4.637 41.862 1.00 44.50 433 LYS A CA 1
ATOM 3583 C C . LYS A 1 433 ? 32.312 6.158 42.046 1.00 44.50 433 LYS A C 1
ATOM 3585 O O . LYS A 1 433 ? 32.859 6.921 41.262 1.00 44.50 433 LYS A O 1
ATOM 3590 N N . TYR A 1 434 ? 31.702 6.569 43.156 1.00 32.84 434 TYR A N 1
ATOM 3591 C CA . TYR A 1 434 ? 31.909 7.878 43.776 1.00 32.84 434 TYR A CA 1
ATOM 3592 C C . TYR A 1 434 ? 33.363 8.021 44.246 1.00 32.84 434 TYR A C 1
ATOM 3594 O O . TYR A 1 434 ? 33.884 7.098 44.877 1.00 32.84 434 TYR A O 1
ATOM 3602 N N . LYS A 1 435 ? 33.953 9.209 44.074 1.00 42.38 435 LYS A N 1
ATOM 3603 C CA . LYS A 1 435 ? 34.741 9.878 45.123 1.00 42.38 435 LYS A CA 1
ATOM 3604 C C . LYS A 1 435 ? 34.863 11.383 44.844 1.00 42.38 435 LYS A C 1
ATOM 3606 O O . LYS A 1 435 ? 35.266 11.797 43.766 1.00 42.38 435 LYS A O 1
ATOM 3611 N N . LYS A 1 436 ? 34.481 12.149 45.871 1.00 35.88 436 LYS A N 1
ATOM 3612 C CA . LYS A 1 436 ? 34.711 13.583 46.103 1.00 35.88 436 LYS A CA 1
ATOM 3613 C C . LYS A 1 436 ? 36.170 13.992 45.866 1.00 35.88 436 LYS A C 1
ATOM 3615 O O . LYS A 1 436 ? 37.060 13.230 46.235 1.00 35.88 436 LYS A O 1
ATOM 3620 N N . ASN A 1 437 ? 36.359 15.219 45.373 1.00 36.59 437 ASN A N 1
ATOM 3621 C CA . ASN A 1 437 ? 37.154 16.327 45.952 1.00 36.59 437 ASN A CA 1
ATOM 3622 C C . ASN A 1 437 ? 37.066 17.506 44.953 1.00 36.59 437 ASN A C 1
ATOM 3624 O O . ASN A 1 437 ? 37.372 17.315 43.785 1.00 36.59 437 ASN A O 1
ATOM 3628 N N . VAL A 1 438 ? 36.372 18.608 45.268 1.00 37.19 438 VAL A N 1
ATOM 3629 C CA . VAL A 1 438 ? 36.903 19.845 45.890 1.00 37.19 438 VAL A CA 1
ATOM 3630 C C . VAL A 1 438 ? 38.179 20.345 45.201 1.00 37.19 438 VAL A C 1
ATOM 3632 O O . VAL A 1 438 ? 39.271 19.912 45.562 1.00 37.19 438 VAL A O 1
ATOM 3635 N N . PHE A 1 439 ? 38.026 21.220 44.206 1.00 45.75 439 PHE A N 1
ATOM 3636 C CA . PHE A 1 439 ? 38.240 22.670 44.308 1.00 45.75 439 PHE A CA 1
ATOM 3637 C C . PHE A 1 439 ? 37.321 23.383 43.314 1.00 45.75 439 PHE A C 1
ATOM 3639 O O . PHE A 1 439 ? 36.957 22.726 42.310 1.00 45.75 439 PHE A O 1
#

Sequence (439 aa):
MTSARILLGVPLLLYLMGVALGVPVSTSSPATQKINPEIGVTTGKSDADSSTPTIEHTSGLSEFEEECQFAWQRFLVDFDVHYDNDYERQKRRDIFCENWQKVRDHNLKYDLGVVSFKKGINQWSDLTFEEWKEKQTPKVMPEIASESSKEERDKVNCQAAWEKFLIDFGAQYKNANETEKRRNVFCANWRAIVEHNVQYEKWAEPFKRDINQWTDHTIEERSSPAPEIRKEEATTSTSEIDNDNIICQPAWEKFLIDFKPSYQDDTETEKRRNVFCDNFKSIHKHNVQFDLGNISFKKGINQWSDLTVEEWKNKQRPAFNPEFSKVEATTKISKDKRDDNTCQAAWKKFLIDFGAKYQDEKETEKRRTIFCDNWKAIQEHNEQFELGVESFKKGINQWSDLTVEEWKTKQRPNLAPEFSKEETTTKISKEKKYKKNVF

Radius of gyration: 31.54 Å; chains: 1; bounding box: 90×64×98 Å

Secondary structure (DSSP, 8-state):
--------PPPPP--------PPP---PPPP-------------------------------HHHHHHHHHHHHHHHHTT---SSHHHHHHHHHHHHHHHHHHHHHHHHHHTTSSSS-----TTTTS-HHHHHHHHS---------HHHHHHHHHHHHHHHHHHHHHHH----SSHHHHHHHHHHHHHHHHHHHHHHHHHHTTSSSS-----TTTTS-HHHHHS------------------HHHHHHHHHHHHHHHHH----SSHHHHHHHHHHHHHHHHHHHHHHHHHHTTSSS------TTTTS-HHHHHHHHS----GGGTT--------HHHHHHHHHHHHHHHHHHHT----SSHHHHHHHHHHHHHHHHHHHHHHHHHHTTSSSS-----TTTTS-HHHHHHHHS----S-SS--S----------------